Protein AF-0000000080568634 (afdb_homodimer)

Nearest PDB structures (foldseek):
  1njr-assembly1_A  TM=6.789E-01  e=3.329E-08  Saccharomyces cerevisiae
  3nbm-assembly1_A  TM=3.973E-01  e=2.365E-01  Streptococcus pneumoniae TIGR4
  5x4h-assembly1_A  TM=2.870E-01  e=1.025E+00  Pyrococcus furiosus DSM 3638
  1njr-assembly1_A  TM=6.789E-01  e=7.087E-08  Saccharomyces cerevisiae
  3nbm-assembly1_A  TM=3.973E-01  e=2.360E-01  Streptococcus pneumoniae TIGR4

Secondary structure (DSSP, 8-state):
--SHHHHHHHHHHHHHHHHHHHHHHT-S----EEEEEESSHHHHHHHHTTHHHHHHTT-EEEEEES-GGGGHHHHHT-SEEEEEEETT----SHHHHHHHHH-TTHHHHHHHHHHHHHTT---BTB-EEEEEEEEEEETTEEEEEEEEEEEEEEESSS-PPPTT--HHHHHHHHHHHHHHHHHHH-TT--EEEEE-TTSSTT---HHHHHHHHHHHHHHHHSPP-GGGHHHHHHHHHHHHHHHHHHHTT-/--SHHHHHHHHHHHHHHHHHHHHHHT-S----EEEEEESSHHHHHHHHTTHHHHHHTT-EEEEEES-GGGGHHHHHT-SEEEEEEETT----SHHHHHHHHH-TTHHHHHHHHHHHHHTT---BTB-EEEEEEEEEEETTEEEEEEEEEEEEEEESSS-PPPTT--HHHHHHHHHHHHHHHHHHH-TT--EEEEE-TTSSTT---HHHHHHHHHHHHHHHHSPP-GGGHHHHHHHHHHHHHHHHHHHTT-

Sequence (500 aa):
MNRHNSEEVRQLIADTAVQLDTLMESNHLNGIRFTFVAPSEETFNELSKIIHEVENLGHTMRVLRGSLHDFKEIMDAQDFIVTAGNSYGHMTGGLDGALADIYPDLIKRVPSTIALKCHGELNVGDGVLVHRHIQEPIYEKIVYKDQYLVYVPTMRTPRRLAKGSDVPYLATHKALSLIRQGLIQHPTFRNVFMTLMGTGTGNIPVKVAVEQFLLALRKATRIVNVKKLFDDGKDVDHELVNIWKRYGNEMNRHNSEEVRQLIADTAVQLDTLMESNHLNGIRFTFVAPSEETFNELSKIIHEVENLGHTMRVLRGSLHDFKEIMDAQDFIVTAGNSYGHMTGGLDGALADIYPDLIKRVPSTIALKCHGELNVGDGVLVHRHIQEPIYEKIVYKDQYLVYVPTMRTPRRLAKGSDVPYLATHKALSLIRQGLIQHPTFRNVFMTLMGTGTGNIPVKVAVEQFLLALRKATRIVNVKKLFDDGKDVDHELVNIWKRYGNE

Foldseek 3Di:
DPVVVVVVVVVVVVVVVVVVVVVLQVQFDAAFEEEEEDADPVLQVLLVVCQVVCVVLHYGYDYHYHAPVVCLVVVLVAQEEEDEDAFQQCQCDDNSNSVCVSVVVSSPQVNVCCCVPPVRTHDQLAWDWGWDWHWDDDPNDTDTDIHIYIYHYLYNDQAAADQLDLSLLSRLLNSLVVVSVVCVVVVVHRYYYYYQPCCPSNVFPSNLSSVSNSLSSNVRSDRDDPVCVVVVVVVSVVVSNVSCVVGVVD/DPVVVVVVVVVVVVVVVVVVVVVLQVQFDAAFEEEEEDADPVLQVLLVVCQVVCVVLHYGYDYHYHAPVVCLVVVLVAQEEEDEDAFQQCQCDDNSNSVCVSVVVSSPQVNVCCCVPPVRTHDQLAWDWGWDWHWDDDPNDTDIDIHIYIYHYLYNDQAAADQLDLSLLSRLLNSLVVVSVVCVVVVVHRYYYYYQPCCISNVFPSNLSSQSNSLSSNVRSDRDDPVCVVVVVVVSVVVSNVSCVVGVVD

Radius of gyration: 23.14 Å; Cα contacts (8 Å, |Δi|>4): 894; chains: 2; bounding box: 52×71×62 Å

Structure (mmCIF, N/CA/C/O backbone):
data_AF-0000000080568634-model_v1
#
loop_
_entity.id
_entity.type
_entity.pdbx_description
1 polymer 'Uncharacterized protein 271'
#
loop_
_atom_site.group_PDB
_atom_site.id
_atom_site.type_symbol
_atom_site.label_atom_id
_atom_site.label_alt_id
_atom_site.label_comp_id
_atom_site.label_asym_id
_atom_site.label_entity_id
_atom_site.label_seq_id
_atom_site.pdbx_PDB_ins_code
_atom_site.Cartn_x
_atom_site.Cartn_y
_atom_site.Cartn_z
_atom_site.occupancy
_atom_site.B_iso_or_equiv
_atom_site.auth_seq_id
_atom_site.auth_comp_id
_atom_site.auth_asym_id
_atom_site.auth_atom_id
_atom_site.pdbx_PDB_model_num
ATOM 1 N N . MET A 1 1 ? 3.314 -39.906 23.609 1 25.67 1 MET A N 1
ATOM 2 C CA . MET A 1 1 ? 3.77 -38.594 24.078 1 25.67 1 MET A CA 1
ATOM 3 C C . MET A 1 1 ? 3.398 -37.531 23.078 1 25.67 1 MET A C 1
ATOM 5 O O . MET A 1 1 ? 3.562 -36.344 23.359 1 25.67 1 MET A O 1
ATOM 9 N N . ASN A 1 2 ? 3.352 -37.844 21.719 1 28.31 2 ASN A N 1
ATOM 10 C CA . ASN A 1 2 ? 3.441 -37.094 20.484 1 28.31 2 ASN A CA 1
ATOM 11 C C . ASN A 1 2 ? 2.102 -36.469 20.109 1 28.31 2 ASN A C 1
ATOM 13 O O . ASN A 1 2 ? 1.979 -35.812 19.078 1 28.31 2 ASN A O 1
ATOM 17 N N . ARG A 1 3 ? 0.959 -36.906 20.531 1 42.22 3 ARG A N 1
ATOM 18 C CA . ARG A 1 3 ? -0.432 -36.5 20.375 1 42.22 3 ARG A CA 1
ATOM 19 C C . ARG A 1 3 ? -0.696 -35.188 21.078 1 42.22 3 ARG A C 1
ATOM 21 O O . ARG A 1 3 ? -1.629 -34.438 20.719 1 42.22 3 ARG A O 1
ATOM 28 N N . HIS A 1 4 ? -0.038 -34.938 22.188 1 40.56 4 HIS A N 1
ATOM 29 C CA . HIS A 1 4 ? -0.236 -33.781 23.047 1 40.56 4 HIS A CA 1
ATOM 30 C C . HIS A 1 4 ? 0.252 -32.5 22.375 1 40.56 4 HIS A C 1
ATOM 32 O O . HIS A 1 4 ? -0.323 -31.422 22.562 1 40.56 4 HIS A O 1
ATOM 38 N N . ASN A 1 5 ? 1.318 -32.688 21.5 1 38.94 5 ASN A N 1
ATOM 39 C CA . ASN A 1 5 ? 1.926 -31.516 20.922 1 38.94 5 ASN A CA 1
ATOM 40 C C . ASN A 1 5 ? 1.098 -30.984 19.75 1 38.94 5 ASN A C 1
ATOM 42 O O . ASN A 1 5 ? 1.115 -29.781 19.469 1 38.94 5 ASN A O 1
ATOM 46 N N . SER A 1 6 ? 0.293 -31.859 19.188 1 39.19 6 SER A N 1
ATOM 47 C CA . SER A 1 6 ? -0.558 -31.438 18.094 1 39.19 6 SER A CA 1
ATOM 48 C C . SER A 1 6 ? -1.729 -30.594 18.578 1 39.19 6 SER A C 1
ATOM 50 O O . SER A 1 6 ? -2.078 -29.578 17.969 1 39.19 6 SER A O 1
ATOM 52 N N . GLU A 1 7 ? -2.285 -30.953 19.672 1 39.59 7 GLU A N 1
ATOM 53 C CA . GLU A 1 7 ? -3.416 -30.234 20.25 1 39.59 7 GLU A CA 1
ATOM 54 C C . GLU A 1 7 ? -2.984 -28.875 20.797 1 39.59 7 GLU A C 1
ATOM 56 O O . GLU A 1 7 ? -3.715 -27.891 20.656 1 39.59 7 GLU A O 1
ATOM 61 N N . GLU A 1 8 ? -1.805 -28.844 21.312 1 38.81 8 GLU A N 1
ATOM 62 C CA . GLU A 1 8 ? -1.278 -27.578 21.797 1 38.81 8 GLU A CA 1
ATOM 63 C C . GLU A 1 8 ? -0.991 -26.609 20.656 1 38.81 8 GLU A C 1
ATOM 65 O O . GLU A 1 8 ? -1.288 -25.422 20.75 1 38.81 8 GLU A O 1
ATOM 70 N N . VAL A 1 9 ? -0.515 -27.172 19.625 1 35.97 9 VAL A N 1
ATOM 71 C CA . VAL A 1 9 ? -0.218 -26.328 18.484 1 35.97 9 VAL A CA 1
ATOM 72 C C . VAL A 1 9 ? -1.52 -25.875 17.812 1 35.97 9 VAL A C 1
ATOM 74 O O . VAL A 1 9 ? -1.669 -24.703 17.453 1 35.97 9 VAL A O 1
ATOM 77 N N . ARG A 1 10 ? -2.459 -26.781 17.719 1 38.66 10 ARG A N 1
ATOM 78 C CA . ARG A 1 10 ? -3.781 -26.359 17.25 1 38.66 10 ARG A CA 1
ATOM 79 C C . ARG A 1 10 ? -4.383 -25.312 18.188 1 38.66 10 ARG A C 1
ATOM 81 O O . ARG A 1 10 ? -4.996 -24.344 17.734 1 38.66 10 ARG A O 1
ATOM 88 N N . GLN A 1 11 ? -4.211 -25.547 19.391 1 40.44 11 GLN A N 1
ATOM 89 C CA . GLN A 1 11 ? -4.715 -24.594 20.375 1 40.44 11 GLN A CA 1
ATOM 90 C C . GLN A 1 11 ? -3.971 -23.266 20.297 1 40.44 11 GLN A C 1
ATOM 92 O O . GLN A 1 11 ? -4.57 -22.203 20.453 1 40.44 11 GLN A O 1
ATOM 97 N N . LEU A 1 12 ? -2.691 -23.281 19.969 1 38.19 12 LEU A N 1
ATOM 98 C CA . LEU A 1 12 ? -1.928 -22.047 19.828 1 38.19 12 LEU A CA 1
ATOM 99 C C . LEU A 1 12 ? -2.322 -21.312 18.547 1 38.19 12 LEU A C 1
ATOM 101 O O . LEU A 1 12 ? -2.455 -20.078 18.547 1 38.19 12 LEU A O 1
ATOM 105 N N . ILE A 1 13 ? -2.551 -22.031 17.562 1 40.12 13 ILE A N 1
ATOM 106 C CA . ILE A 1 13 ? -3.039 -21.438 16.328 1 40.12 13 ILE A CA 1
ATOM 107 C C . ILE A 1 13 ? -4.441 -20.875 16.531 1 40.12 13 ILE A C 1
ATOM 109 O O . ILE A 1 13 ? -4.742 -19.766 16.109 1 40.12 13 ILE A O 1
ATOM 113 N N . ALA A 1 14 ? -5.242 -21.688 17.125 1 41 14 ALA A N 1
ATOM 114 C CA . ALA A 1 14 ? -6.574 -21.234 17.5 1 41 14 ALA A CA 1
ATOM 115 C C . ALA A 1 14 ? -6.492 -20.062 18.484 1 41 14 ALA A C 1
ATOM 117 O O . ALA A 1 14 ? -7.238 -19.094 18.359 1 41 14 ALA A O 1
ATOM 118 N N . ASP A 1 15 ? -5.629 -20.078 19.328 1 41.62 15 ASP A N 1
ATOM 119 C CA . ASP A 1 15 ? -5.422 -19.016 20.297 1 41.62 15 ASP A CA 1
ATOM 120 C C . ASP A 1 15 ? -4.891 -17.75 19.625 1 41.62 15 ASP A C 1
ATOM 122 O O . ASP A 1 15 ? -5.27 -16.641 20 1 41.62 15 ASP A O 1
ATOM 126 N N . THR A 1 16 ? -4.023 -17.859 18.641 1 39.78 16 THR A N 1
ATOM 127 C CA . THR A 1 16 ? -3.527 -16.719 17.891 1 39.78 16 THR A CA 1
ATOM 128 C C . THR A 1 16 ? -4.625 -16.141 17 1 39.78 16 THR A C 1
ATOM 130 O O . THR A 1 16 ? -4.758 -14.914 16.891 1 39.78 16 THR A O 1
ATOM 133 N N . ALA A 1 17 ? -5.34 -17.031 16.422 1 42.06 17 ALA A N 1
ATOM 134 C CA . ALA A 1 17 ? -6.527 -16.562 15.719 1 42.06 17 ALA A CA 1
ATOM 135 C C . ALA A 1 17 ? -7.531 -15.938 16.672 1 42.06 17 ALA A C 1
ATOM 137 O O . ALA A 1 17 ? -8.102 -14.883 16.391 1 42.06 17 ALA A O 1
ATOM 138 N N . VAL A 1 18 ? -7.812 -16.594 17.75 1 40.72 18 VAL A N 1
ATOM 139 C CA . VAL A 1 18 ? -8.672 -16.062 18.797 1 40.72 18 VAL A CA 1
ATOM 140 C C . VAL A 1 18 ? -8.062 -14.781 19.375 1 40.72 18 VAL A C 1
ATOM 142 O O . VAL A 1 18 ? -8.766 -13.812 19.641 1 40.72 18 VAL A O 1
ATOM 145 N N . GLN A 1 19 ? -6.773 -14.758 19.688 1 42.78 19 GLN A N 1
ATOM 146 C CA . GLN A 1 19 ? -6.133 -13.516 20.109 1 42.78 19 GLN A CA 1
ATOM 147 C C . GLN A 1 19 ? -6.25 -12.445 19.031 1 42.78 19 GLN A C 1
ATOM 149 O O . GLN A 1 19 ? -6.453 -11.266 19.328 1 42.78 19 GLN A O 1
ATOM 154 N N . LEU A 1 20 ? -6.18 -12.828 17.859 1 42.34 20 LEU A N 1
ATOM 155 C CA . LEU A 1 20 ? -6.469 -11.906 16.766 1 42.34 20 LEU A CA 1
ATOM 156 C C . LEU A 1 20 ? -7.926 -11.453 16.812 1 42.34 20 LEU A C 1
ATOM 158 O O . LEU A 1 20 ? -8.219 -10.266 16.625 1 42.34 20 LEU A O 1
ATOM 162 N N . ASP A 1 21 ? -8.805 -12.414 17.047 1 43.19 21 ASP A N 1
ATOM 163 C CA . ASP A 1 21 ? -10.211 -12.055 17.203 1 43.19 21 ASP A CA 1
ATOM 164 C C . ASP A 1 21 ? -10.414 -11.078 18.344 1 43.19 21 ASP A C 1
ATOM 166 O O . ASP A 1 21 ? -11.164 -10.109 18.219 1 43.19 21 ASP A O 1
ATOM 170 N N . THR A 1 22 ? -9.906 -11.438 19.469 1 43.09 22 THR A N 1
ATOM 171 C CA . THR A 1 22 ? -10.023 -10.547 20.625 1 43.09 22 THR A CA 1
ATOM 172 C C . THR A 1 22 ? -9.312 -9.227 20.359 1 43.09 22 THR A C 1
ATOM 174 O O . THR A 1 22 ? -9.805 -8.164 20.75 1 43.09 22 THR A O 1
ATOM 177 N N . LEU A 1 23 ? -8.172 -9.281 19.812 1 45.34 23 LEU A N 1
ATOM 178 C CA . LEU A 1 23 ? -7.504 -8.039 19.453 1 45.34 23 LEU A CA 1
ATOM 179 C C . LEU A 1 23 ? -8.344 -7.234 18.469 1 45.34 23 LEU A C 1
ATOM 181 O O . LEU A 1 23 ? -8.234 -6.008 18.406 1 45.34 23 LEU A O 1
ATOM 185 N N . MET A 1 24 ? -9.195 -7.871 17.734 1 48.28 24 MET A N 1
ATOM 186 C CA . MET A 1 24 ? -10.117 -7.25 16.781 1 48.28 24 MET A CA 1
ATOM 187 C C . MET A 1 24 ? -11.109 -6.344 17.5 1 48.28 24 MET A C 1
ATOM 189 O O . MET A 1 24 ? -11.531 -5.324 16.938 1 48.28 24 MET A O 1
ATOM 193 N N . GLU A 1 25 ? -11.711 -6.879 18.594 1 48.12 25 GLU A N 1
ATOM 194 C CA . GLU A 1 25 ? -12.711 -6.043 19.25 1 48.12 25 GLU A CA 1
ATOM 195 C C . GLU A 1 25 ? -12.148 -4.656 19.562 1 48.12 25 GLU A C 1
ATOM 197 O O . GLU A 1 25 ? -12.891 -3.678 19.625 1 48.12 25 GLU A O 1
ATOM 202 N N . SER A 1 26 ? -10.812 -4.52 19.766 1 53.34 26 SER A N 1
ATOM 203 C CA . SER A 1 26 ? -10.195 -3.275 20.219 1 53.34 26 SER A CA 1
ATOM 204 C C . SER A 1 26 ? -9.414 -2.602 19.094 1 53.34 26 SER A C 1
ATOM 206 O O . SER A 1 26 ? -8.648 -1.672 19.328 1 53.34 26 SER A O 1
ATOM 208 N N . ASN A 1 27 ? -9.766 -2.838 17.828 1 60.41 27 ASN A N 1
ATOM 209 C CA . ASN A 1 27 ? -8.812 -2.455 16.781 1 60.41 27 ASN A CA 1
ATOM 210 C C . ASN A 1 27 ? -9.211 -1.149 16.109 1 60.41 27 ASN A C 1
ATOM 212 O O . ASN A 1 27 ? -8.711 -0.826 15.031 1 60.41 27 ASN A O 1
ATOM 216 N N . HIS A 1 28 ? -10.117 -0.47 16.781 1 79.88 28 HIS A N 1
ATOM 217 C CA . HIS A 1 28 ? -10.5 0.798 16.172 1 79.88 28 HIS A CA 1
ATOM 218 C C . HIS A 1 28 ? -9.648 1.945 16.703 1 79.88 28 HIS A C 1
ATOM 220 O O . HIS A 1 28 ? -9.172 1.901 17.844 1 79.88 28 HIS A O 1
ATOM 226 N N . LEU A 1 29 ? -9.398 2.82 15.781 1 90.94 29 LEU A N 1
ATOM 227 C CA . LEU A 1 29 ? -8.641 4.023 16.109 1 90.94 29 LEU A CA 1
ATOM 228 C C . LEU A 1 29 ? -9.445 4.945 17.016 1 90.94 29 LEU A C 1
ATOM 230 O O . LEU A 1 29 ? -10.617 5.227 16.734 1 90.94 29 LEU A O 1
ATOM 234 N N . ASN A 1 30 ? -8.891 5.27 18.125 1 91.75 30 ASN A N 1
ATOM 235 C CA . ASN A 1 30 ? -9.586 6.137 19.062 1 91.75 30 ASN A CA 1
ATOM 236 C C . ASN A 1 30 ? -8.625 7.105 19.75 1 91.75 30 ASN A C 1
ATOM 238 O O . ASN A 1 30 ? -7.449 6.789 19.953 1 91.75 30 ASN A O 1
ATOM 242 N N . GLY A 1 31 ? -9.172 8.289 20.031 1 96.5 31 GLY A N 1
ATOM 243 C CA . GLY A 1 31 ? -8.477 9.227 20.891 1 96.5 31 GLY A CA 1
ATOM 244 C C . GLY A 1 31 ? -7.332 9.945 20.188 1 96.5 31 GLY A C 1
ATOM 245 O O . GLY A 1 31 ? -6.391 10.398 20.844 1 96.5 31 GLY A O 1
ATOM 246 N N . ILE A 1 32 ? -7.379 10.008 18.906 1 98.25 32 ILE A N 1
ATOM 247 C CA . ILE A 1 32 ? -6.332 10.711 18.172 1 98.25 32 ILE A CA 1
ATOM 248 C C . ILE A 1 32 ? -6.578 12.219 18.234 1 98.25 32 ILE A C 1
ATOM 250 O O . ILE A 1 32 ? -7.723 12.672 18.156 1 98.25 32 ILE A O 1
ATOM 254 N N . ARG A 1 33 ? -5.496 12.984 18.438 1 98.81 33 ARG A N 1
ATOM 255 C CA . ARG A 1 33 ? -5.539 14.445 18.406 1 98.81 33 ARG A CA 1
ATOM 256 C C . ARG A 1 33 ? -4.934 14.992 17.125 1 98.81 33 ARG A C 1
ATOM 258 O O . ARG A 1 33 ? -3.713 14.977 16.953 1 98.81 33 ARG A O 1
ATOM 265 N N . PHE A 1 34 ? -5.809 15.484 16.266 1 98.81 34 PHE A N 1
ATOM 266 C CA . PHE A 1 34 ? -5.367 15.984 14.977 1 98.81 34 PHE A CA 1
ATOM 267 C C . PHE A 1 34 ? -5.082 17.484 15.039 1 98.81 34 PHE A C 1
ATOM 269 O O . PHE A 1 34 ? -5.875 18.25 15.586 1 98.81 34 PHE A O 1
ATOM 276 N N . THR A 1 35 ? -3.943 17.859 14.547 1 98.81 35 THR A N 1
ATOM 277 C CA . THR A 1 35 ? -3.637 19.25 14.242 1 98.81 35 THR A CA 1
ATOM 278 C C . THR A 1 35 ? -3.445 19.453 12.742 1 98.81 35 THR A C 1
ATOM 280 O O . THR A 1 35 ? -2.498 18.922 12.156 1 98.81 35 THR A O 1
ATOM 283 N N . PHE A 1 36 ? -4.367 20.219 12.133 1 98.38 36 PHE A N 1
ATOM 284 C CA . PHE A 1 36 ? -4.273 20.531 10.711 1 98.38 36 PHE A CA 1
ATOM 285 C C . PHE A 1 36 ? -3.697 21.922 10.492 1 98.38 36 PHE A C 1
ATOM 287 O O . PHE A 1 36 ? -4.023 22.859 11.234 1 98.38 36 PHE A O 1
ATOM 294 N N . VAL A 1 37 ? -2.885 22.016 9.469 1 96.56 37 VAL A N 1
ATOM 295 C CA . VAL A 1 37 ? -2.492 23.328 8.977 1 96.56 37 VAL A CA 1
ATOM 296 C C . VAL A 1 37 ? -3.225 23.641 7.672 1 96.56 37 VAL A C 1
ATOM 298 O O . VAL A 1 37 ? -3.24 22.812 6.754 1 96.56 37 VAL A O 1
ATOM 301 N N . ALA A 1 38 ? -3.816 24.828 7.605 1 96.38 38 ALA A N 1
ATOM 302 C CA . ALA A 1 38 ? -4.566 25.297 6.441 1 96.38 38 ALA A CA 1
ATOM 303 C C . ALA A 1 38 ? -3.93 26.547 5.848 1 96.38 38 ALA A C 1
ATOM 305 O O . ALA A 1 38 ? -4.051 27.641 6.414 1 96.38 38 ALA A O 1
ATOM 306 N N . PRO A 1 39 ? -3.33 26.359 4.664 1 92.5 39 PRO A N 1
ATOM 307 C CA . PRO A 1 39 ? -2.656 27.531 4.086 1 92.5 39 PRO A CA 1
ATOM 308 C C . PRO A 1 39 ? -3.633 28.531 3.482 1 92.5 39 PRO A C 1
ATOM 310 O O . PRO A 1 39 ? -3.271 29.688 3.262 1 92.5 39 PRO A O 1
ATOM 313 N N . SER A 1 40 ? -4.793 28.172 3.166 1 94.44 40 SER A N 1
ATOM 314 C CA . SER A 1 40 ? -5.789 29.062 2.578 1 94.44 40 SER A CA 1
ATOM 315 C C . SER A 1 40 ? -6.996 29.234 3.496 1 94.44 40 SER A C 1
ATOM 317 O O . SER A 1 40 ? -7.258 28.375 4.348 1 94.44 40 SER A O 1
ATOM 319 N N . GLU A 1 41 ? -7.695 30.328 3.264 1 97 41 GLU A N 1
ATOM 320 C CA . GLU A 1 41 ? -8.922 30.578 4.02 1 97 41 GLU A CA 1
ATOM 321 C C . GLU A 1 41 ? -9.969 29.5 3.734 1 97 41 GLU A C 1
ATOM 323 O O . GLU A 1 41 ? -10.688 29.078 4.641 1 97 41 GLU A O 1
ATOM 328 N N . GLU A 1 42 ? -10.047 29.109 2.578 1 97.12 42 GLU A N 1
ATOM 329 C CA . GLU A 1 42 ? -11.008 28.078 2.189 1 97.12 42 GLU A CA 1
ATOM 330 C C . GLU A 1 42 ? -10.742 26.781 2.93 1 97.12 42 GLU A C 1
ATOM 332 O O . GLU A 1 42 ? -11.664 26.188 3.5 1 97.12 42 GLU A O 1
ATOM 337 N N . THR A 1 43 ? -9.523 26.344 2.916 1 97.5 43 THR A N 1
ATOM 338 C CA . THR A 1 43 ? -9.156 25.109 3.604 1 97.5 43 THR A CA 1
ATOM 339 C C . THR A 1 43 ? -9.438 25.234 5.098 1 97.5 43 THR A C 1
ATOM 341 O O . THR A 1 43 ? -9.969 24.297 5.707 1 97.5 43 THR A O 1
ATOM 344 N N . PHE A 1 44 ? -9.102 26.359 5.641 1 98.25 44 PHE A N 1
ATOM 345 C CA . PHE A 1 44 ? -9.344 26.594 7.059 1 98.25 44 PHE A CA 1
ATOM 346 C C . PHE A 1 44 ? -10.828 26.469 7.383 1 98.25 44 PHE A C 1
ATOM 348 O O . PHE A 1 44 ? -11.203 25.766 8.328 1 98.25 44 PHE A O 1
ATOM 355 N N . ASN A 1 45 ? -11.609 27.125 6.598 1 98.38 45 ASN A N 1
ATOM 356 C CA . ASN A 1 45 ? -13.047 27.141 6.844 1 98.38 45 ASN A CA 1
ATOM 357 C C . ASN A 1 45 ? -13.664 25.75 6.715 1 98.38 45 ASN A C 1
ATOM 359 O O . ASN A 1 45 ? -14.43 25.328 7.578 1 98.38 45 ASN A O 1
ATOM 363 N N . GLU A 1 46 ? -13.336 25.062 5.684 1 98.44 46 GLU A N 1
ATOM 364 C CA . GLU A 1 46 ? -13.922 23.75 5.441 1 98.44 46 GLU A CA 1
ATOM 365 C C . GLU A 1 46 ? -13.492 22.75 6.508 1 98.44 46 GLU A C 1
ATOM 367 O O . GLU A 1 46 ? -14.297 21.922 6.961 1 98.44 46 GLU A O 1
ATOM 372 N N . LEU A 1 47 ? -12.281 22.766 6.906 1 98.69 47 LEU A N 1
ATOM 373 C CA . LEU A 1 47 ? -11.805 21.875 7.969 1 98.69 47 LEU A CA 1
ATOM 374 C C . LEU A 1 47 ? -12.477 22.219 9.297 1 98.69 47 LEU A C 1
ATOM 376 O O . LEU A 1 47 ? -12.812 21.328 10.07 1 98.69 47 LEU A O 1
ATOM 380 N N . SER A 1 48 ? -12.594 23.484 9.562 1 98.69 48 SER A N 1
ATOM 381 C CA . SER A 1 48 ? -13.188 23.906 10.82 1 98.69 48 SER A CA 1
ATOM 382 C C . SER A 1 48 ? -14.625 23.406 10.953 1 98.69 48 SER A C 1
ATOM 384 O O . SER A 1 48 ? -15.094 23.141 12.07 1 98.69 48 SER A O 1
ATOM 386 N N . LYS A 1 49 ? -15.305 23.203 9.906 1 98.56 49 LYS A N 1
ATOM 387 C CA . LYS A 1 49 ? -16.703 22.797 9.906 1 98.56 49 LYS A CA 1
ATOM 388 C C . LYS A 1 49 ? -16.859 21.359 10.383 1 98.56 49 LYS A C 1
ATOM 390 O O . LYS A 1 49 ? -17.938 20.938 10.781 1 98.56 49 LYS A O 1
ATOM 395 N N . ILE A 1 50 ? -15.758 20.609 10.32 1 98.62 50 ILE A N 1
ATOM 396 C CA . ILE A 1 50 ? -15.93 19.188 10.617 1 98.62 50 ILE A CA 1
ATOM 397 C C . ILE A 1 50 ? -15.359 18.875 11.992 1 98.62 50 ILE A C 1
ATOM 399 O O . ILE A 1 50 ? -15.312 17.719 12.406 1 98.62 50 ILE A O 1
ATOM 403 N N . ILE A 1 51 ? -14.969 19.828 12.781 1 98.69 51 ILE A N 1
ATOM 404 C CA . ILE A 1 51 ? -14.352 19.625 14.078 1 98.69 51 ILE A CA 1
ATOM 405 C C . ILE A 1 51 ? -15.305 18.859 14.992 1 98.69 51 ILE A C 1
ATOM 407 O O . ILE A 1 51 ? -14.898 17.891 15.648 1 98.69 51 ILE A O 1
ATOM 411 N N . HIS A 1 52 ? -16.547 19.219 15 1 98.5 52 HIS A N 1
ATOM 412 C CA . HIS A 1 52 ? -17.531 18.562 15.867 1 98.5 52 HIS A CA 1
ATOM 413 C C . HIS A 1 52 ? -17.75 17.109 15.453 1 98.5 52 HIS A C 1
ATOM 415 O O . HIS A 1 52 ? -17.891 16.234 16.297 1 98.5 52 HIS A O 1
ATOM 421 N N . GLU A 1 53 ? -17.812 16.859 14.18 1 98.38 53 GLU A N 1
ATOM 422 C CA . GLU A 1 53 ? -17.969 15.492 13.695 1 98.38 53 GLU A CA 1
ATOM 423 C C . GLU A 1 53 ? -16.781 14.625 14.109 1 98.38 53 GLU A C 1
ATOM 425 O O . GLU A 1 53 ? -16.953 13.461 14.484 1 98.38 53 GLU A O 1
ATOM 430 N N . VAL A 1 54 ? -15.57 15.164 14.039 1 98.69 54 VAL A N 1
ATOM 431 C CA . VAL A 1 54 ? -14.367 14.461 14.461 1 98.69 54 VAL A CA 1
ATOM 432 C C . VAL A 1 54 ? -14.453 14.141 15.953 1 98.69 54 VAL A C 1
ATOM 434 O O . VAL A 1 54 ? -14.102 13.039 16.375 1 98.69 54 VAL A O 1
ATOM 437 N N . GLU A 1 55 ? -14.969 15.07 16.719 1 98.31 55 GLU A N 1
ATOM 438 C CA . GLU A 1 55 ? -15.156 14.867 18.156 1 98.31 55 GLU A CA 1
ATOM 439 C C . GLU A 1 55 ? -16.172 13.766 18.422 1 98.31 55 GLU A C 1
ATOM 441 O O . GLU A 1 55 ? -15.984 12.93 19.312 1 98.31 55 GLU A O 1
ATOM 446 N N . ASN A 1 56 ? -17.234 13.75 17.656 1 98 56 ASN A N 1
ATOM 447 C CA . ASN A 1 56 ? -18.266 12.727 17.797 1 98 56 ASN A CA 1
ATOM 448 C C . ASN A 1 56 ? -17.719 11.336 17.484 1 98 56 ASN A C 1
ATOM 450 O O . ASN A 1 56 ? -18.281 10.336 17.953 1 98 56 ASN A O 1
ATOM 454 N N . LEU A 1 57 ? -16.656 11.297 16.766 1 97.5 57 LEU A N 1
ATOM 455 C CA . LEU A 1 57 ? -16.047 10.016 16.422 1 97.5 57 LEU A CA 1
ATOM 456 C C . LEU A 1 57 ? -15.039 9.594 17.5 1 97.5 57 LEU A C 1
ATOM 458 O O . LEU A 1 57 ? -14.398 8.547 17.375 1 97.5 57 LEU A O 1
ATOM 462 N N . GLY A 1 58 ? -14.844 10.367 18.484 1 97 58 GLY A N 1
ATOM 463 C CA . GLY A 1 58 ? -13.961 9.992 19.578 1 97 58 GLY A CA 1
ATOM 464 C C . GLY A 1 58 ? -12.555 10.539 19.422 1 97 58 GLY A C 1
ATOM 465 O O . GLY A 1 58 ? -11.625 10.062 20.062 1 97 58 GLY A O 1
ATOM 466 N N . HIS A 1 59 ? -12.406 11.516 18.5 1 98.31 59 HIS A N 1
ATOM 467 C CA . HIS A 1 59 ? -11.125 12.18 18.266 1 98.31 59 HIS A CA 1
ATOM 468 C C . HIS A 1 59 ? -11.227 13.672 18.531 1 98.31 59 HIS A C 1
ATOM 470 O O . HIS A 1 59 ? -12.289 14.18 18.875 1 98.31 59 HIS A O 1
ATOM 476 N N . THR A 1 60 ? -10.07 14.352 18.578 1 98.56 60 THR A N 1
ATOM 477 C CA . THR A 1 60 ? -10.062 15.812 18.656 1 98.56 60 THR A CA 1
ATOM 478 C C . THR A 1 60 ? -9.32 16.422 17.469 1 98.56 60 THR A C 1
ATOM 480 O O . THR A 1 60 ? -8.555 15.727 16.781 1 98.56 60 THR A O 1
ATOM 483 N N . MET A 1 61 ? -9.68 17.656 17.188 1 98.56 61 MET A N 1
ATOM 484 C CA . MET A 1 61 ? -9.094 18.312 16.016 1 98.56 61 MET A CA 1
ATOM 485 C C . MET A 1 61 ? -8.953 19.812 16.25 1 98.56 61 MET A C 1
ATOM 487 O O . MET A 1 61 ? -9.852 20.453 16.781 1 98.56 61 MET A O 1
ATOM 491 N N . ARG A 1 62 ? -7.84 20.312 15.938 1 98.38 62 ARG A N 1
ATOM 492 C CA . ARG A 1 62 ? -7.648 21.75 15.82 1 98.38 62 ARG A CA 1
ATOM 493 C C . ARG A 1 62 ? -7.09 22.125 14.453 1 98.38 62 ARG A C 1
ATOM 495 O O . ARG A 1 62 ? -6.402 21.328 13.82 1 98.38 62 ARG A O 1
ATOM 502 N N . VAL A 1 63 ? -7.422 23.297 13.961 1 98.62 63 VAL A N 1
ATOM 503 C CA . VAL A 1 63 ? -7.004 23.797 12.656 1 98.62 63 VAL A CA 1
ATOM 504 C C . VAL A 1 63 ? -6.223 25.094 12.82 1 98.62 63 VAL A C 1
ATOM 506 O O . VAL A 1 63 ? -6.691 26.031 13.477 1 98.62 63 VAL A O 1
ATOM 509 N N . LEU A 1 64 ? -5.043 25.078 12.297 1 98.12 64 LEU A N 1
ATOM 510 C CA . LEU A 1 64 ? -4.184 26.25 12.344 1 98.12 64 LEU A CA 1
ATOM 511 C C . LEU A 1 64 ? -4.121 26.938 10.984 1 98.12 64 LEU A C 1
ATOM 513 O O . LEU A 1 64 ? -3.906 26.281 9.969 1 98.12 64 LEU A O 1
ATOM 517 N N . ARG A 1 65 ? -4.301 28.234 10.961 1 97.44 65 ARG A N 1
ATOM 518 C CA . ARG A 1 65 ? -4.207 29.016 9.727 1 97.44 65 ARG A CA 1
ATOM 519 C C . ARG A 1 65 ? -2.789 29.516 9.508 1 97.44 65 ARG A C 1
ATOM 521 O O . ARG A 1 65 ? -2.256 30.266 10.336 1 97.44 65 ARG A O 1
ATOM 528 N N . GLY A 1 66 ? -2.182 29.078 8.391 1 95.38 66 GLY A N 1
ATOM 529 C CA . GLY A 1 66 ? -0.835 29.516 8.07 1 95.38 66 GLY A CA 1
ATOM 530 C C . GLY A 1 66 ? -0.055 28.5 7.25 1 95.38 66 GLY A C 1
ATOM 531 O O . GLY A 1 66 ? -0.638 27.594 6.66 1 95.38 66 GLY A O 1
ATOM 532 N N . SER A 1 67 ? 1.253 28.75 7.145 1 92.88 67 SER A N 1
ATOM 533 C CA . SER A 1 67 ? 2.15 27.828 6.449 1 92.88 67 SER A CA 1
ATOM 534 C C . SER A 1 67 ? 2.838 26.875 7.426 1 92.88 67 SER A C 1
ATOM 536 O O . SER A 1 67 ? 2.854 27.125 8.633 1 92.88 67 SER A O 1
ATOM 538 N N . LEU A 1 68 ? 3.326 25.812 6.902 1 94.19 68 LEU A N 1
ATOM 539 C CA . LEU A 1 68 ? 4.023 24.844 7.746 1 94.19 68 LEU A CA 1
ATOM 540 C C . LEU A 1 68 ? 5.164 25.5 8.508 1 94.19 68 LEU A C 1
ATOM 542 O O . LEU A 1 68 ? 5.41 25.188 9.672 1 94.19 68 LEU A O 1
ATOM 546 N N . HIS A 1 69 ? 5.801 26.484 7.871 1 93.31 69 HIS A N 1
ATOM 547 C CA . HIS A 1 69 ? 6.949 27.156 8.469 1 93.31 69 HIS A CA 1
ATOM 548 C C . HIS A 1 69 ? 6.555 27.891 9.742 1 93.31 69 HIS A C 1
ATOM 550 O O . HIS A 1 69 ? 7.375 28.062 10.648 1 93.31 69 HIS A O 1
ATOM 556 N N . ASP A 1 70 ? 5.332 28.234 9.852 1 94.44 70 ASP A N 1
ATOM 557 C CA . ASP A 1 70 ? 4.828 29 10.992 1 94.44 70 ASP A CA 1
ATOM 558 C C . ASP A 1 70 ? 4.688 28.109 12.227 1 94.44 70 ASP A C 1
ATOM 560 O O . ASP A 1 70 ? 4.551 28.609 13.344 1 94.44 70 ASP A O 1
ATOM 564 N N . PHE A 1 71 ? 4.824 26.797 12.031 1 95.94 71 PHE A N 1
ATOM 565 C CA . PHE A 1 71 ? 4.383 25.938 13.125 1 95.94 71 PHE A CA 1
ATOM 566 C C . PHE A 1 71 ? 5.414 24.859 13.414 1 95.94 71 PHE A C 1
ATOM 568 O O . PHE A 1 71 ? 5.059 23.734 13.812 1 95.94 71 PHE A O 1
ATOM 575 N N . LYS A 1 72 ? 6.645 25.109 13.188 1 93.62 72 LYS A N 1
ATOM 576 C CA . LYS A 1 72 ? 7.703 24.141 13.406 1 93.62 72 LYS A CA 1
ATOM 577 C C . LYS A 1 72 ? 7.695 23.625 14.844 1 93.62 72 LYS A C 1
ATOM 579 O O . LYS A 1 72 ? 7.855 22.438 15.086 1 93.62 72 LYS A O 1
ATOM 584 N N . GLU A 1 73 ? 7.551 24.562 15.844 1 92.19 73 GLU A N 1
ATOM 585 C CA . GLU A 1 73 ? 7.57 24.188 17.25 1 92.19 73 GLU A CA 1
ATOM 586 C C . GLU A 1 73 ? 6.426 23.219 17.578 1 92.19 73 GLU A C 1
ATOM 588 O O . GLU A 1 73 ? 6.613 22.266 18.328 1 92.19 73 GLU A O 1
ATOM 593 N N . ILE A 1 74 ? 5.297 23.516 17.062 1 95.12 74 ILE A N 1
ATOM 594 C CA . ILE A 1 74 ? 4.145 22.641 17.266 1 95.12 74 ILE A CA 1
ATOM 595 C C . ILE A 1 74 ? 4.406 21.281 16.625 1 95.12 74 ILE A C 1
ATOM 597 O O . ILE A 1 74 ? 4.156 20.234 17.234 1 95.12 74 ILE A O 1
ATOM 601 N N . MET A 1 75 ? 4.965 21.281 15.398 1 94.81 75 MET A N 1
ATOM 602 C CA . MET A 1 75 ? 5.281 20.047 14.688 1 94.81 75 MET A CA 1
ATOM 603 C C . MET A 1 75 ? 6.289 19.203 15.469 1 94.81 75 MET A C 1
ATOM 605 O O . MET A 1 75 ? 6.152 17.984 15.555 1 94.81 75 MET A O 1
ATOM 609 N N . ASP A 1 76 ? 7.223 19.812 16.062 1 93.12 76 ASP A N 1
ATOM 610 C CA . ASP A 1 76 ? 8.273 19.125 16.812 1 93.12 76 ASP A CA 1
ATOM 611 C C . ASP A 1 76 ? 7.688 18.375 18 1 93.12 76 ASP A C 1
ATOM 613 O O . ASP A 1 76 ? 8.25 17.359 18.438 1 93.12 76 ASP A O 1
ATOM 617 N N . ALA A 1 77 ? 6.602 18.844 18.5 1 92.88 77 ALA A N 1
ATOM 618 C CA . ALA A 1 77 ? 6.016 18.266 19.703 1 92.88 77 ALA A CA 1
ATOM 619 C C . ALA A 1 77 ? 5.059 17.125 19.344 1 92.88 77 ALA A C 1
ATOM 621 O O . ALA A 1 77 ? 4.539 16.438 20.234 1 92.88 77 ALA A O 1
ATOM 622 N N . GLN A 1 78 ? 4.82 16.844 18.078 1 96.62 78 GLN A N 1
ATOM 623 C CA . GLN A 1 78 ? 3.859 15.836 17.641 1 96.62 78 GLN A CA 1
ATOM 624 C C . GLN A 1 78 ? 4.484 14.438 17.625 1 96.62 78 GLN A C 1
ATOM 626 O O . GLN A 1 78 ? 5.711 14.305 17.625 1 96.62 78 GLN A O 1
ATOM 631 N N . ASP A 1 79 ? 3.639 13.477 17.734 1 97.25 79 ASP A N 1
ATOM 632 C CA . ASP A 1 79 ? 4.086 12.086 17.641 1 97.25 79 ASP A CA 1
ATOM 633 C C . ASP A 1 79 ? 4.227 11.648 16.188 1 97.25 79 ASP A C 1
ATOM 635 O O . ASP A 1 79 ? 5.156 10.922 15.844 1 97.25 79 ASP A O 1
ATOM 639 N N . PHE A 1 80 ? 3.258 12.102 15.367 1 97.81 80 PHE A N 1
ATOM 640 C CA . PHE A 1 80 ? 3.227 11.789 13.938 1 97.81 80 PHE A CA 1
ATOM 641 C C . PHE A 1 80 ? 3.096 13.062 13.109 1 97.81 80 PHE A C 1
ATOM 643 O O . PHE A 1 80 ? 2.354 13.977 13.477 1 97.81 80 PHE A O 1
ATOM 650 N N . ILE A 1 81 ? 3.834 13.117 12.039 1 97.69 81 ILE A N 1
ATOM 651 C CA . ILE A 1 81 ? 3.627 14.094 10.977 1 97.69 81 ILE A CA 1
ATOM 652 C C . ILE A 1 81 ? 3.227 13.383 9.688 1 97.69 81 ILE A C 1
ATOM 654 O O . ILE A 1 81 ? 3.928 12.477 9.227 1 97.69 81 ILE A O 1
ATOM 658 N N . VAL A 1 82 ? 2.066 13.766 9.117 1 98 82 VAL A N 1
ATOM 659 C CA . VAL A 1 82 ? 1.565 13.125 7.91 1 98 82 VAL A CA 1
ATOM 660 C C . VAL A 1 82 ? 1.801 14.031 6.703 1 98 82 VAL A C 1
ATOM 662 O O . VAL A 1 82 ? 1.483 15.219 6.742 1 98 82 VAL A O 1
ATOM 665 N N . THR A 1 83 ? 2.352 13.484 5.672 1 96.56 83 THR A N 1
ATOM 666 C CA . THR A 1 83 ? 2.512 14.281 4.461 1 96.56 83 THR A CA 1
ATOM 667 C C . THR A 1 83 ? 2.195 13.445 3.221 1 96.56 83 THR A C 1
ATOM 669 O O . THR A 1 83 ? 2.51 12.258 3.168 1 96.56 83 THR A O 1
ATOM 672 N N . ALA A 1 84 ? 1.499 14.133 2.299 1 96.31 84 ALA A N 1
ATOM 673 C CA . ALA A 1 84 ? 1.385 13.586 0.95 1 96.31 84 ALA A CA 1
ATOM 674 C C . ALA A 1 84 ? 2.709 13.695 0.198 1 96.31 84 ALA A C 1
ATOM 676 O O . ALA A 1 84 ? 3.518 14.586 0.481 1 96.31 84 ALA A O 1
ATOM 677 N N . GLY A 1 85 ? 2.986 12.789 -0.691 1 95.5 85 GLY A N 1
ATOM 678 C CA . GLY A 1 85 ? 4.148 12.836 -1.563 1 95.5 85 GLY A CA 1
ATOM 679 C C . GLY A 1 85 ? 3.955 12.07 -2.859 1 95.5 85 GLY A C 1
ATOM 680 O O . GLY A 1 85 ? 2.824 11.875 -3.307 1 95.5 85 GLY A O 1
ATOM 681 N N . ASN A 1 86 ? 5.07 11.844 -3.48 1 96 86 ASN A N 1
ATOM 682 C CA . ASN A 1 86 ? 5.09 11.016 -4.68 1 96 86 ASN A CA 1
ATOM 683 C C . ASN A 1 86 ? 5.727 9.648 -4.41 1 96 86 ASN A C 1
ATOM 685 O O . ASN A 1 86 ? 6.145 9.367 -3.287 1 96 86 ASN A O 1
ATOM 689 N N . SER A 1 87 ? 5.789 8.844 -5.387 1 97.69 87 SER A N 1
ATOM 690 C CA . SER A 1 87 ? 6.16 7.449 -5.191 1 97.69 87 SER A CA 1
ATOM 691 C C . SER A 1 87 ? 7.656 7.301 -4.949 1 97.69 87 SER A C 1
ATOM 693 O O . SER A 1 87 ? 8.125 6.227 -4.574 1 97.69 87 SER A O 1
ATOM 695 N N . TYR A 1 88 ? 8.406 8.383 -5.035 1 96.69 88 TYR A N 1
ATOM 696 C CA . TYR A 1 88 ? 9.852 8.211 -5.074 1 96.69 88 TYR A CA 1
ATOM 697 C C . TYR A 1 88 ? 10.523 9.023 -3.977 1 96.69 88 TYR A C 1
ATOM 699 O O . TYR A 1 88 ? 11.758 9.055 -3.881 1 96.69 88 TYR A O 1
ATOM 707 N N . GLY A 1 89 ? 9.703 9.711 -3.174 1 96.06 89 GLY A N 1
ATOM 708 C CA . GLY A 1 89 ? 10.234 10.492 -2.072 1 96.06 89 GLY A CA 1
ATOM 709 C C . GLY A 1 89 ? 10.883 11.789 -2.52 1 96.06 89 GLY A C 1
ATOM 710 O O . GLY A 1 89 ? 11.75 12.328 -1.829 1 96.06 89 GLY A O 1
ATOM 711 N N . HIS A 1 90 ? 10.547 12.18 -3.703 1 93.56 90 HIS A N 1
ATOM 712 C CA . HIS A 1 90 ? 11.062 13.438 -4.242 1 93.56 90 HIS A CA 1
ATOM 713 C C . HIS A 1 90 ? 10.336 14.633 -3.645 1 93.56 90 HIS A C 1
ATOM 715 O O . HIS A 1 90 ? 9.383 15.148 -4.238 1 93.56 90 HIS A O 1
ATOM 721 N N . MET A 1 91 ? 10.898 15.141 -2.516 1 92.12 91 MET A N 1
ATOM 722 C CA . MET A 1 91 ? 10.211 16.156 -1.722 1 92.12 91 MET A CA 1
ATOM 723 C C . MET A 1 91 ? 10.664 17.562 -2.123 1 92.12 91 MET A C 1
ATOM 725 O O . MET A 1 91 ? 11.227 18.297 -1.308 1 92.12 91 MET A O 1
ATOM 729 N N . THR A 1 92 ? 10.344 17.938 -3.34 1 86.38 92 THR A N 1
ATOM 730 C CA . THR A 1 92 ? 10.883 19.188 -3.857 1 86.38 92 THR A CA 1
ATOM 731 C C . THR A 1 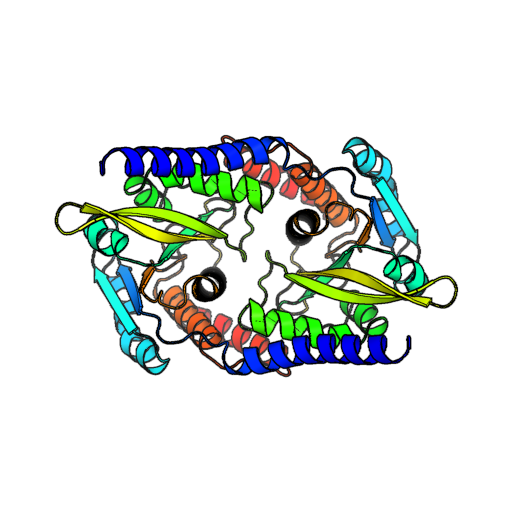92 ? 9.773 20.219 -4.055 1 86.38 92 THR A C 1
ATOM 733 O O . THR A 1 92 ? 10.047 21.375 -4.375 1 86.38 92 THR A O 1
ATOM 736 N N . GLY A 1 93 ? 8.562 19.859 -3.822 1 84.06 93 GLY A N 1
ATOM 737 C CA . GLY A 1 93 ? 7.469 20.781 -4.027 1 84.06 93 GLY A CA 1
ATOM 738 C C . GLY A 1 93 ? 6.285 20.531 -3.113 1 84.06 93 GLY A C 1
ATOM 739 O O . GLY A 1 93 ? 6.273 19.547 -2.365 1 84.06 93 GLY A O 1
ATOM 740 N N . GLY A 1 94 ? 5.398 21.578 -3.117 1 85.69 94 GLY A N 1
ATOM 741 C CA . GLY A 1 94 ? 4.176 21.391 -2.35 1 85.69 94 GLY A CA 1
ATOM 742 C C . GLY A 1 94 ? 4.422 21.281 -0.855 1 85.69 94 GLY A C 1
ATOM 743 O O . GLY A 1 94 ? 5.328 21.922 -0.322 1 85.69 94 GLY A O 1
ATOM 744 N N . LEU A 1 95 ? 3.592 20.547 -0.243 1 85.81 95 LEU A N 1
ATOM 745 C CA . LEU A 1 95 ? 3.646 20.391 1.206 1 85.81 95 LEU A CA 1
ATOM 746 C C . LEU A 1 95 ? 4.863 19.578 1.619 1 85.81 95 LEU A C 1
ATOM 748 O O . LEU A 1 95 ? 5.504 19.875 2.631 1 85.81 95 LEU A O 1
ATOM 752 N N . ASP A 1 96 ? 5.098 18.5 0.821 1 89.44 96 ASP A N 1
ATOM 753 C CA . ASP A 1 96 ? 6.266 17.703 1.181 1 89.44 96 ASP A CA 1
ATOM 754 C C . ASP A 1 96 ? 7.555 18.484 0.94 1 89.44 96 ASP A C 1
ATOM 756 O O . ASP A 1 96 ? 8.539 18.297 1.66 1 89.44 96 ASP A O 1
ATOM 760 N N . GLY A 1 97 ? 7.539 19.422 -0.026 1 92.12 97 GLY A N 1
ATOM 761 C CA . GLY A 1 97 ? 8.672 20.312 -0.182 1 92.12 97 GLY A CA 1
ATOM 762 C C . GLY A 1 97 ? 8.852 21.266 0.99 1 92.12 97 GLY A C 1
ATOM 763 O O . GLY A 1 97 ? 9.977 21.484 1.455 1 92.12 97 GLY A O 1
ATOM 764 N N . ALA A 1 98 ? 7.809 21.844 1.465 1 93.19 98 ALA A N 1
ATOM 765 C CA . ALA A 1 98 ? 7.848 22.734 2.625 1 93.19 98 ALA A CA 1
ATOM 766 C C . ALA A 1 98 ? 8.336 21.984 3.865 1 93.19 98 ALA A C 1
ATOM 768 O O . ALA A 1 98 ? 9.102 22.531 4.66 1 93.19 98 ALA A O 1
ATOM 769 N N . LEU A 1 99 ? 7.895 20.797 3.992 1 94.06 99 LEU A N 1
ATOM 770 C CA . LEU A 1 99 ? 8.328 19.969 5.117 1 94.06 99 LEU A CA 1
ATOM 771 C C . LEU A 1 99 ? 9.828 19.703 5.043 1 94.06 99 LEU A C 1
ATOM 773 O O . LEU A 1 99 ? 10.531 19.797 6.051 1 94.06 99 LEU A O 1
ATOM 777 N N . ALA A 1 100 ? 10.266 19.359 3.855 1 94.19 100 ALA A N 1
ATOM 778 C CA . ALA A 1 100 ? 11.688 19.078 3.652 1 94.19 100 ALA A CA 1
ATOM 779 C C . ALA A 1 100 ? 12.523 20.328 3.908 1 94.19 100 ALA A C 1
ATOM 781 O O . ALA A 1 100 ? 13.672 20.234 4.359 1 94.19 100 ALA A O 1
ATOM 782 N N . ASP A 1 101 ? 11.977 21.484 3.639 1 95.19 101 ASP A N 1
ATOM 783 C CA . ASP A 1 101 ? 12.656 22.75 3.939 1 95.19 101 ASP A CA 1
ATOM 784 C C . ASP A 1 101 ? 12.844 22.922 5.445 1 95.19 101 ASP A C 1
ATOM 786 O O . ASP A 1 101 ? 13.875 23.438 5.891 1 95.19 101 ASP A O 1
ATOM 790 N N . ILE A 1 102 ? 11.898 22.547 6.156 1 94.25 102 ILE A N 1
ATOM 791 C CA . ILE A 1 102 ? 11.922 22.672 7.609 1 94.25 102 ILE A CA 1
ATOM 792 C C . ILE A 1 102 ? 12.812 21.578 8.211 1 94.25 102 ILE A C 1
ATOM 794 O O . ILE A 1 102 ? 13.555 21.828 9.156 1 94.25 102 ILE A O 1
ATOM 798 N N . TYR A 1 103 ? 12.695 20.359 7.629 1 93.88 103 TYR A N 1
ATOM 799 C CA . TYR A 1 103 ? 13.461 19.203 8.078 1 93.88 103 TYR A CA 1
ATOM 800 C C . TYR A 1 103 ? 14.297 18.641 6.941 1 93.88 103 TYR A C 1
ATOM 802 O O . TYR A 1 103 ? 13.93 17.625 6.34 1 93.88 103 TYR A O 1
ATOM 810 N N . PRO A 1 104 ? 15.5 19.094 6.734 1 93.19 104 PRO A N 1
ATOM 811 C CA . PRO A 1 104 ? 16.297 18.719 5.559 1 93.19 104 PRO A CA 1
ATOM 812 C C . PRO A 1 104 ? 16.719 17.25 5.57 1 93.19 104 PRO A C 1
ATOM 814 O O . PRO A 1 104 ? 17.016 16.688 4.516 1 93.19 104 PRO A O 1
ATOM 817 N N . ASP A 1 105 ? 16.75 16.656 6.762 1 91.06 105 ASP A N 1
ATOM 818 C CA . ASP A 1 105 ? 17.141 15.258 6.836 1 91.06 105 ASP A CA 1
ATOM 819 C C . ASP A 1 105 ? 16.125 14.375 6.09 1 91.06 105 ASP A C 1
ATOM 821 O O . ASP A 1 105 ? 16.469 13.266 5.68 1 91.06 105 ASP A O 1
ATOM 825 N N . LEU A 1 106 ? 14.906 14.828 5.871 1 93.88 106 LEU A N 1
ATOM 826 C CA . LEU A 1 106 ? 13.859 14.055 5.211 1 93.88 106 LEU A CA 1
ATOM 827 C C . LEU A 1 106 ? 14.195 13.836 3.738 1 93.88 106 LEU A C 1
ATOM 829 O O . LEU A 1 106 ? 13.781 12.844 3.146 1 93.88 106 LEU A O 1
ATOM 833 N N . ILE A 1 107 ? 14.992 14.758 3.18 1 93.12 107 ILE A N 1
ATOM 834 C CA . ILE A 1 107 ? 15.367 14.695 1.771 1 93.12 107 ILE A CA 1
ATOM 835 C C . ILE A 1 107 ? 16.141 13.406 1.501 1 93.12 107 ILE A C 1
ATOM 837 O O . ILE A 1 107 ? 16.031 12.82 0.423 1 93.12 107 ILE A O 1
ATOM 841 N N . LYS A 1 108 ? 16.828 12.977 2.494 1 91.5 108 LYS A N 1
ATOM 842 C CA . LYS A 1 108 ? 17.594 11.742 2.357 1 91.5 108 LYS A CA 1
ATOM 843 C C . LYS A 1 108 ? 16.859 10.555 2.975 1 91.5 108 LYS A C 1
ATOM 845 O O . LYS A 1 108 ? 16.844 9.461 2.414 1 91.5 108 LYS A O 1
ATOM 850 N N . ARG A 1 109 ? 16.203 10.734 4.035 1 93.25 109 ARG A N 1
ATOM 851 C CA . ARG A 1 109 ? 15.633 9.648 4.816 1 93.25 109 ARG A CA 1
ATOM 852 C C . ARG A 1 109 ? 14.445 9.023 4.094 1 93.25 109 ARG A C 1
ATOM 854 O O . ARG A 1 109 ? 14.281 7.801 4.09 1 93.25 109 ARG A O 1
ATOM 861 N N . VAL A 1 110 ? 13.602 9.836 3.473 1 95.75 110 VAL A N 1
ATOM 862 C CA . VAL A 1 110 ? 12.383 9.32 2.855 1 95.75 110 VAL A CA 1
ATOM 863 C C . VAL A 1 110 ? 12.734 8.469 1.64 1 95.75 110 VAL A C 1
ATOM 865 O O . VAL A 1 110 ? 12.367 7.297 1.568 1 95.75 110 VAL A O 1
ATOM 868 N N . PRO A 1 111 ? 13.562 9.023 0.701 1 95.06 111 PRO A N 1
ATOM 869 C CA . PRO A 1 111 ? 13.922 8.164 -0.428 1 95.06 111 PRO A CA 1
ATOM 870 C C . PRO A 1 111 ? 14.711 6.926 0.001 1 95.06 111 PRO A C 1
ATOM 872 O O . PRO A 1 111 ? 14.562 5.855 -0.599 1 95.06 111 PRO A O 1
ATOM 875 N N . SER A 1 112 ? 15.516 7.039 0.989 1 92.62 112 SER A N 1
ATOM 876 C CA . SER A 1 112 ? 16.266 5.883 1.479 1 92.62 112 SER A CA 1
ATOM 877 C C . SER A 1 112 ? 15.32 4.816 2.033 1 92.62 112 SER A C 1
ATOM 879 O O . SER A 1 112 ? 15.523 3.623 1.803 1 92.62 112 SER A O 1
ATOM 881 N N . THR A 1 113 ? 14.328 5.25 2.758 1 93.75 113 THR A N 1
ATOM 882 C CA . THR A 1 113 ? 13.336 4.32 3.291 1 93.75 113 THR A CA 1
ATOM 883 C C . THR A 1 113 ? 12.578 3.633 2.16 1 93.75 113 THR A C 1
ATOM 885 O O . THR A 1 113 ? 12.359 2.42 2.199 1 93.75 113 THR A O 1
ATOM 888 N N . ILE A 1 114 ? 12.203 4.371 1.113 1 94.94 114 ILE A N 1
ATOM 889 C CA . ILE A 1 114 ? 11.484 3.836 -0.036 1 94.94 114 ILE A CA 1
ATOM 890 C C . ILE A 1 114 ? 12.367 2.84 -0.782 1 94.94 114 ILE A C 1
ATOM 892 O O . ILE A 1 114 ? 11.898 1.777 -1.199 1 94.94 114 ILE A O 1
ATOM 896 N N . ALA A 1 115 ? 13.617 3.186 -0.907 1 92.31 115 ALA A N 1
ATOM 897 C CA . ALA A 1 115 ? 14.57 2.289 -1.562 1 92.31 115 ALA A CA 1
ATOM 898 C C . ALA A 1 115 ? 14.703 0.976 -0.795 1 92.31 115 ALA A C 1
ATOM 900 O O . ALA A 1 115 ? 14.656 -0.104 -1.389 1 92.31 115 ALA A O 1
ATOM 901 N N . LEU A 1 116 ? 14.727 1.104 0.47 1 87.75 116 LEU A N 1
ATOM 902 C CA . LEU A 1 116 ? 15 -0.051 1.318 1 87.75 116 LEU A CA 1
ATOM 903 C C . LEU A 1 116 ? 13.758 -0.926 1.463 1 87.75 116 LEU A C 1
ATOM 905 O O . LEU A 1 116 ? 13.844 -2.154 1.397 1 87.75 116 LEU A O 1
ATOM 909 N N . LYS A 1 117 ? 12.664 -0.318 1.614 1 89.44 117 LYS A N 1
ATOM 910 C CA . LYS A 1 117 ? 11.484 -1.083 2.002 1 89.44 117 LYS A CA 1
ATOM 911 C C . LYS A 1 117 ? 10.633 -1.433 0.785 1 89.44 117 LYS A C 1
ATOM 913 O O . LYS A 1 117 ? 9.852 -2.387 0.819 1 89.44 117 LYS A O 1
ATOM 918 N N . CYS A 1 118 ? 10.805 -0.67 -0.305 1 92.31 118 CYS A N 1
ATOM 919 C CA . CYS A 1 118 ? 9.859 -0.789 -1.407 1 92.31 118 CYS A CA 1
ATOM 920 C C . CYS A 1 118 ? 10.578 -0.818 -2.748 1 92.31 118 CYS A C 1
ATOM 922 O O . CYS A 1 118 ? 10.062 -0.315 -3.748 1 92.31 118 CYS A O 1
ATOM 924 N N . HIS A 1 119 ? 11.789 -1.269 -2.768 1 92.12 119 HIS A N 1
ATOM 925 C CA . HIS A 1 119 ? 12.555 -1.402 -4 1 92.12 119 HIS A CA 1
ATOM 926 C C . HIS A 1 119 ? 12.562 -0.099 -4.789 1 92.12 119 HIS A C 1
ATOM 928 O O . HIS A 1 119 ? 12.461 -0.113 -6.02 1 92.12 119 HIS A O 1
ATOM 934 N N . GLY A 1 120 ? 12.484 0.96 -4.117 1 94 120 GLY A N 1
ATOM 935 C CA . GLY A 1 120 ? 12.703 2.254 -4.742 1 94 120 GLY A CA 1
ATOM 936 C C . GLY A 1 120 ? 11.422 2.891 -5.254 1 94 120 GLY A C 1
ATOM 937 O O . GLY A 1 120 ? 11.461 3.904 -5.957 1 94 120 GLY A O 1
ATOM 938 N N . GLU A 1 121 ? 10.328 2.32 -4.992 1 96.81 121 GLU A N 1
ATOM 939 C CA . GLU A 1 121 ? 9.047 2.877 -5.395 1 96.81 121 GLU A CA 1
ATOM 940 C C . GLU A 1 121 ? 7.961 2.561 -4.367 1 96.81 121 GLU A C 1
ATOM 942 O O . GLU A 1 121 ? 7.789 1.404 -3.973 1 96.81 121 GLU A O 1
ATOM 947 N N . LEU A 1 122 ? 7.324 3.584 -3.904 1 97.75 122 LEU A N 1
ATOM 948 C CA . LEU A 1 122 ? 6.188 3.459 -2.998 1 97.75 122 LEU A CA 1
ATOM 949 C C . LEU A 1 122 ? 4.879 3.738 -3.729 1 97.75 122 LEU A C 1
ATOM 951 O O . LEU A 1 122 ? 4.605 4.879 -4.105 1 97.75 122 LEU A O 1
ATOM 955 N N . ASN A 1 123 ? 4.094 2.689 -3.848 1 98.25 123 ASN A N 1
ATOM 956 C CA . ASN A 1 123 ? 2.895 2.789 -4.672 1 98.25 123 ASN A CA 1
ATOM 957 C C . ASN A 1 123 ? 1.863 3.73 -4.055 1 98.25 123 ASN A C 1
ATOM 959 O O . ASN A 1 123 ? 1.718 3.781 -2.834 1 98.25 123 ASN A O 1
ATOM 963 N N . VAL A 1 124 ? 1.113 4.426 -4.953 1 97.62 124 VAL A N 1
ATOM 964 C CA . VAL A 1 124 ? -0.107 5.074 -4.484 1 97.62 124 VAL A CA 1
ATOM 965 C C . VAL A 1 124 ? -1.05 4.035 -3.887 1 97.62 124 VAL A C 1
ATOM 967 O O . VAL A 1 124 ? -1.257 2.967 -4.473 1 97.62 124 VAL A O 1
ATOM 970 N N . GLY A 1 125 ? -1.612 4.297 -2.738 1 97.81 125 GLY A N 1
ATOM 971 C CA . GLY A 1 125 ? -2.391 3.332 -1.977 1 97.81 125 GLY A CA 1
ATOM 972 C C . GLY A 1 125 ? -1.622 2.729 -0.817 1 97.81 125 GLY A C 1
ATOM 973 O O . GLY A 1 125 ? -2.213 2.111 0.072 1 97.81 125 GLY A O 1
ATOM 974 N N . ASP A 1 126 ? -0.354 2.85 -0.881 1 98.31 126 ASP A N 1
ATOM 975 C CA . ASP A 1 126 ? 0.545 2.406 0.18 1 98.31 126 ASP A CA 1
ATOM 976 C C . ASP A 1 126 ? 1.145 3.596 0.926 1 98.31 126 ASP A C 1
ATOM 978 O O . ASP A 1 126 ? 0.722 4.738 0.727 1 98.31 126 ASP A O 1
ATOM 982 N N . GLY A 1 127 ? 2.008 3.348 1.866 1 98.19 127 GLY A N 1
ATOM 983 C CA . GLY A 1 127 ? 2.713 4.34 2.664 1 98.19 127 GLY A CA 1
ATOM 984 C C . GLY A 1 127 ? 3.793 3.74 3.545 1 98.19 127 GLY A C 1
ATOM 985 O O . GLY A 1 127 ? 3.941 2.518 3.607 1 98.19 127 GLY A O 1
ATOM 986 N N . VAL A 1 128 ? 4.547 4.633 4.156 1 96.56 128 VAL A N 1
ATOM 987 C CA . VAL A 1 128 ? 5.617 4.141 5.02 1 96.56 128 VAL A CA 1
ATOM 988 C C . VAL A 1 128 ? 5.75 5.047 6.242 1 96.56 128 VAL A C 1
ATOM 990 O O . VAL A 1 128 ? 5.434 6.238 6.18 1 96.56 128 VAL A O 1
ATOM 993 N N . LEU A 1 129 ? 6.129 4.461 7.363 1 95.25 129 LEU A N 1
ATOM 994 C CA . LEU A 1 129 ? 6.578 5.188 8.547 1 95.25 129 LEU A CA 1
ATOM 995 C C . LEU A 1 129 ? 8.078 5.438 8.492 1 95.25 129 LEU A C 1
ATOM 997 O O . LEU A 1 129 ? 8.867 4.504 8.312 1 95.25 129 LEU A O 1
ATOM 1001 N N . VAL A 1 130 ? 8.383 6.656 8.539 1 94.94 130 VAL A N 1
ATOM 1002 C CA . VAL A 1 130 ? 9.789 7.031 8.625 1 94.94 130 VAL A CA 1
ATOM 1003 C C . VAL A 1 130 ? 10.102 7.531 10.031 1 94.94 130 VAL A C 1
ATOM 1005 O O . VAL A 1 130 ? 9.578 8.562 10.469 1 94.94 130 VAL A O 1
ATOM 1008 N N . HIS A 1 131 ? 10.938 6.836 10.719 1 90.94 131 HIS A N 1
ATOM 1009 C CA . HIS A 1 131 ? 11.289 7.172 12.094 1 90.94 131 HIS A CA 1
ATOM 1010 C C . HIS A 1 131 ? 12.227 8.375 12.141 1 90.94 131 HIS A C 1
ATOM 1012 O O . HIS A 1 131 ? 13.156 8.477 11.344 1 90.94 131 HIS A O 1
ATOM 1018 N N . ARG A 1 132 ? 11.883 9.227 13.023 1 87.81 132 ARG A N 1
ATOM 1019 C CA . ARG A 1 132 ? 12.711 10.398 13.281 1 87.81 132 ARG A CA 1
ATOM 1020 C C . ARG A 1 132 ? 13 10.547 14.773 1 87.81 132 ARG A C 1
ATOM 1022 O O . ARG A 1 132 ? 12.188 10.156 15.609 1 87.81 132 ARG A O 1
ATOM 1029 N N . HIS A 1 133 ? 14.211 11.023 15.016 1 82.88 133 HIS A N 1
ATOM 1030 C CA . HIS A 1 133 ? 14.578 11.438 16.375 1 82.88 133 HIS A CA 1
ATOM 1031 C C . HIS A 1 133 ? 14.68 12.953 16.469 1 82.88 133 HIS A C 1
ATOM 1033 O O . HIS A 1 133 ? 15.469 13.57 15.758 1 82.88 133 HIS A O 1
ATOM 1039 N N . ILE A 1 134 ? 13.859 13.391 17.344 1 76.81 134 ILE A N 1
ATOM 1040 C CA . ILE A 1 134 ? 13.844 14.836 17.516 1 76.81 134 ILE A CA 1
ATOM 1041 C C . ILE A 1 134 ? 14.477 15.203 18.859 1 76.81 134 ILE A C 1
ATOM 1043 O O . ILE A 1 134 ? 14.234 14.539 19.859 1 76.81 134 ILE A O 1
ATOM 1047 N N . GLN A 1 135 ? 15.414 16.125 18.766 1 72.12 135 GLN A N 1
ATOM 1048 C CA . GLN A 1 135 ? 16.031 16.641 19.984 1 72.12 135 GLN A CA 1
ATOM 1049 C C . GLN A 1 135 ? 15.211 17.781 20.578 1 72.12 135 GLN A C 1
ATOM 1051 O O . GLN A 1 135 ? 14.742 18.656 19.844 1 72.12 135 GLN A O 1
ATOM 1056 N N . GLU A 1 136 ? 14.891 17.547 21.828 1 67.75 136 GLU A N 1
ATOM 1057 C CA . GLU A 1 136 ? 14.164 18.609 22.531 1 67.75 136 GLU A CA 1
ATOM 1058 C C . GLU A 1 136 ? 14.906 19.047 23.781 1 67.75 136 GLU A C 1
ATOM 1060 O O . GLU A 1 136 ? 15.344 18.219 24.578 1 67.75 136 GLU A O 1
ATOM 1065 N N . PRO A 1 137 ? 15.195 20.328 23.812 1 66.94 137 PRO A N 1
ATOM 1066 C CA . PRO A 1 137 ? 15.797 20.828 25.047 1 66.94 137 PRO A CA 1
ATOM 1067 C C . PRO A 1 137 ? 14.805 20.891 26.203 1 66.94 137 PRO A C 1
ATOM 1069 O O . PRO A 1 137 ? 13.75 21.516 26.078 1 66.94 137 PRO A O 1
ATOM 1072 N N . ILE A 1 138 ? 15.023 20.016 27.156 1 66.94 138 ILE A N 1
ATOM 1073 C CA . ILE A 1 138 ? 14.234 20.109 28.391 1 66.94 138 ILE A CA 1
ATOM 1074 C C . ILE A 1 138 ? 15.141 20.453 29.562 1 66.94 138 ILE A C 1
ATOM 1076 O O . ILE A 1 138 ? 16.031 19.688 29.922 1 66.94 138 ILE A O 1
ATOM 1080 N N . TYR A 1 139 ? 14.664 21.422 30.312 1 66.19 139 TYR A N 1
ATOM 1081 C CA . TYR A 1 139 ? 15.344 21.812 31.547 1 66.19 139 TYR A CA 1
ATOM 1082 C C . TYR A 1 139 ? 16.844 21.625 31.422 1 66.19 139 TYR A C 1
ATOM 1084 O O . TYR A 1 139 ? 17.484 21.031 32.281 1 66.19 139 TYR A O 1
ATOM 1092 N N . GLU A 1 140 ? 17.453 22.031 30.359 1 68.75 140 GLU A N 1
ATOM 1093 C CA . GLU A 1 140 ? 18.891 22.094 30.125 1 68.75 140 GLU A CA 1
ATOM 1094 C C . GLU A 1 140 ? 19.422 20.766 29.609 1 68.75 140 GLU A C 1
ATOM 1096 O O . GLU A 1 140 ? 20.641 20.531 29.625 1 68.75 140 GLU A O 1
ATOM 1101 N N . LYS A 1 141 ? 18.594 19.906 29.562 1 75.12 141 LYS A N 1
ATOM 1102 C CA . LYS A 1 141 ? 19.031 18.641 28.984 1 75.12 141 LYS A CA 1
ATOM 1103 C C . LYS A 1 141 ? 18.406 18.406 27.609 1 75.12 141 LYS A C 1
ATOM 1105 O O . LYS A 1 141 ? 17.312 18.891 27.328 1 75.12 141 LYS A O 1
ATOM 1110 N N . ILE A 1 142 ? 19.156 17.828 26.812 1 73 142 ILE A N 1
ATOM 1111 C CA . ILE A 1 142 ? 18.641 17.438 25.516 1 73 142 ILE A CA 1
ATOM 1112 C C . ILE A 1 142 ? 17.969 16.062 25.625 1 73 142 ILE A C 1
ATOM 1114 O O . ILE A 1 142 ? 18.594 15.102 26.094 1 73 142 ILE A O 1
ATOM 1118 N N . VAL A 1 143 ? 16.672 16.141 25.469 1 72.94 143 VAL A N 1
ATOM 1119 C CA . VAL A 1 143 ? 15.945 14.875 25.453 1 72.94 143 VAL A CA 1
ATOM 1120 C C . VAL A 1 143 ? 15.602 14.492 24.016 1 72.94 143 VAL A C 1
ATOM 1122 O O . VAL A 1 143 ? 15.391 15.367 23.172 1 72.94 143 VAL A O 1
ATOM 1125 N N . TYR A 1 144 ? 15.711 13.18 23.812 1 77.94 144 TYR A N 1
ATOM 1126 C CA . TYR A 1 144 ? 15.367 12.656 22.484 1 77.94 144 TYR A CA 1
ATOM 1127 C C . TYR A 1 144 ? 13.969 12.039 22.5 1 77.94 144 TYR A C 1
ATOM 1129 O O . TYR A 1 144 ? 13.594 11.336 23.438 1 77.94 144 TYR A O 1
ATOM 1137 N N . LYS A 1 145 ? 13.281 12.578 21.578 1 84.75 145 LYS A N 1
ATOM 1138 C CA . LYS A 1 145 ? 11.93 12.062 21.422 1 84.75 145 LYS A CA 1
ATOM 1139 C C . LYS A 1 145 ? 11.742 11.367 20.078 1 84.75 145 LYS A C 1
ATOM 1141 O O . LYS A 1 145 ? 12.289 11.805 19.062 1 84.75 145 LYS A O 1
ATOM 1146 N N . ASP A 1 146 ? 10.945 10.266 20.125 1 89.69 146 ASP A N 1
ATOM 1147 C CA . ASP A 1 146 ? 10.578 9.57 18.891 1 89.69 146 ASP A CA 1
ATOM 1148 C C . ASP A 1 146 ? 9.453 10.297 18.172 1 89.69 146 ASP A C 1
ATOM 1150 O O . ASP A 1 146 ? 8.516 10.797 18.797 1 89.69 146 ASP A O 1
ATOM 1154 N N . GLN A 1 147 ? 9.664 10.469 16.984 1 94.62 147 GLN A N 1
ATOM 1155 C CA . GLN A 1 147 ? 8.641 10.969 16.062 1 94.62 147 GLN A CA 1
ATOM 1156 C C . GLN A 1 147 ? 8.633 10.18 14.766 1 94.62 147 GLN A C 1
ATOM 1158 O O . GLN A 1 147 ? 9.656 9.625 14.359 1 94.62 147 GLN A O 1
ATOM 1163 N N . TYR A 1 148 ? 7.457 10.086 14.148 1 96.31 148 TYR A N 1
ATOM 1164 C CA . TYR A 1 148 ? 7.355 9.367 12.883 1 96.31 148 TYR A CA 1
ATOM 1165 C C . TYR A 1 148 ? 6.762 10.258 11.797 1 96.31 148 TYR A C 1
ATOM 1167 O O . TYR A 1 148 ? 5.77 10.953 12.031 1 96.31 148 TYR A O 1
ATOM 1175 N N . LEU A 1 149 ? 7.418 10.258 10.727 1 97 149 LEU A N 1
ATOM 1176 C CA . LEU A 1 149 ? 6.781 10.766 9.516 1 97 149 LEU A CA 1
ATOM 1177 C C . LEU A 1 149 ? 5.938 9.688 8.852 1 97 149 LEU A C 1
ATOM 1179 O O . LEU A 1 149 ? 6.426 8.578 8.594 1 97 149 LEU A O 1
ATOM 1183 N N . VAL A 1 150 ? 4.668 9.977 8.68 1 97.94 150 VAL A N 1
ATOM 1184 C CA . VAL A 1 150 ? 3.783 9.148 7.871 1 97.94 150 VAL A CA 1
ATOM 1185 C C . VAL A 1 150 ? 3.773 9.664 6.43 1 97.94 150 VAL A C 1
ATOM 1187 O O . VAL A 1 150 ? 3.162 10.695 6.137 1 97.94 150 VAL A O 1
ATOM 1190 N N . TYR A 1 151 ? 4.492 8.961 5.578 1 97.81 151 TYR A N 1
ATOM 1191 C CA . TYR A 1 151 ? 4.637 9.375 4.188 1 97.81 151 TYR A CA 1
ATOM 1192 C C . TYR A 1 151 ? 3.74 8.539 3.275 1 97.81 151 TYR A C 1
ATOM 1194 O O . TYR A 1 151 ? 3.893 7.32 3.191 1 97.81 151 TYR A O 1
ATOM 1202 N N . VAL A 1 152 ? 2.795 9.211 2.588 1 98 152 VAL A N 1
ATOM 1203 C CA . VAL A 1 152 ? 1.825 8.523 1.743 1 98 152 VAL A CA 1
ATOM 1204 C C . VAL A 1 152 ? 1.8 9.164 0.358 1 98 152 VAL A C 1
ATOM 1206 O O . VAL A 1 152 ? 1.43 10.336 0.215 1 98 152 VAL A O 1
ATOM 1209 N N . PRO A 1 153 ? 2.121 8.414 -0.685 1 97.69 153 PRO A N 1
ATOM 1210 C CA . PRO A 1 153 ? 2.041 8.969 -2.035 1 97.69 153 PRO A CA 1
ATOM 1211 C C . PRO A 1 153 ? 0.605 9.234 -2.482 1 97.69 153 PRO A C 1
ATOM 1213 O O . PRO A 1 153 ? -0.271 8.391 -2.281 1 97.69 153 PRO A O 1
ATOM 1216 N N . THR A 1 154 ? 0.397 10.414 -3.021 1 97 154 THR A N 1
ATOM 1217 C CA . THR A 1 154 ? -0.89 10.711 -3.641 1 97 154 THR A CA 1
ATOM 1218 C C . THR A 1 154 ? -0.783 10.664 -5.16 1 97 154 THR A C 1
ATOM 1220 O O . THR A 1 154 ? -1.797 10.711 -5.863 1 97 154 THR A O 1
ATOM 1223 N N . MET A 1 155 ? 0.401 10.578 -5.625 1 94.88 155 MET A N 1
ATOM 1224 C CA . MET A 1 155 ? 0.697 10.469 -7.051 1 94.88 155 MET A CA 1
ATOM 1225 C C . MET A 1 155 ? 2.025 9.758 -7.277 1 94.88 155 MET A C 1
ATOM 1227 O O . MET A 1 155 ? 2.895 9.766 -6.406 1 94.88 155 MET A O 1
ATOM 1231 N N . ARG A 1 156 ? 2.145 9.094 -8.414 1 94.12 156 ARG A N 1
ATOM 1232 C CA . ARG A 1 156 ? 3.424 8.477 -8.742 1 94.12 156 ARG A CA 1
ATOM 1233 C C . ARG A 1 156 ? 4.477 9.531 -9.055 1 94.12 156 ARG A C 1
ATOM 1235 O O . ARG A 1 156 ? 5.555 9.539 -8.461 1 94.12 156 ARG A O 1
ATOM 1242 N N . THR A 1 157 ? 4.145 10.352 -10.031 1 90.94 157 THR A N 1
ATOM 1243 C CA . THR A 1 157 ? 4.867 11.578 -10.352 1 90.94 157 THR A CA 1
ATOM 1244 C C . THR A 1 157 ? 3.939 12.789 -10.281 1 90.94 157 THR A C 1
ATOM 1246 O O . THR A 1 157 ? 2.727 12.656 -10.453 1 90.94 157 THR A O 1
ATOM 1249 N N . PRO A 1 158 ? 4.523 13.914 -9.977 1 88.69 158 PRO A N 1
ATOM 1250 C CA . PRO A 1 158 ? 3.67 15.086 -9.773 1 88.69 158 PRO A CA 1
ATOM 1251 C C . PRO A 1 158 ? 2.748 15.359 -10.961 1 88.69 158 PRO A C 1
ATOM 1253 O O . PRO A 1 158 ? 3.211 15.438 -12.102 1 88.69 158 PRO A O 1
ATOM 1256 N N . ARG A 1 159 ? 1.479 15.43 -10.633 1 89.75 159 ARG A N 1
ATOM 1257 C CA . ARG A 1 159 ? 0.457 15.734 -11.633 1 89.75 159 ARG A CA 1
ATOM 1258 C C . ARG A 1 159 ? -0.87 16.078 -10.969 1 89.75 159 ARG A C 1
ATOM 1260 O O . ARG A 1 159 ? -1.079 15.773 -9.789 1 89.75 159 ARG A O 1
ATOM 1267 N N . ARG A 1 160 ? -1.662 16.688 -11.773 1 92.62 160 ARG A N 1
ATOM 1268 C CA . ARG A 1 160 ? -3.029 16.906 -11.312 1 92.62 160 ARG A CA 1
ATOM 1269 C C . ARG A 1 160 ? -3.781 15.578 -11.219 1 92.62 160 ARG A C 1
ATOM 1271 O O . ARG A 1 160 ? -3.65 14.719 -12.094 1 92.62 160 ARG A O 1
ATOM 1278 N N . LEU A 1 161 ? -4.57 15.43 -10.164 1 95.75 161 LEU A N 1
ATOM 1279 C CA . LEU A 1 161 ? -5.398 14.242 -10.023 1 95.75 161 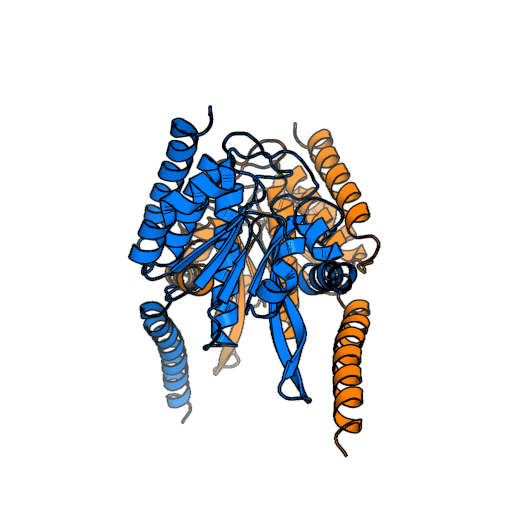LEU A CA 1
ATOM 1280 C C . LEU A 1 161 ? -6.672 14.359 -10.859 1 95.75 161 LEU A C 1
ATOM 1282 O O . LEU A 1 161 ? -7.176 15.469 -11.07 1 95.75 161 LEU A O 1
ATOM 1286 N N . ALA A 1 162 ? -7.164 13.266 -11.297 1 93.62 162 ALA A N 1
ATOM 1287 C CA . ALA A 1 162 ? -8.344 13.25 -12.156 1 93.62 162 ALA A CA 1
ATOM 1288 C C . ALA A 1 162 ? -9.602 13.633 -11.367 1 93.62 162 ALA A C 1
ATOM 1290 O O . ALA A 1 162 ? -9.695 13.359 -10.172 1 93.62 162 ALA A O 1
ATOM 1291 N N . LYS A 1 163 ? -10.523 14.258 -12.094 1 94.19 163 LYS A N 1
ATOM 1292 C CA . LYS A 1 163 ? -11.852 14.422 -11.508 1 94.19 163 LYS A CA 1
ATOM 1293 C C . LYS A 1 163 ? -12.445 13.07 -11.109 1 94.19 163 LYS A C 1
ATOM 1295 O O . LYS A 1 163 ? -12.336 12.094 -11.852 1 94.19 163 LYS A O 1
ATOM 1300 N N . GLY A 1 164 ? -13.062 13.016 -9.945 1 96.12 164 GLY A N 1
ATOM 1301 C CA . GLY A 1 164 ? -13.617 11.758 -9.461 1 96.12 164 GLY A CA 1
ATOM 1302 C C . GLY A 1 164 ? -12.625 10.945 -8.648 1 96.12 164 GLY A C 1
ATOM 1303 O O . GLY A 1 164 ? -12.977 9.891 -8.117 1 96.12 164 GLY A O 1
ATOM 1304 N N . SER A 1 165 ? -11.477 11.484 -8.484 1 96.81 165 SER A N 1
ATOM 1305 C CA . SER A 1 165 ? -10.422 10.758 -7.789 1 96.81 165 SER A CA 1
ATOM 1306 C C . SER A 1 165 ? -10.773 10.531 -6.324 1 96.81 165 SER A C 1
ATOM 1308 O O . SER A 1 165 ? -11.32 11.414 -5.668 1 96.81 165 SER A O 1
ATOM 1310 N N . ASP A 1 166 ? -10.422 9.312 -5.844 1 97.69 166 ASP A N 1
ATOM 1311 C CA . ASP A 1 166 ? -10.602 9.023 -4.422 1 97.69 166 ASP A CA 1
ATOM 1312 C C . ASP A 1 166 ? -9.258 8.992 -3.699 1 97.69 166 ASP A C 1
ATOM 1314 O O . ASP A 1 166 ? -9.133 8.383 -2.633 1 97.69 166 ASP A O 1
ATOM 1318 N N . VAL A 1 167 ? -8.258 9.633 -4.23 1 97.75 167 VAL A N 1
ATOM 1319 C CA . VAL A 1 167 ? -6.891 9.562 -3.732 1 97.75 167 VAL A CA 1
ATOM 1320 C C . VAL A 1 167 ? -6.816 10.172 -2.336 1 97.75 167 VAL A C 1
ATOM 1322 O O . VAL A 1 167 ? -6.16 9.633 -1.446 1 97.75 167 VAL A O 1
ATOM 1325 N N . PRO A 1 168 ? -7.504 11.312 -2.008 1 98.38 168 PRO A N 1
ATOM 1326 C CA . PRO A 1 168 ? -7.453 11.812 -0.633 1 98.38 168 PRO A CA 1
ATOM 1327 C C . PRO A 1 168 ? -7.977 10.805 0.385 1 98.38 168 PRO A C 1
ATOM 1329 O O . PRO A 1 168 ? -7.422 10.688 1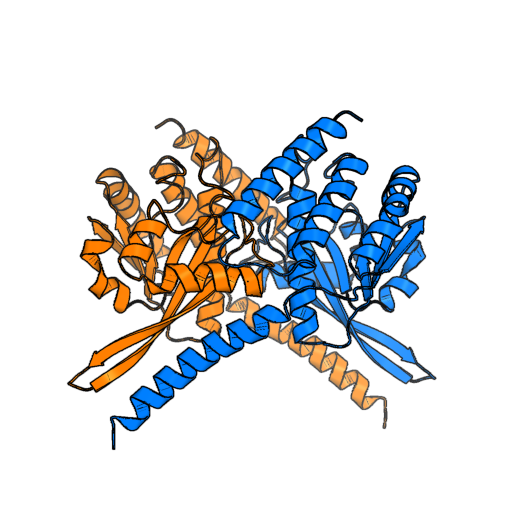.481 1 98.38 168 PRO A O 1
ATOM 1332 N N . TYR A 1 169 ? -9 10.039 -0.005 1 98.69 169 TYR A N 1
ATOM 1333 C CA . TYR A 1 169 ? -9.539 8.984 0.849 1 98.69 169 TYR A CA 1
ATOM 1334 C C . TYR A 1 169 ? -8.508 7.879 1.062 1 98.69 169 TYR A C 1
ATOM 1336 O O . TYR A 1 169 ? -8.227 7.492 2.199 1 98.69 169 TYR A O 1
ATOM 1344 N N . LEU A 1 170 ? -7.941 7.438 -0.024 1 98.44 170 LEU A N 1
ATOM 1345 C CA . LEU A 1 170 ? -6.984 6.336 0.038 1 98.44 170 LEU A CA 1
ATOM 1346 C C . LEU A 1 170 ? -5.758 6.727 0.856 1 98.44 170 LEU A C 1
ATOM 1348 O O . LEU A 1 170 ? -5.27 5.938 1.668 1 98.44 170 LEU A O 1
ATOM 1352 N N . ALA A 1 171 ? -5.297 7.914 0.601 1 98.38 171 ALA A N 1
ATOM 1353 C CA . ALA A 1 171 ? -4.121 8.406 1.313 1 98.38 171 ALA A CA 1
ATOM 1354 C C . ALA A 1 171 ? -4.402 8.547 2.807 1 98.38 171 ALA A C 1
ATOM 1356 O O . ALA A 1 171 ? -3.58 8.148 3.639 1 98.38 171 ALA A O 1
ATOM 1357 N N . THR A 1 172 ? -5.531 9.094 3.141 1 98.69 172 THR A N 1
ATOM 1358 C CA . THR A 1 172 ? -5.91 9.234 4.543 1 98.69 172 THR A CA 1
ATOM 1359 C C . THR A 1 172 ? -6.074 7.867 5.195 1 98.69 172 THR A C 1
ATOM 1361 O O . THR A 1 172 ? -5.578 7.637 6.301 1 98.69 172 THR A O 1
ATOM 1364 N N . HIS A 1 173 ? -6.75 6.988 4.496 1 98.12 173 HIS A N 1
ATOM 1365 C CA . HIS A 1 173 ? -6.965 5.641 5.004 1 98.12 173 HIS A CA 1
ATOM 1366 C C . HIS A 1 173 ? -5.645 4.953 5.332 1 98.12 173 HIS A C 1
ATOM 1368 O O . HIS A 1 173 ? -5.484 4.387 6.414 1 98.12 173 HIS A O 1
ATOM 1374 N N . LYS A 1 174 ? -4.73 5.004 4.422 1 98.44 174 LYS A N 1
ATOM 1375 C CA . LYS A 1 174 ? -3.422 4.395 4.648 1 98.44 174 LYS A CA 1
ATOM 1376 C C . LYS A 1 174 ? -2.682 5.082 5.789 1 98.44 174 LYS A C 1
ATOM 1378 O O . LYS A 1 174 ? -2.062 4.422 6.625 1 98.44 174 LYS A O 1
ATOM 1383 N N . ALA A 1 175 ? -2.73 6.434 5.82 1 98.5 175 ALA A N 1
ATOM 1384 C CA . ALA A 1 175 ? -2.082 7.168 6.902 1 98.5 175 ALA A CA 1
ATOM 1385 C C . ALA A 1 175 ? -2.605 6.719 8.266 1 98.5 175 ALA A C 1
ATOM 1387 O O . ALA A 1 175 ? -1.825 6.473 9.188 1 98.5 175 ALA A O 1
ATOM 1388 N N . LEU A 1 176 ? -3.904 6.59 8.367 1 97.81 176 LEU A N 1
ATOM 1389 C CA . LEU A 1 176 ? -4.512 6.184 9.625 1 97.81 176 LEU A CA 1
ATOM 1390 C C . LEU A 1 176 ? -4.109 4.758 9.992 1 97.81 176 LEU A C 1
ATOM 1392 O O . LEU A 1 176 ? -3.92 4.441 11.164 1 97.81 176 LEU A O 1
ATOM 1396 N N . SER A 1 177 ? -3.996 3.916 9.008 1 95.62 177 SER A N 1
ATOM 1397 C CA . SER A 1 177 ? -3.533 2.555 9.25 1 95.62 177 SER A CA 1
ATOM 1398 C C . SER A 1 177 ? -2.102 2.543 9.773 1 95.62 177 SER A C 1
ATOM 1400 O O . SER A 1 177 ? -1.771 1.77 10.68 1 95.62 177 SER A O 1
ATOM 1402 N N . LEU A 1 178 ? -1.247 3.377 9.203 1 96.44 178 LEU A N 1
ATOM 1403 C CA . LEU A 1 178 ? 0.141 3.469 9.648 1 96.44 178 LEU A CA 1
ATOM 1404 C C . LEU A 1 178 ? 0.23 4.055 11.047 1 96.44 178 LEU A C 1
ATOM 1406 O O . LEU A 1 178 ? 1.068 3.635 11.852 1 96.44 178 LEU A O 1
ATOM 1410 N N . ILE A 1 179 ? -0.601 5.047 11.328 1 96.69 179 ILE A N 1
ATOM 1411 C CA . ILE A 1 179 ? -0.653 5.613 12.664 1 96.69 179 ILE A CA 1
ATOM 1412 C C . ILE A 1 179 ? -1.034 4.531 13.672 1 96.69 179 ILE A C 1
ATOM 1414 O O . ILE A 1 179 ? -0.398 4.398 14.719 1 96.69 179 ILE A O 1
ATOM 1418 N N . ARG A 1 180 ? -1.991 3.77 13.312 1 93.94 180 ARG A N 1
ATOM 1419 C CA . ARG A 1 180 ? -2.383 2.67 14.195 1 93.94 180 ARG A CA 1
ATOM 1420 C C . ARG A 1 180 ? -1.217 1.712 14.422 1 93.94 180 ARG A C 1
ATOM 1422 O O . ARG A 1 180 ? -0.999 1.25 15.547 1 93.94 180 ARG A O 1
ATOM 1429 N N . GLN A 1 181 ? -0.546 1.416 13.391 1 90.88 181 GLN A N 1
ATOM 1430 C CA . GLN A 1 181 ? 0.637 0.572 13.523 1 90.88 181 GLN A CA 1
ATOM 1431 C C . GLN A 1 181 ? 1.647 1.19 14.484 1 90.88 181 GLN A C 1
ATOM 1433 O O . GLN A 1 181 ? 2.232 0.491 15.312 1 90.88 181 GLN A O 1
ATOM 1438 N N . GLY A 1 182 ? 1.834 2.473 14.352 1 90.69 182 GLY A N 1
ATOM 1439 C CA . GLY A 1 182 ? 2.721 3.182 15.258 1 90.69 182 GLY A CA 1
ATOM 1440 C C . GLY A 1 182 ? 2.268 3.121 16.703 1 90.69 182 GLY A C 1
ATOM 1441 O O . GLY A 1 182 ? 3.092 3.041 17.625 1 90.69 182 GLY A O 1
ATOM 1442 N N . LEU A 1 183 ? 1.017 3.086 16.891 1 91.88 183 LEU A N 1
ATOM 1443 C CA . LEU A 1 183 ? 0.458 3.055 18.234 1 91.88 183 LEU A CA 1
ATOM 1444 C C . LEU A 1 183 ? 0.733 1.715 18.906 1 91.88 183 LEU A C 1
ATOM 1446 O O . LEU A 1 183 ? 0.808 1.636 20.141 1 91.88 183 LEU A O 1
ATOM 1450 N N . ILE A 1 184 ? 0.857 0.713 18.109 1 86 184 ILE A N 1
ATOM 1451 C CA . ILE A 1 184 ? 1.19 -0.595 18.656 1 86 184 ILE A CA 1
ATOM 1452 C C . ILE A 1 184 ? 2.58 -0.549 19.297 1 86 184 ILE A C 1
ATOM 1454 O O . ILE A 1 184 ? 2.793 -1.09 20.375 1 86 184 ILE A O 1
ATOM 1458 N N . GLN A 1 185 ? 3.459 0.145 18.672 1 85.25 185 GLN A N 1
ATOM 1459 C CA . GLN A 1 185 ? 4.828 0.271 19.156 1 85.25 185 GLN A CA 1
ATOM 1460 C C . GLN A 1 185 ? 4.934 1.361 20.219 1 85.25 185 GLN A C 1
ATOM 1462 O O . GLN A 1 185 ? 5.758 1.27 21.125 1 85.25 185 GLN A O 1
ATOM 1467 N N . HIS A 1 186 ? 4.121 2.389 20.078 1 91.56 186 HIS A N 1
ATOM 1468 C CA . HIS A 1 186 ? 4.082 3.529 21 1 91.56 186 HIS A CA 1
ATOM 1469 C C . HIS A 1 186 ? 2.658 3.811 21.469 1 91.56 186 HIS A C 1
ATOM 1471 O O . HIS A 1 186 ? 2.023 4.758 21 1 91.56 186 HIS A O 1
ATOM 1477 N N . PRO A 1 187 ? 2.225 3.117 22.469 1 91 187 PRO A N 1
ATOM 1478 C CA . PRO A 1 187 ? 0.811 3.146 22.859 1 91 187 PRO A CA 1
ATOM 1479 C C . PRO A 1 187 ? 0.38 4.5 23.422 1 91 187 PRO A C 1
ATOM 1481 O O . PRO A 1 187 ? -0.818 4.77 23.531 1 91 187 PRO A O 1
ATOM 1484 N N . THR A 1 188 ? 1.299 5.344 23.812 1 93.81 188 THR A N 1
ATOM 1485 C CA . THR A 1 188 ? 0.937 6.625 24.406 1 93.81 188 THR A CA 1
ATOM 1486 C C . THR A 1 188 ? 0.837 7.711 23.328 1 93.81 188 THR A C 1
ATOM 1488 O O . THR A 1 188 ? 0.355 8.812 23.609 1 93.81 188 THR A O 1
ATOM 1491 N N . PHE A 1 189 ? 1.324 7.434 22.125 1 96.12 189 PHE A N 1
ATOM 1492 C CA . PHE A 1 189 ? 1.269 8.406 21.047 1 96.12 189 PHE A CA 1
ATOM 1493 C C . PHE A 1 189 ? -0.175 8.742 20.688 1 96.12 189 PHE A C 1
ATOM 1495 O O . PHE A 1 189 ? -1.027 7.848 20.641 1 96.12 189 PHE A O 1
ATOM 1502 N N . ARG A 1 190 ? -0.439 10.086 20.469 1 97.12 190 ARG A N 1
ATOM 1503 C CA . ARG A 1 190 ? -1.8 10.469 20.094 1 97.12 190 ARG A CA 1
ATOM 1504 C C . ARG A 1 190 ? -1.798 11.68 19.188 1 97.12 190 ARG A C 1
ATOM 1506 O O . ARG A 1 190 ? -2.789 11.953 18.5 1 97.12 190 ARG A O 1
ATOM 1513 N N . ASN A 1 191 ? -0.753 12.43 19.203 1 98.38 191 ASN A N 1
ATOM 1514 C CA . ASN A 1 191 ? -0.722 13.719 18.5 1 98.38 191 ASN A CA 1
ATOM 1515 C C . ASN A 1 191 ? -0.307 13.562 17.047 1 98.38 191 ASN A C 1
ATOM 1517 O O . ASN A 1 191 ? 0.79 13.078 16.75 1 98.38 191 ASN A O 1
ATOM 1521 N N . VAL A 1 192 ? -1.168 13.977 16.141 1 98.62 192 VAL A N 1
ATOM 1522 C CA . VAL A 1 192 ? -0.938 13.844 14.711 1 98.62 192 VAL A CA 1
ATOM 1523 C C . VAL A 1 192 ? -1.031 15.211 14.039 1 98.62 192 VAL A C 1
ATOM 1525 O O . VAL A 1 192 ? -2.064 15.883 14.125 1 98.62 192 VAL A O 1
ATOM 1528 N N . PHE A 1 193 ? 0.056 15.625 13.453 1 98.12 193 PHE A N 1
ATOM 1529 C CA . PHE A 1 193 ? 0.09 16.828 12.633 1 98.12 193 PHE A CA 1
ATOM 1530 C C . PHE A 1 193 ? -0.099 16.469 11.156 1 98.12 193 PHE A C 1
ATOM 1532 O O . PHE A 1 193 ? 0.604 15.617 10.625 1 98.12 193 PHE A O 1
ATOM 1539 N N . MET A 1 194 ? -1.074 17.156 10.5 1 95.94 194 MET A N 1
ATOM 1540 C CA . MET A 1 194 ? -1.262 16.766 9.109 1 95.94 194 MET A CA 1
ATOM 1541 C C . MET A 1 194 ? -1.823 17.922 8.297 1 95.94 194 MET A C 1
ATOM 1543 O O . MET A 1 194 ? -2.18 18.969 8.852 1 95.94 194 MET A O 1
ATOM 1547 N N . THR A 1 195 ? -1.771 17.797 7.004 1 93.62 195 THR A N 1
ATOM 1548 C CA . THR A 1 195 ? -2.41 18.688 6.043 1 93.62 195 THR A CA 1
ATOM 1549 C C . THR A 1 195 ? -3.49 17.953 5.258 1 93.62 195 THR A C 1
ATOM 1551 O O . THR A 1 195 ? -3.564 16.719 5.301 1 93.62 195 THR A O 1
ATOM 1554 N N . LEU A 1 196 ? -4.34 18.75 4.68 1 97 196 LEU A N 1
ATOM 1555 C CA . LEU A 1 196 ? -5.332 18.156 3.799 1 97 196 LEU A CA 1
ATOM 1556 C C . LEU A 1 196 ? -4.688 17.641 2.516 1 97 196 LEU A C 1
ATOM 1558 O O . LEU A 1 196 ? -4.105 18.422 1.757 1 97 196 LEU A O 1
ATOM 1562 N N . MET A 1 197 ? -4.836 16.391 2.225 1 96.12 197 MET A N 1
ATOM 1563 C CA . MET A 1 197 ? -4.074 15.781 1.137 1 96.12 197 MET A CA 1
ATOM 1564 C C . MET A 1 197 ? -4.855 15.836 -0.172 1 96.12 197 MET A C 1
ATOM 1566 O O . MET A 1 197 ? -6.078 15.688 -0.178 1 96.12 197 MET A O 1
ATOM 1570 N N . GLY A 1 198 ? -4.117 16 -1.24 1 95.88 198 GLY A N 1
ATOM 1571 C CA . GLY A 1 198 ? -4.68 15.984 -2.58 1 95.88 198 GLY A CA 1
ATOM 1572 C C . GLY A 1 198 ? -5.055 17.359 -3.086 1 95.88 198 GLY A C 1
ATOM 1573 O O . GLY A 1 198 ? -5.34 17.531 -4.273 1 95.88 198 GLY A O 1
ATOM 1574 N N . THR A 1 199 ? -4.934 18.422 -2.252 1 95.19 199 THR A N 1
ATOM 1575 C CA . THR A 1 199 ? -5.5 19.703 -2.617 1 95.19 199 THR A CA 1
ATOM 1576 C C . THR A 1 199 ? -4.418 20.641 -3.156 1 95.19 199 THR A C 1
ATOM 1578 O O . THR A 1 199 ? -4.727 21.688 -3.746 1 95.19 199 THR A O 1
ATOM 1581 N N . GLY A 1 200 ? -3.172 20.359 -2.982 1 91.88 200 GLY A N 1
ATOM 1582 C CA . GLY A 1 200 ? -2.098 21.141 -3.559 1 91.88 200 GLY A CA 1
ATOM 1583 C C . GLY A 1 200 ? -1.871 20.859 -5.031 1 91.88 200 GLY A C 1
ATOM 1584 O O . GLY A 1 200 ? -2.678 21.266 -5.875 1 91.88 200 GLY A O 1
ATOM 1585 N N . THR A 1 201 ? -0.846 20.109 -5.289 1 90.69 201 THR A N 1
ATOM 1586 C CA . THR A 1 201 ? -0.536 19.719 -6.656 1 90.69 201 THR A CA 1
ATOM 1587 C C . THR A 1 201 ? -1.686 18.922 -7.262 1 90.69 201 THR A C 1
ATOM 1589 O O . THR A 1 201 ? -1.955 19.016 -8.461 1 90.69 201 THR A O 1
ATOM 1592 N N . GLY A 1 202 ? -2.355 18.172 -6.457 1 94 202 GLY A N 1
ATOM 1593 C CA . GLY A 1 202 ? -3.43 17.312 -6.926 1 94 202 GLY A CA 1
ATOM 1594 C C . GLY A 1 202 ? -4.656 18.078 -7.379 1 94 202 GLY A C 1
ATOM 1595 O O . GLY A 1 202 ? -5.449 17.578 -8.18 1 94 202 GLY A O 1
ATOM 1596 N N . ASN A 1 203 ? -4.871 19.234 -6.785 1 94.88 203 ASN A N 1
ATOM 1597 C CA . ASN A 1 203 ? -5.922 20.156 -7.191 1 94.88 203 ASN A CA 1
ATOM 1598 C C . ASN A 1 203 ? -7.309 19.578 -6.945 1 94.88 203 ASN A C 1
ATOM 1600 O O . ASN A 1 203 ? -8.242 19.828 -7.715 1 94.88 203 ASN A O 1
ATOM 1604 N N . ILE A 1 204 ? -7.477 18.703 -6.055 1 97.75 204 ILE A N 1
ATOM 1605 C CA . ILE A 1 204 ? -8.789 18.25 -5.617 1 97.75 204 ILE A CA 1
ATOM 1606 C C . ILE A 1 204 ? -9.523 19.375 -4.891 1 97.75 204 ILE A C 1
ATOM 1608 O O . ILE A 1 204 ? -8.93 20.078 -4.062 1 97.75 204 ILE A O 1
ATOM 1612 N N . PRO A 1 205 ? -10.797 19.625 -5.242 1 97.75 205 PRO A N 1
ATOM 1613 C CA . PRO A 1 205 ? -11.531 20.641 -4.488 1 97.75 205 PRO A CA 1
ATOM 1614 C C . PRO A 1 205 ? -11.492 20.391 -2.98 1 97.75 205 PRO A C 1
ATOM 1616 O O . PRO A 1 205 ? -11.633 19.25 -2.529 1 97.75 205 PRO A O 1
ATOM 1619 N N . VAL A 1 206 ? -11.336 21.438 -2.205 1 97.94 206 VAL A N 1
ATOM 1620 C CA . VAL A 1 206 ? -11.102 21.375 -0.768 1 97.94 206 VAL A CA 1
ATOM 1621 C C . VAL A 1 206 ? -12.242 20.609 -0.093 1 97.94 206 VAL A C 1
ATOM 1623 O O . VAL A 1 206 ? -12 19.703 0.717 1 97.94 206 VAL A O 1
ATOM 1626 N N . LYS A 1 207 ? -13.438 20.906 -0.434 1 98.44 207 LYS A N 1
ATOM 1627 C CA . LYS A 1 207 ? -14.586 20.266 0.204 1 98.44 207 LYS A CA 1
ATOM 1628 C C . LYS A 1 207 ? -14.609 18.766 -0.084 1 98.44 207 LYS A C 1
ATOM 1630 O O . LYS A 1 207 ? -14.938 17.969 0.792 1 98.44 207 LYS A O 1
ATOM 1635 N N . VAL A 1 208 ? -14.289 18.391 -1.326 1 98.62 208 VAL A N 1
ATOM 1636 C CA . VAL A 1 208 ? -14.203 16.984 -1.684 1 98.62 208 VAL A CA 1
ATOM 1637 C C . VAL A 1 208 ? -13.156 16.297 -0.81 1 98.62 208 VAL A C 1
ATOM 1639 O O . VAL A 1 208 ? -13.422 15.227 -0.248 1 98.62 208 VAL A O 1
ATOM 1642 N N . ALA A 1 209 ? -12.039 16.891 -0.656 1 98.62 209 ALA A N 1
ATOM 1643 C CA . ALA A 1 209 ? -10.953 16.297 0.121 1 98.62 209 ALA A CA 1
ATOM 1644 C C . ALA A 1 209 ? -11.328 16.188 1.595 1 98.62 209 ALA A C 1
ATOM 1646 O O . ALA A 1 209 ? -11.016 15.18 2.242 1 98.62 209 ALA A O 1
ATOM 1647 N N . VAL A 1 210 ? -11.977 17.156 2.141 1 98.81 210 VAL A N 1
ATOM 1648 C CA . VAL A 1 210 ? -12.406 17.141 3.537 1 98.81 210 VAL A CA 1
ATOM 1649 C C . VAL A 1 210 ? -13.398 16.016 3.766 1 98.81 210 VAL A C 1
ATOM 1651 O O . VAL A 1 210 ? -13.289 15.266 4.746 1 98.81 210 VAL A O 1
ATOM 1654 N N . GLU A 1 211 ? -14.328 15.883 2.852 1 98.75 211 GLU A N 1
ATOM 1655 C CA . GLU A 1 211 ? -15.32 14.812 2.98 1 98.75 211 GLU A CA 1
ATOM 1656 C C . GLU A 1 211 ? -14.672 13.445 2.848 1 98.75 211 GLU A C 1
ATOM 1658 O O . GLU A 1 211 ? -15.078 12.484 3.51 1 98.75 211 GLU A O 1
ATOM 1663 N N . GLN A 1 212 ? -13.727 13.312 2.021 1 98.81 212 GLN A N 1
ATOM 1664 C CA . GLN A 1 212 ? -13.008 12.055 1.881 1 98.81 212 GLN A CA 1
ATOM 1665 C C . GLN A 1 212 ? -12.172 11.75 3.119 1 98.81 212 GLN A C 1
ATOM 1667 O O . GLN A 1 212 ? -12.047 10.594 3.529 1 98.81 212 GLN A O 1
ATOM 1672 N N . PHE A 1 213 ? -11.625 12.844 3.729 1 98.81 213 PHE A N 1
ATOM 1673 C CA . PHE A 1 213 ? -10.953 12.664 5.012 1 98.81 213 PHE A CA 1
ATOM 1674 C C . PHE A 1 213 ? -11.906 12.102 6.051 1 98.81 213 PHE A C 1
ATOM 1676 O O . PHE A 1 213 ? -11.594 11.117 6.727 1 98.81 213 PHE A O 1
ATOM 1683 N N . LEU A 1 214 ? -13.008 12.688 6.152 1 98.62 214 LEU A N 1
ATOM 1684 C CA . LEU A 1 214 ? -14 12.273 7.133 1 98.62 214 LEU A CA 1
ATOM 1685 C C . LEU A 1 214 ? -14.438 10.828 6.887 1 98.62 214 LEU A C 1
ATOM 1687 O O . LEU A 1 214 ? -14.609 10.062 7.832 1 98.62 214 LEU A O 1
ATOM 1691 N N . LEU A 1 215 ? -14.648 10.531 5.645 1 98.38 215 LEU A N 1
ATOM 1692 C CA . LEU A 1 215 ? -15.055 9.18 5.293 1 98.38 215 LEU A CA 1
ATOM 1693 C C . LEU A 1 215 ? -14.016 8.164 5.742 1 98.38 215 LEU A C 1
ATOM 1695 O O . LEU A 1 215 ? -14.359 7.129 6.324 1 98.38 215 LEU A O 1
ATOM 1699 N N . ALA A 1 216 ? -12.766 8.422 5.5 1 98.19 216 ALA A N 1
ATOM 1700 C CA . ALA A 1 216 ? -11.688 7.535 5.922 1 98.19 216 ALA A CA 1
ATOM 1701 C C . ALA A 1 216 ? -11.625 7.434 7.441 1 98.19 216 ALA A C 1
ATOM 1703 O O . ALA A 1 216 ? -11.43 6.344 7.992 1 98.19 216 ALA A O 1
ATOM 1704 N N . LEU A 1 217 ? -11.75 8.578 8.125 1 98.31 217 LEU A N 1
ATOM 1705 C CA . LEU A 1 217 ? -11.695 8.586 9.578 1 98.31 217 LEU A CA 1
ATOM 1706 C C . LEU A 1 217 ? -12.844 7.77 10.172 1 98.31 217 LEU A C 1
ATOM 1708 O O . LEU A 1 217 ? -12.641 7.02 11.133 1 98.31 217 LEU A O 1
ATOM 1712 N N . ARG A 1 218 ? -14.055 7.891 9.602 1 96.88 218 ARG A N 1
ATOM 1713 C CA . ARG A 1 218 ? -15.195 7.098 10.055 1 96.88 218 ARG A CA 1
ATOM 1714 C C . ARG A 1 218 ? -14.898 5.605 9.945 1 96.88 218 ARG A C 1
ATOM 1716 O O . ARG A 1 218 ? -15.18 4.844 10.867 1 96.88 218 ARG A O 1
ATOM 1723 N N . LYS A 1 219 ? -14.375 5.273 8.859 1 95.06 219 LYS A N 1
ATOM 1724 C CA . LYS A 1 219 ? -14.055 3.869 8.641 1 95.06 219 LYS A CA 1
ATOM 1725 C C . LYS A 1 219 ? -13.031 3.375 9.664 1 95.06 219 LYS A C 1
ATOM 1727 O O . LYS A 1 219 ? -13.172 2.277 10.203 1 95.06 219 LYS A O 1
ATOM 1732 N N . ALA A 1 220 ? -12.023 4.164 9.914 1 95.44 220 ALA A N 1
ATOM 1733 C CA . ALA A 1 220 ? -10.93 3.768 10.797 1 95.44 220 ALA A CA 1
ATOM 1734 C C . ALA A 1 220 ? -11.391 3.738 12.258 1 95.44 220 ALA A C 1
ATOM 1736 O O . ALA A 1 220 ? -10.75 3.107 13.102 1 95.44 220 ALA A O 1
ATOM 1737 N N . THR A 1 221 ? -12.414 4.469 12.562 1 94.81 221 THR A N 1
ATOM 1738 C CA . THR A 1 221 ? -12.875 4.609 13.938 1 94.81 221 THR A CA 1
ATOM 1739 C C . THR A 1 221 ? -13.953 3.58 14.258 1 94.81 221 THR A C 1
ATOM 1741 O O . THR A 1 221 ? -14.234 3.305 15.43 1 94.81 221 THR A O 1
ATOM 1744 N N . ARG A 1 222 ? -14.555 2.99 13.273 1 88.25 222 ARG A N 1
ATOM 1745 C CA . ARG A 1 222 ? -15.648 2.043 13.477 1 88.25 222 ARG A CA 1
ATOM 1746 C C . ARG A 1 222 ? -15.109 0.644 13.766 1 88.25 222 ARG A C 1
ATOM 1748 O O . ARG A 1 222 ? -14.016 0.29 13.32 1 88.25 222 ARG A O 1
ATOM 1755 N N . ILE A 1 223 ? -15.906 -0.042 14.453 1 83.94 223 ILE A N 1
ATOM 1756 C CA . ILE A 1 223 ? -15.609 -1.457 14.648 1 83.94 223 ILE A CA 1
ATOM 1757 C C . ILE A 1 223 ? -15.828 -2.215 13.336 1 83.94 223 ILE A C 1
ATOM 1759 O O . ILE A 1 223 ? -16.906 -2.131 12.742 1 83.94 223 ILE A O 1
ATOM 1763 N N . VAL A 1 224 ? -14.867 -2.867 12.961 1 83.38 224 VAL A N 1
ATOM 1764 C CA . VAL A 1 224 ? -14.906 -3.555 11.672 1 83.38 224 VAL A CA 1
ATOM 1765 C C . VAL A 1 224 ? -15.625 -4.895 11.828 1 83.38 224 VAL A C 1
ATOM 1767 O O . VAL A 1 224 ? -15.32 -5.664 12.742 1 83.38 224 VAL A O 1
ATOM 1770 N N . ASN A 1 225 ? -16.594 -5.102 11.062 1 87.38 225 ASN A N 1
ATOM 1771 C CA . ASN A 1 225 ? -17.219 -6.41 10.938 1 87.38 225 ASN A CA 1
ATOM 1772 C C . ASN A 1 225 ? -16.656 -7.191 9.758 1 87.38 225 ASN A C 1
ATOM 1774 O O . ASN A 1 225 ? -16.984 -6.898 8.602 1 87.38 225 ASN A O 1
ATOM 1778 N N . VAL A 1 226 ? -15.938 -8.219 10.062 1 89.69 226 VAL A N 1
ATOM 1779 C CA . VAL A 1 226 ? -15.18 -8.961 9.055 1 89.69 226 VAL A CA 1
ATOM 1780 C C . VAL A 1 226 ? -16.125 -9.555 8.023 1 89.69 226 VAL A C 1
ATOM 1782 O O . VAL A 1 226 ? -15.82 -9.594 6.832 1 89.69 226 VAL A O 1
ATOM 1785 N N . LYS A 1 227 ? -17.297 -9.977 8.438 1 89.88 227 LYS A N 1
ATOM 1786 C CA . LYS A 1 227 ? -18.25 -10.633 7.559 1 89.88 227 LYS A CA 1
ATOM 1787 C C . LYS A 1 227 ? -18.906 -9.641 6.598 1 89.88 227 LYS A C 1
ATOM 1789 O O . LYS A 1 227 ? -19.547 -10.039 5.621 1 89.88 227 LYS A O 1
ATOM 1794 N N . LYS A 1 228 ? -18.672 -8.352 6.859 1 92.06 228 LYS A N 1
ATOM 1795 C CA . LYS A 1 228 ? -19.375 -7.344 6.078 1 92.06 228 LYS A CA 1
ATOM 1796 C C . LYS A 1 228 ? -18.406 -6.43 5.348 1 92.06 228 LYS A C 1
ATOM 1798 O O . LYS A 1 228 ? -18.781 -5.344 4.902 1 92.06 228 LYS A O 1
ATOM 1803 N N . LEU A 1 229 ? -17.234 -6.828 5.191 1 93.12 229 LEU A N 1
ATOM 1804 C CA . LEU A 1 229 ? -16.219 -5.953 4.613 1 93.12 229 LEU A CA 1
ATOM 1805 C C . LEU A 1 229 ? -16.594 -5.555 3.189 1 93.12 229 LEU A C 1
ATOM 1807 O O . LEU A 1 229 ? -16.5 -4.383 2.822 1 93.12 229 LEU A O 1
ATOM 1811 N N . PHE A 1 230 ? -17.031 -6.512 2.477 1 92.5 230 PHE A N 1
ATOM 1812 C CA . PHE A 1 230 ? -17.359 -6.258 1.078 1 92.5 230 PHE A CA 1
ATOM 1813 C C . PHE A 1 230 ? -18.562 -5.324 0.959 1 92.5 230 PHE A C 1
ATOM 1815 O O . PHE A 1 230 ? -18.547 -4.379 0.168 1 92.5 230 PHE A O 1
ATOM 1822 N N . ASP A 1 231 ? -19.562 -5.547 1.701 1 92.94 231 ASP A N 1
ATOM 1823 C CA . ASP A 1 231 ? -20.734 -4.695 1.689 1 92.94 231 ASP A CA 1
ATOM 1824 C C . ASP A 1 231 ? -20.406 -3.281 2.162 1 92.94 231 ASP A C 1
ATOM 1826 O O . ASP A 1 231 ? -20.844 -2.299 1.562 1 92.94 231 ASP A O 1
ATOM 1830 N N . ASP A 1 232 ? -19.656 -3.207 3.236 1 91.44 232 ASP A N 1
ATOM 1831 C CA . ASP A 1 232 ? -19.203 -1.911 3.725 1 91.44 232 ASP A CA 1
ATOM 1832 C C . ASP A 1 232 ? -18.406 -1.174 2.652 1 91.44 232 ASP A C 1
ATOM 1834 O O . ASP A 1 232 ? -18.484 0.05 2.537 1 91.44 232 ASP A O 1
ATOM 1838 N N . GLY A 1 233 ? -17.641 -1.958 1.903 1 93 233 GLY A N 1
ATOM 1839 C CA . GLY A 1 233 ? -16.875 -1.386 0.808 1 93 233 GLY A CA 1
ATOM 1840 C C . GLY A 1 233 ? -17.75 -0.787 -0.281 1 93 233 GLY A C 1
ATOM 1841 O O . GLY A 1 233 ? -17.438 0.278 -0.817 1 93 233 GLY A O 1
ATOM 1842 N N . LYS A 1 234 ? -18.766 -1.461 -0.609 1 92.25 234 LYS A N 1
ATOM 1843 C CA . LYS A 1 234 ? -19.703 -0.931 -1.598 1 92.25 234 LYS A CA 1
ATOM 1844 C C . LYS A 1 234 ? -20.297 0.392 -1.133 1 92.25 234 LYS A C 1
ATOM 1846 O O . LYS A 1 234 ? -20.484 1.31 -1.934 1 92.25 234 LYS A O 1
ATOM 1851 N N . ASP A 1 235 ? -20.625 0.419 0.12 1 94.38 235 ASP A N 1
ATOM 1852 C CA . ASP A 1 235 ? -21.156 1.658 0.685 1 94.38 235 ASP A CA 1
ATOM 1853 C C . ASP A 1 235 ? -20.141 2.797 0.544 1 94.38 235 ASP A C 1
ATOM 1855 O O . ASP A 1 235 ? -20.516 3.924 0.212 1 94.38 235 ASP A O 1
ATOM 1859 N N . VAL A 1 236 ? -18.906 2.482 0.806 1 95.06 236 VAL A N 1
ATOM 1860 C CA . VAL A 1 236 ? -17.844 3.477 0.683 1 95.06 236 VAL A CA 1
ATOM 1861 C C . VAL A 1 236 ? -17.75 3.961 -0.763 1 95.06 236 VAL A C 1
ATOM 1863 O O . VAL A 1 236 ? -17.641 5.164 -1.018 1 95.06 236 VAL A O 1
ATOM 1866 N N . ASP A 1 237 ? -17.797 3.051 -1.671 1 95 237 ASP A N 1
ATOM 1867 C CA . ASP A 1 237 ? -17.766 3.41 -3.086 1 95 237 ASP A CA 1
ATOM 1868 C C . ASP A 1 237 ? -18.906 4.371 -3.432 1 95 237 ASP A C 1
ATOM 1870 O O . ASP A 1 237 ? -18.688 5.367 -4.125 1 95 237 ASP A O 1
ATOM 1874 N N . HIS A 1 238 ? -20.078 4.066 -2.98 1 96.56 238 HIS A N 1
ATOM 1875 C CA . HIS A 1 238 ? -21.234 4.91 -3.236 1 96.56 238 HIS A CA 1
ATOM 1876 C C . HIS A 1 238 ? -21.047 6.305 -2.646 1 96.56 238 HIS A C 1
ATOM 1878 O O . HIS A 1 238 ? -21.359 7.305 -3.293 1 96.56 238 HIS A O 1
ATOM 1884 N N . GLU A 1 239 ? -20.578 6.34 -1.437 1 97.62 239 GLU A N 1
ATOM 1885 C CA . GLU A 1 239 ? -20.375 7.625 -0.772 1 97.62 239 GLU A CA 1
ATOM 1886 C C . GLU A 1 239 ? -19.328 8.461 -1.505 1 97.62 239 GLU A C 1
ATOM 1888 O O . GLU A 1 239 ? -19.469 9.68 -1.613 1 97.62 239 GLU A O 1
ATOM 1893 N N . LEU A 1 240 ? -18.281 7.812 -2.016 1 97.81 240 LEU A N 1
ATOM 1894 C CA . LEU A 1 240 ? -17.234 8.523 -2.744 1 97.81 240 LEU A CA 1
ATOM 1895 C C . LEU A 1 240 ? -17.797 9.148 -4.02 1 97.81 240 LEU A C 1
ATOM 1897 O O . LEU A 1 240 ? -17.453 10.289 -4.352 1 97.81 240 LEU A O 1
ATOM 1901 N N . VAL A 1 241 ? -18.609 8.43 -4.695 1 96.88 241 VAL A N 1
ATOM 1902 C CA . VAL A 1 241 ? -19.25 8.953 -5.891 1 96.88 241 VAL A CA 1
ATOM 1903 C C . VAL A 1 241 ? -20.156 10.133 -5.516 1 96.88 241 VAL A C 1
ATOM 1905 O O . VAL A 1 241 ? -20.125 11.172 -6.18 1 96.88 241 VAL A O 1
ATOM 1908 N N . ASN A 1 242 ? -20.891 10 -4.438 1 98 242 ASN A N 1
ATOM 1909 C CA . ASN A 1 242 ? -21.812 11.047 -3.996 1 98 242 ASN A CA 1
ATOM 1910 C C . ASN A 1 242 ? -21.062 12.312 -3.582 1 98 242 ASN A C 1
ATOM 1912 O O . ASN A 1 242 ? -21.547 13.422 -3.809 1 98 242 ASN A O 1
ATOM 1916 N N . ILE A 1 243 ? -19.938 12.164 -2.938 1 98.31 243 ILE A N 1
ATOM 1917 C CA . ILE A 1 243 ? -19.125 13.297 -2.535 1 98.31 243 ILE A CA 1
ATOM 1918 C C . ILE A 1 243 ? -18.766 14.133 -3.764 1 98.31 243 ILE A C 1
ATOM 1920 O O . ILE A 1 243 ? -18.891 15.359 -3.746 1 98.31 243 ILE A O 1
ATOM 1924 N N . TRP A 1 244 ? -18.344 13.492 -4.805 1 97.81 244 TRP A N 1
ATOM 1925 C CA . TRP A 1 244 ? -17.969 14.211 -6.016 1 97.81 244 TRP A CA 1
ATOM 1926 C C . TRP A 1 244 ? -19.203 14.836 -6.676 1 97.81 244 TRP A C 1
ATOM 1928 O O . TRP A 1 244 ? -19.125 15.945 -7.219 1 97.81 244 TRP A O 1
ATOM 1938 N N . LYS A 1 245 ? -20.266 14.109 -6.688 1 97.44 245 LYS A N 1
ATOM 1939 C CA . LYS A 1 245 ? -21.5 14.648 -7.262 1 97.44 245 LYS A CA 1
ATOM 1940 C C . LYS A 1 245 ? -21.938 15.93 -6.543 1 97.44 245 LYS A C 1
ATOM 1942 O O . LYS A 1 245 ? -22.375 16.891 -7.18 1 97.44 245 LYS A O 1
ATOM 1947 N N . ARG A 1 246 ? -21.781 15.984 -5.305 1 97.31 246 ARG A N 1
ATOM 1948 C CA . ARG A 1 246 ? -22.266 17.078 -4.484 1 97.31 246 ARG A CA 1
ATOM 1949 C C . ARG A 1 246 ? -21.281 18.25 -4.5 1 97.31 246 ARG A C 1
ATOM 1951 O O . ARG A 1 246 ? -21.703 19.422 -4.535 1 97.31 246 ARG A O 1
ATOM 1958 N N . TYR A 1 247 ? -19.969 17.953 -4.496 1 96.5 247 TYR A N 1
ATOM 1959 C CA . TYR A 1 247 ? -19.016 19 -4.172 1 96.5 247 TYR A CA 1
ATOM 1960 C C . TYR A 1 247 ? -17.953 19.141 -5.258 1 96.5 247 TYR A C 1
ATOM 1962 O O . TYR A 1 247 ? -17.062 19.984 -5.16 1 96.5 247 TYR A O 1
ATOM 1970 N N . GLY A 1 248 ? -17.984 18.281 -6.312 1 93.38 248 GLY A N 1
ATOM 1971 C CA . GLY A 1 248 ? -16.922 18.219 -7.305 1 93.38 248 GLY A CA 1
ATOM 1972 C C . GLY A 1 248 ? -16.938 19.375 -8.273 1 93.38 248 GLY A C 1
ATOM 1973 O O . GLY A 1 248 ? -15.953 19.625 -8.969 1 93.38 248 GLY A O 1
ATOM 1974 N N . ASN A 1 249 ? -18.062 20.094 -8.383 1 86.56 249 ASN A N 1
ATOM 1975 C CA . ASN A 1 249 ? -18.188 21.188 -9.344 1 86.56 249 ASN A CA 1
ATOM 1976 C C . ASN A 1 249 ? -18.016 22.547 -8.672 1 86.56 249 ASN A C 1
ATOM 1978 O O . ASN A 1 249 ? -18.266 23.594 -9.289 1 86.56 249 ASN A O 1
ATOM 1982 N N . GLU A 1 250 ? -17.672 22.594 -7.426 1 68.44 250 GLU A N 1
ATOM 1983 C CA . GLU A 1 250 ? -17.484 23.875 -6.746 1 68.44 250 GLU A CA 1
ATOM 1984 C C . GLU A 1 250 ? -16.125 24.484 -7.094 1 68.44 250 GLU A C 1
ATOM 1986 O O . GLU A 1 250 ? -15.18 23.766 -7.402 1 68.44 250 GLU A O 1
ATOM 1991 N N . MET B 1 1 ? 30.141 14.047 32.531 1 25.33 1 MET B N 1
ATOM 1992 C CA . MET B 1 1 ? 29.828 12.656 32.25 1 25.33 1 MET B CA 1
ATOM 1993 C C . MET B 1 1 ? 28.875 12.539 31.047 1 25.33 1 MET B C 1
ATOM 1995 O O . MET B 1 1 ? 28.594 11.438 30.594 1 25.33 1 MET B O 1
ATOM 1999 N N . ASN B 1 2 ? 27.938 13.57 30.844 1 28.52 2 ASN B N 1
ATOM 2000 C CA . ASN B 1 2 ? 26.688 13.68 30.109 1 28.52 2 ASN B CA 1
ATOM 2001 C C . ASN B 1 2 ? 26.922 13.906 28.625 1 28.52 2 ASN B C 1
ATOM 2003 O O . ASN B 1 2 ? 25.969 14.062 27.859 1 28.52 2 ASN B O 1
ATOM 2007 N N . ARG B 1 3 ? 28.031 14.367 28.141 1 42.78 3 ARG B N 1
ATOM 2008 C CA . ARG B 1 3 ? 28.531 14.641 26.797 1 42.78 3 ARG B CA 1
ATOM 2009 C C . ARG B 1 3 ? 28.75 13.352 26.016 1 42.78 3 ARG B C 1
ATOM 2011 O O . ARG B 1 3 ? 28.75 13.359 24.781 1 42.78 3 ARG B O 1
ATOM 2018 N N . HIS B 1 4 ? 29.125 12.289 26.672 1 41.28 4 HIS B N 1
ATOM 2019 C CA . HIS B 1 4 ? 29.5 11 26.078 1 41.28 4 HIS B CA 1
ATOM 2020 C C . HIS B 1 4 ? 28.281 10.289 25.5 1 41.28 4 HIS B C 1
ATOM 2022 O O . HIS B 1 4 ? 28.375 9.625 24.469 1 41.28 4 HIS B O 1
ATOM 2028 N N . ASN B 1 5 ? 27.125 10.547 26.141 1 39.44 5 ASN B N 1
ATOM 2029 C CA . ASN B 1 5 ? 25.922 9.82 25.719 1 39.44 5 ASN B CA 1
ATOM 2030 C C . ASN B 1 5 ? 25.328 10.406 24.453 1 39.44 5 ASN B C 1
ATOM 2032 O O . ASN B 1 5 ? 24.688 9.695 23.672 1 39.44 5 ASN B O 1
ATOM 2036 N N . SER B 1 6 ? 25.656 11.672 24.188 1 39.53 6 SER B N 1
ATOM 2037 C CA . SER B 1 6 ? 25.141 12.312 22.984 1 39.53 6 SER B CA 1
ATOM 2038 C C . SER B 1 6 ? 25.891 11.812 21.75 1 39.53 6 SER B C 1
ATOM 2040 O O . SER B 1 6 ? 25.266 11.555 20.703 1 39.53 6 SER B O 1
ATOM 2042 N N . GLU B 1 7 ? 27.125 11.594 21.875 1 40.16 7 GLU B N 1
ATOM 2043 C CA . GLU B 1 7 ? 27.938 11.125 20.75 1 40.16 7 GLU B CA 1
ATOM 2044 C C . GLU B 1 7 ? 27.641 9.672 20.422 1 40.16 7 GLU B C 1
ATOM 2046 O O . GLU B 1 7 ? 27.609 9.289 19.234 1 40.16 7 GLU B O 1
ATOM 2051 N N . GLU B 1 8 ? 27.359 8.922 21.422 1 39.44 8 GLU B N 1
ATOM 2052 C CA . GLU B 1 8 ? 27 7.523 21.188 1 39.44 8 GLU B CA 1
ATOM 2053 C C . GLU B 1 8 ? 25.641 7.41 20.5 1 39.44 8 GLU B C 1
ATOM 2055 O O . GLU B 1 8 ? 25.469 6.598 19.594 1 39.44 8 GLU B O 1
ATOM 2060 N N . VAL B 1 9 ? 24.766 8.242 20.922 1 36.09 9 VAL B N 1
ATOM 2061 C CA . VAL B 1 9 ? 23.438 8.203 20.297 1 36.09 9 VAL B CA 1
ATOM 2062 C C . VAL B 1 9 ? 23.516 8.734 18.875 1 36.09 9 VAL B C 1
ATOM 2064 O O . VAL B 1 9 ? 22.922 8.164 17.953 1 36.09 9 VAL B O 1
ATOM 2067 N N . ARG B 1 10 ? 24.25 9.797 18.656 1 39.84 10 ARG B N 1
ATOM 2068 C CA . ARG B 1 10 ? 24.5 10.234 17.281 1 39.84 10 ARG B CA 1
ATOM 2069 C C . ARG B 1 10 ? 25.188 9.133 16.469 1 39.84 10 ARG B C 1
ATOM 2071 O O . ARG B 1 10 ? 24.844 8.906 15.305 1 39.84 10 ARG B O 1
ATOM 2078 N N . GLN B 1 11 ? 26.094 8.523 17.078 1 39.69 11 GLN B N 1
ATOM 2079 C CA . GLN B 1 11 ? 26.781 7.418 16.438 1 39.69 11 GLN B CA 1
ATOM 2080 C C . GLN B 1 11 ? 25.844 6.246 16.172 1 39.69 11 GLN B C 1
ATOM 2082 O O . GLN B 1 11 ? 25.922 5.586 15.141 1 39.69 11 GLN B O 1
ATOM 2087 N N . LEU B 1 12 ? 24.906 5.996 17.047 1 38.91 12 LEU B N 1
ATOM 2088 C CA . LEU B 1 12 ? 23.922 4.93 16.844 1 38.91 12 LEU B CA 1
ATOM 2089 C C . LEU B 1 12 ? 22.938 5.293 15.75 1 38.91 12 LEU B C 1
ATOM 2091 O O . LEU B 1 12 ? 22.578 4.453 14.93 1 38.91 12 LEU B O 1
ATOM 2095 N N . ILE B 1 13 ? 22.578 6.477 15.766 1 40.06 13 ILE B N 1
ATOM 2096 C CA . ILE B 1 13 ? 21.719 6.969 14.695 1 40.06 13 ILE B CA 1
ATOM 2097 C C . ILE B 1 13 ? 22.469 6.941 13.367 1 40.06 13 ILE B C 1
ATOM 2099 O O . ILE B 1 13 ? 21.938 6.492 12.352 1 40.06 13 ILE B O 1
ATOM 2103 N N . ALA B 1 14 ? 23.609 7.441 13.43 1 41.38 14 ALA B N 1
ATOM 2104 C CA . ALA B 1 14 ? 24.484 7.363 12.266 1 41.38 14 ALA B CA 1
ATOM 2105 C C . ALA B 1 14 ? 24.797 5.91 11.906 1 41.38 14 ALA B C 1
ATOM 2107 O O . ALA B 1 14 ? 24.797 5.543 10.727 1 41.38 14 ALA B O 1
ATOM 2108 N N . ASP B 1 15 ? 24.969 5.125 12.805 1 41.97 15 ASP B N 1
ATOM 2109 C CA . ASP B 1 15 ? 25.203 3.703 12.586 1 41.97 15 ASP B CA 1
ATOM 2110 C C . ASP B 1 15 ? 23.969 3.01 12.047 1 41.97 15 ASP B C 1
ATOM 2112 O O . ASP B 1 15 ? 24.062 2.113 11.203 1 41.97 15 ASP B O 1
ATOM 2116 N N . THR B 1 16 ? 22.766 3.352 12.477 1 39.88 16 THR B N 1
ATOM 2117 C CA . THR B 1 16 ? 21.531 2.797 11.945 1 39.88 16 THR B CA 1
ATOM 2118 C C . THR B 1 16 ? 21.266 3.309 10.531 1 39.88 16 THR B C 1
ATOM 2120 O O . THR B 1 16 ? 20.844 2.549 9.656 1 39.88 16 THR B O 1
ATOM 2123 N N . ALA B 1 17 ? 21.547 4.547 10.375 1 42.31 17 ALA B N 1
ATOM 2124 C CA . ALA B 1 17 ? 21.531 5.051 9.008 1 42.31 17 ALA B CA 1
ATOM 2125 C C . ALA B 1 17 ? 22.609 4.375 8.156 1 42.31 17 ALA B C 1
ATOM 2127 O O . ALA B 1 17 ? 22.359 3.986 7.016 1 42.31 17 ALA B O 1
ATOM 2128 N N . VAL B 1 18 ? 23.812 4.289 8.656 1 40.94 18 VAL B N 1
ATOM 2129 C CA . VAL B 1 18 ? 24.906 3.578 8 1 40.94 18 VAL B CA 1
ATOM 2130 C C . VAL B 1 18 ? 24.547 2.1 7.863 1 40.94 18 VAL B C 1
ATOM 2132 O O . VAL B 1 18 ? 24.812 1.486 6.828 1 40.94 18 VAL B O 1
ATOM 2135 N N . GLN B 1 19 ? 24.031 1.454 8.875 1 42.72 19 GLN B N 1
ATOM 2136 C CA . GLN B 1 19 ? 23.547 0.083 8.742 1 42.72 19 GLN B CA 1
ATOM 2137 C C . GLN B 1 19 ? 22.422 -0.009 7.707 1 42.72 19 GLN B C 1
ATOM 2139 O O . GLN B 1 19 ? 22.359 -0.974 6.945 1 42.72 19 GLN B O 1
ATOM 2144 N N . LEU B 1 20 ? 21.641 0.942 7.641 1 42.25 20 LEU B N 1
ATOM 2145 C CA . LEU B 1 20 ? 20.672 1.027 6.555 1 42.25 20 LEU B CA 1
ATOM 2146 C C . LEU B 1 20 ? 21.375 1.175 5.207 1 42.25 20 LEU B C 1
ATOM 2148 O O . LEU B 1 20 ? 20.984 0.535 4.23 1 42.25 20 LEU B O 1
ATOM 2152 N N . ASP B 1 21 ? 22.375 2.014 5.199 1 43.06 21 ASP B N 1
ATOM 2153 C CA . ASP B 1 21 ? 23.156 2.15 3.977 1 43.06 21 ASP B CA 1
ATOM 2154 C C . ASP B 1 21 ? 23.781 0.818 3.574 1 43.06 21 ASP B C 1
ATOM 2156 O O . ASP B 1 21 ? 23.781 0.451 2.398 1 43.06 21 ASP B O 1
ATOM 2160 N N . THR B 1 22 ? 24.453 0.242 4.488 1 43.56 22 THR B N 1
ATOM 2161 C CA . THR B 1 22 ? 25.062 -1.052 4.211 1 43.56 22 THR B CA 1
ATOM 2162 C C . THR B 1 22 ? 24 -2.098 3.889 1 43.56 22 THR B C 1
ATOM 2164 O O . THR B 1 22 ? 24.203 -2.949 3.02 1 43.56 22 THR B O 1
ATOM 2167 N N . LEU B 1 23 ? 22.969 -2.125 4.602 1 45.47 23 LEU B N 1
ATOM 2168 C CA . LEU B 1 23 ? 21.875 -3.033 4.27 1 45.47 23 LEU B CA 1
ATOM 2169 C C . LEU B 1 23 ? 21.328 -2.73 2.881 1 45.47 23 LEU B C 1
ATOM 2171 O O . LEU B 1 23 ? 20.828 -3.629 2.199 1 45.47 23 LEU B O 1
ATOM 2175 N N . MET B 1 24 ? 21.484 -1.546 2.42 1 47.94 24 MET B N 1
ATOM 2176 C CA . MET B 1 24 ? 21.062 -1.101 1.093 1 47.94 24 MET B CA 1
ATOM 2177 C C . MET B 1 24 ? 21.844 -1.838 0.003 1 47.94 24 MET B C 1
ATOM 2179 O O . MET B 1 24 ? 21.297 -2.094 -1.077 1 47.94 24 MET B O 1
ATOM 2183 N N . GLU B 1 25 ? 23.188 -1.903 0.185 1 48.47 25 GLU B N 1
ATOM 2184 C CA . GLU B 1 25 ? 23.938 -2.555 -0.878 1 48.47 25 GLU B CA 1
ATOM 2185 C C . GLU B 1 25 ? 23.375 -3.934 -1.199 1 48.47 25 GLU B C 1
ATOM 2187 O O . GLU B 1 25 ? 23.484 -4.41 -2.33 1 48.47 25 GLU B O 1
ATOM 2192 N N . SER B 1 26 ? 22.734 -4.625 -0.236 1 53.22 26 SER B N 1
ATOM 2193 C CA . SER B 1 26 ? 22.297 -6.008 -0.4 1 53.22 26 SER B CA 1
ATOM 2194 C C . SER B 1 26 ? 20.781 -6.109 -0.519 1 53.22 26 SER B C 1
ATOM 2196 O O . SER B 1 26 ? 20.219 -7.195 -0.397 1 53.22 26 SER B O 1
ATOM 2198 N N . ASN B 1 27 ? 20.094 -5.059 -0.981 1 60.31 27 ASN B N 1
ATOM 2199 C CA . ASN B 1 27 ? 18.641 -5.074 -0.785 1 60.31 27 ASN B CA 1
ATOM 2200 C C . ASN B 1 27 ? 17.906 -5.5 -2.053 1 60.31 27 ASN B C 1
ATOM 2202 O O . ASN B 1 27 ? 16.703 -5.289 -2.176 1 60.31 27 ASN B O 1
ATOM 2206 N N . HIS B 1 28 ? 18.688 -6.086 -2.926 1 79.88 28 HIS B N 1
ATOM 2207 C CA . HIS B 1 28 ? 18.016 -6.531 -4.145 1 79.88 28 HIS B CA 1
ATOM 2208 C C . HIS B 1 28 ? 17.547 -7.977 -4.016 1 79.88 28 HIS B C 1
ATOM 2210 O O . HIS B 1 28 ? 18.156 -8.773 -3.305 1 79.88 28 HIS B O 1
ATOM 2216 N N . LEU B 1 29 ? 16.422 -8.164 -4.605 1 90.88 29 LEU B N 1
ATOM 2217 C CA . LEU B 1 29 ? 15.828 -9.5 -4.645 1 90.88 29 LEU B CA 1
ATOM 2218 C C . LEU B 1 29 ? 16.641 -10.422 -5.547 1 90.88 29 LEU B C 1
ATOM 2220 O O . LEU B 1 29 ? 16.969 -10.055 -6.68 1 90.88 29 LEU B O 1
ATOM 2224 N N . ASN B 1 30 ? 17.062 -11.516 -4.996 1 91.56 30 ASN B N 1
ATOM 2225 C CA . ASN B 1 30 ? 17.859 -12.461 -5.777 1 91.56 30 ASN B CA 1
ATOM 2226 C C . ASN B 1 30 ? 17.516 -13.906 -5.426 1 91.56 30 ASN B C 1
ATOM 2228 O O . ASN B 1 30 ? 17.141 -14.195 -4.293 1 91.56 30 ASN B O 1
ATOM 2232 N N . GLY B 1 31 ? 17.594 -14.734 -6.465 1 96.56 31 GLY B N 1
ATOM 2233 C CA . GLY B 1 31 ? 17.547 -16.172 -6.246 1 96.56 31 GLY B CA 1
ATOM 2234 C C . GLY B 1 31 ? 16.141 -16.688 -6 1 96.56 31 GLY B C 1
ATOM 2235 O O . GLY B 1 31 ? 15.953 -17.734 -5.379 1 96.56 31 GLY B O 1
ATOM 2236 N N . ILE B 1 32 ? 15.164 -15.953 -6.434 1 98.19 32 ILE B N 1
ATOM 2237 C CA . ILE B 1 32 ? 13.781 -16.406 -6.258 1 98.19 32 ILE B CA 1
ATOM 2238 C C . ILE B 1 32 ? 13.453 -17.453 -7.309 1 98.19 32 ILE B C 1
ATOM 2240 O O . ILE B 1 32 ? 13.859 -17.344 -8.469 1 98.19 32 ILE B O 1
ATOM 2244 N N . ARG B 1 33 ? 12.734 -18.516 -6.887 1 98.81 33 ARG B N 1
ATOM 2245 C CA . ARG B 1 33 ? 12.227 -19.547 -7.785 1 98.81 33 ARG B CA 1
ATOM 2246 C C . ARG B 1 33 ? 10.727 -19.391 -8.008 1 98.81 33 ARG B C 1
ATOM 2248 O O . ARG B 1 33 ? 9.93 -19.703 -7.125 1 98.81 33 ARG B O 1
ATOM 2255 N N . PHE B 1 34 ? 10.391 -18.953 -9.203 1 98.81 34 PHE B N 1
ATOM 2256 C CA . PHE B 1 34 ? 8.984 -18.703 -9.523 1 98.81 34 PHE B CA 1
ATOM 2257 C C . PHE B 1 34 ? 8.352 -19.922 -10.164 1 98.81 34 PHE B C 1
ATOM 2259 O O . PHE B 1 34 ? 8.938 -20.531 -11.07 1 98.81 34 PHE B O 1
ATOM 2266 N N . THR B 1 35 ? 7.23 -20.312 -9.664 1 98.81 35 THR B N 1
ATOM 2267 C CA . THR B 1 35 ? 6.344 -21.25 -10.336 1 98.81 35 THR B CA 1
ATOM 2268 C C . THR B 1 35 ? 5.031 -20.578 -10.727 1 98.81 35 THR B C 1
ATOM 2270 O O . THR B 1 35 ? 4.25 -20.172 -9.859 1 98.81 35 THR B O 1
ATOM 2273 N N . PHE B 1 36 ? 4.809 -20.469 -12.047 1 98.38 36 PHE B N 1
ATOM 2274 C CA . PHE B 1 36 ? 3.57 -19.875 -12.555 1 98.38 36 PHE B CA 1
ATOM 2275 C C . PHE B 1 36 ? 2.602 -20.969 -13 1 98.38 36 PHE B C 1
ATOM 2277 O O . PHE B 1 36 ? 3.014 -21.969 -13.594 1 98.38 36 PHE B O 1
ATOM 2284 N N . VAL B 1 37 ? 1.347 -20.703 -12.727 1 96.62 37 VAL B N 1
ATOM 2285 C CA . VAL B 1 37 ? 0.299 -21.516 -13.344 1 96.62 37 VAL B CA 1
ATOM 2286 C C . VAL B 1 37 ? -0.396 -20.719 -14.438 1 96.62 37 VAL B C 1
ATOM 2288 O O . VAL B 1 37 ? -0.796 -19.562 -14.219 1 96.62 37 VAL B O 1
ATOM 2291 N N . ALA B 1 38 ? -0.54 -21.344 -15.609 1 96.38 38 ALA B N 1
ATOM 2292 C CA . ALA B 1 38 ? -1.176 -20.734 -16.781 1 96.38 38 ALA B CA 1
ATOM 2293 C C . ALA B 1 38 ? -2.412 -21.531 -17.188 1 96.38 38 ALA B C 1
ATOM 2295 O O . ALA B 1 38 ? -2.299 -22.609 -17.766 1 96.38 38 ALA B O 1
ATOM 2296 N N . PRO B 1 39 ? -3.578 -20.891 -16.969 1 92.5 39 PRO B N 1
ATOM 2297 C CA . PRO B 1 39 ? -4.793 -21.641 -17.297 1 92.5 39 PRO B CA 1
ATOM 2298 C C . PRO B 1 39 ? -5.062 -21.672 -18.812 1 92.5 39 PRO B C 1
ATOM 2300 O O . PRO B 1 39 ? -5.836 -22.516 -19.281 1 92.5 39 PRO B O 1
ATOM 2303 N N . SER B 1 40 ? -4.543 -20.828 -19.562 1 94.5 40 SER B N 1
ATOM 2304 C CA . SER B 1 40 ? -4.754 -20.781 -21.016 1 94.5 40 SER B CA 1
ATOM 2305 C C . SER B 1 40 ? -3.449 -21.016 -21.766 1 94.5 40 SER B C 1
ATOM 2307 O O . SER B 1 40 ? -2.363 -20.812 -21.219 1 94.5 40 SER B O 1
ATOM 2309 N N . GLU B 1 41 ? -3.623 -21.438 -23.016 1 97.06 41 GLU B N 1
ATOM 2310 C CA . GLU B 1 41 ? -2.463 -21.625 -23.875 1 97.06 41 GLU B CA 1
ATOM 2311 C C . GLU B 1 41 ? -1.729 -20.312 -24.125 1 97.06 41 GLU B C 1
ATOM 2313 O O . GLU B 1 41 ? -0.497 -20.281 -24.156 1 97.06 41 GLU B O 1
ATOM 2318 N N . GLU B 1 42 ? -2.436 -19.328 -24.266 1 97.19 42 GLU B N 1
ATOM 2319 C CA . GLU B 1 42 ? -1.843 -18.016 -24.5 1 97.19 42 GLU B CA 1
ATOM 2320 C C . GLU B 1 42 ? -0.967 -17.594 -23.312 1 97.19 42 GLU B C 1
ATOM 2322 O O . GLU B 1 42 ? 0.177 -17.172 -23.516 1 97.19 42 GLU B O 1
ATOM 2327 N N . THR B 1 43 ? -1.489 -17.703 -22.141 1 97.56 43 THR B N 1
ATOM 2328 C CA . THR B 1 43 ? -0.738 -17.344 -20.953 1 97.56 43 THR B CA 1
ATOM 2329 C C . THR B 1 43 ? 0.511 -18.203 -20.812 1 97.56 43 THR B C 1
ATOM 2331 O O . THR B 1 43 ? 1.591 -17.703 -20.5 1 97.56 43 THR B O 1
ATOM 2334 N N . PHE B 1 44 ? 0.343 -19.453 -21.078 1 98.31 44 PHE B N 1
ATOM 2335 C CA . PHE B 1 44 ? 1.468 -20.375 -21 1 98.31 44 PHE B CA 1
ATOM 2336 C C . PHE B 1 44 ? 2.576 -19.953 -21.953 1 98.31 44 PHE B C 1
ATOM 2338 O O . PHE B 1 44 ? 3.742 -19.875 -21.562 1 98.31 44 PHE B O 1
ATOM 2345 N N . ASN B 1 45 ? 2.186 -19.703 -23.156 1 98.44 45 ASN B N 1
ATOM 2346 C CA . ASN B 1 45 ? 3.154 -19.359 -24.188 1 98.44 45 ASN B CA 1
ATOM 2347 C C . ASN B 1 45 ? 3.879 -18.047 -23.859 1 98.44 45 ASN B C 1
ATOM 2349 O O . ASN B 1 45 ? 5.105 -17.984 -23.953 1 98.44 45 ASN B O 1
ATOM 2353 N N . GLU B 1 46 ? 3.156 -17.062 -23.5 1 98.44 46 GLU B N 1
ATOM 2354 C CA . GLU B 1 46 ? 3.756 -15.75 -23.234 1 98.44 46 GLU B CA 1
ATOM 2355 C C . GLU B 1 46 ? 4.676 -15.797 -22.016 1 98.44 46 GLU B C 1
ATOM 2357 O O . GLU B 1 46 ? 5.742 -15.18 -22.016 1 98.44 46 GLU B O 1
ATOM 2362 N N . LEU B 1 47 ? 4.297 -16.484 -21 1 98.69 47 LEU B N 1
ATOM 2363 C CA . LEU B 1 47 ? 5.148 -16.625 -19.828 1 98.69 47 LEU B CA 1
ATOM 2364 C C . LEU B 1 47 ? 6.402 -17.422 -20.156 1 98.69 47 LEU B C 1
ATOM 2366 O O . LEU B 1 47 ? 7.492 -17.109 -19.672 1 98.69 47 LEU B O 1
ATOM 2370 N N . SER B 1 48 ? 6.238 -18.438 -20.922 1 98.69 48 SER B N 1
ATOM 2371 C CA . SER B 1 48 ? 7.371 -19.281 -21.281 1 98.69 48 SER B CA 1
ATOM 2372 C C . SER B 1 48 ? 8.438 -18.5 -22.031 1 98.69 48 SER B C 1
ATOM 2374 O O . SER B 1 48 ? 9.625 -18.797 -21.922 1 98.69 48 SER B O 1
ATOM 2376 N N . LYS B 1 49 ? 8.078 -17.5 -22.719 1 98.56 49 LYS B N 1
ATOM 2377 C CA . LYS B 1 49 ? 8.992 -16.719 -23.547 1 98.56 49 LYS B CA 1
ATOM 2378 C C . LYS B 1 49 ? 9.945 -15.898 -22.672 1 98.56 49 LYS B C 1
ATOM 2380 O O . LYS B 1 49 ? 10.992 -15.445 -23.141 1 98.56 49 LYS B O 1
ATOM 2385 N N . ILE B 1 50 ? 9.547 -15.695 -21.422 1 98.62 50 ILE B N 1
ATOM 2386 C CA . ILE B 1 50 ? 10.359 -14.773 -20.625 1 98.62 50 ILE B CA 1
ATOM 2387 C C . ILE B 1 50 ? 11.203 -15.555 -19.625 1 98.62 50 ILE B C 1
ATOM 2389 O O . ILE B 1 50 ? 11.898 -14.969 -18.797 1 98.62 50 ILE B O 1
ATOM 2393 N N . ILE B 1 51 ? 11.25 -16.859 -19.688 1 98.69 51 ILE B N 1
ATOM 2394 C CA . ILE B 1 51 ? 11.977 -17.688 -18.734 1 98.69 51 ILE B CA 1
ATOM 2395 C C . ILE B 1 51 ? 13.461 -17.328 -18.75 1 98.69 51 ILE B C 1
ATOM 2397 O O . ILE B 1 51 ? 14.07 -17.156 -17.703 1 98.69 51 ILE B O 1
ATOM 2401 N N . HIS B 1 52 ? 14.031 -17.156 -19.906 1 98.5 52 HIS B N 1
ATOM 2402 C CA . HIS B 1 52 ? 15.453 -16.844 -20.016 1 98.5 52 HIS B CA 1
ATOM 2403 C C . HIS B 1 52 ? 15.766 -15.461 -19.438 1 98.5 52 HIS B C 1
ATOM 2405 O O . HIS B 1 52 ? 16.797 -15.266 -18.797 1 98.5 52 HIS B O 1
ATOM 2411 N N . GLU B 1 53 ? 14.914 -14.508 -19.703 1 98.38 53 GLU B N 1
ATOM 2412 C CA . GLU B 1 53 ? 15.109 -13.172 -19.141 1 98.38 53 GLU B CA 1
ATOM 2413 C C . GLU B 1 53 ? 15.078 -13.203 -17.609 1 98.38 53 GLU B C 1
ATOM 2415 O O . GLU B 1 53 ? 15.867 -12.516 -16.969 1 98.38 53 GLU B O 1
ATOM 2420 N N . VAL B 1 54 ? 14.172 -13.984 -17.047 1 98.69 54 VAL B N 1
ATOM 2421 C CA . VAL B 1 54 ? 14.078 -14.141 -15.594 1 98.69 54 VAL B CA 1
ATOM 2422 C C . VAL B 1 54 ? 15.367 -14.758 -15.062 1 98.69 54 VAL B C 1
ATOM 2424 O O . VAL B 1 54 ? 15.883 -14.328 -14.031 1 98.69 54 VAL B O 1
ATOM 2427 N N . GLU B 1 55 ? 15.922 -15.703 -15.781 1 98.31 55 GLU B N 1
ATOM 2428 C CA . GLU B 1 55 ? 17.188 -16.328 -15.398 1 98.31 55 GLU B CA 1
ATOM 2429 C C . GLU B 1 55 ? 18.328 -15.328 -15.453 1 98.31 55 GLU B C 1
ATOM 2431 O O . GLU B 1 55 ? 19.188 -15.32 -14.57 1 98.31 55 GLU B O 1
ATOM 2436 N N . ASN B 1 56 ? 18.328 -14.508 -16.453 1 98 56 ASN B N 1
ATOM 2437 C CA . ASN B 1 56 ? 19.359 -13.492 -16.594 1 98 56 ASN B CA 1
ATOM 2438 C C . ASN B 1 56 ? 19.328 -12.484 -15.453 1 98 56 ASN B C 1
ATOM 2440 O O . ASN B 1 56 ? 20.328 -11.836 -15.148 1 98 56 ASN B O 1
ATOM 2444 N N . LEU B 1 57 ? 18.188 -12.398 -14.82 1 97.44 57 LEU B N 1
ATOM 2445 C CA . LEU B 1 57 ? 18.047 -11.477 -13.695 1 97.44 57 LEU B CA 1
ATOM 2446 C C . LEU B 1 57 ? 18.438 -12.156 -12.391 1 97.44 57 LEU B C 1
ATOM 2448 O O . LEU B 1 57 ? 18.359 -11.539 -11.32 1 97.44 57 LEU B O 1
ATOM 2452 N N . GLY B 1 58 ? 18.828 -13.352 -12.422 1 97 58 GLY B N 1
ATOM 2453 C CA . GLY B 1 58 ? 19.297 -14.039 -11.234 1 97 58 GLY B CA 1
ATOM 2454 C C . GLY B 1 58 ? 18.219 -14.836 -10.531 1 97 58 GLY B C 1
ATOM 2455 O O . GLY B 1 58 ? 18.359 -15.195 -9.359 1 97 58 GLY B O 1
ATOM 2456 N N . HIS B 1 59 ? 17.094 -15.055 -11.25 1 98.31 59 HIS B N 1
ATOM 2457 C CA . HIS B 1 59 ? 15.977 -15.844 -10.734 1 98.31 59 HIS B CA 1
ATOM 2458 C C . HIS B 1 59 ? 15.711 -17.062 -11.609 1 98.31 59 HIS B C 1
ATOM 2460 O O . HIS B 1 59 ? 16.391 -17.266 -12.625 1 98.31 59 HIS B O 1
ATOM 2466 N N . THR B 1 60 ? 14.875 -17.984 -11.125 1 98.56 60 THR B N 1
ATOM 2467 C CA . THR B 1 60 ? 14.43 -19.094 -11.953 1 98.56 60 THR B CA 1
ATOM 2468 C C . THR B 1 60 ? 12.906 -19.094 -12.078 1 98.56 60 THR B C 1
ATOM 2470 O O . THR B 1 60 ? 12.211 -18.469 -11.281 1 98.56 60 THR B O 1
ATOM 2473 N N . MET B 1 61 ? 12.453 -19.719 -13.156 1 98.56 61 MET B N 1
ATOM 2474 C CA . MET B 1 61 ? 11.016 -19.703 -13.414 1 98.56 61 MET B CA 1
ATOM 2475 C C . MET B 1 61 ? 10.586 -20.984 -14.133 1 98.56 61 MET B C 1
ATOM 2477 O O . MET B 1 61 ? 11.273 -21.453 -15.039 1 98.56 61 MET B O 1
ATOM 2481 N N . ARG B 1 62 ? 9.57 -21.562 -13.68 1 98.38 62 ARG B N 1
ATOM 2482 C CA . ARG B 1 62 ? 8.875 -22.609 -14.414 1 98.38 62 ARG B CA 1
ATOM 2483 C C . ARG B 1 62 ? 7.398 -22.266 -14.594 1 98.38 62 ARG B C 1
ATOM 2485 O O . ARG B 1 62 ? 6.82 -21.547 -13.773 1 98.38 62 ARG B O 1
ATOM 2492 N N . VAL B 1 63 ? 6.797 -22.719 -15.68 1 98.69 63 VAL B N 1
ATOM 2493 C CA . VAL B 1 63 ? 5.402 -22.453 -16.016 1 98.69 63 VAL B CA 1
ATOM 2494 C C . VAL B 1 63 ? 4.645 -23.766 -16.141 1 98.69 63 VAL B C 1
ATOM 2496 O O . VAL B 1 63 ? 5.074 -24.672 -16.859 1 98.69 63 VAL B O 1
ATOM 2499 N N . LEU B 1 64 ? 3.611 -23.859 -15.391 1 98.12 64 LEU B N 1
ATOM 2500 C CA . LEU B 1 64 ? 2.762 -25.031 -15.422 1 98.12 64 LEU B CA 1
ATOM 2501 C C . LEU B 1 64 ? 1.454 -24.75 -16.156 1 98.12 64 LEU B C 1
ATOM 2503 O O . LEU B 1 64 ? 0.792 -23.75 -15.875 1 98.12 64 LEU B O 1
ATOM 2507 N N . ARG B 1 65 ? 1.067 -25.625 -17.062 1 97.5 65 ARG B N 1
ATOM 2508 C CA . ARG B 1 65 ? -0.191 -25.5 -17.781 1 97.5 65 ARG B CA 1
ATOM 2509 C C . ARG B 1 65 ? -1.314 -26.234 -17.078 1 97.5 65 ARG B C 1
ATOM 2511 O O . ARG B 1 65 ? -1.234 -27.453 -16.875 1 97.5 65 ARG B O 1
ATOM 2518 N N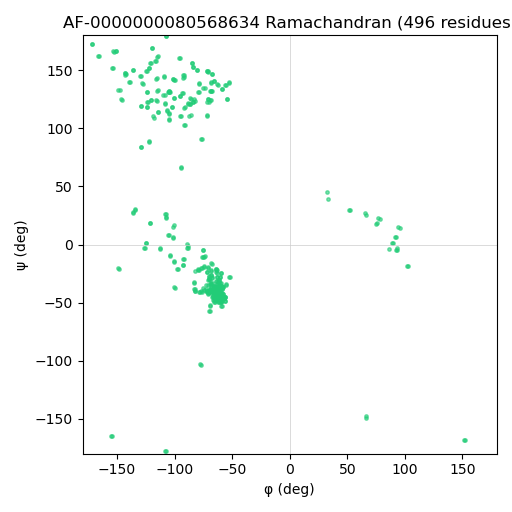 . GLY B 1 66 ? -2.332 -25.469 -16.656 1 95.5 66 GLY B N 1
ATOM 2519 C CA . GLY B 1 66 ? -3.471 -26.078 -15.984 1 95.5 66 GLY B CA 1
ATOM 2520 C C . GLY B 1 66 ? -4.164 -25.125 -15.016 1 95.5 66 GLY B C 1
ATOM 2521 O O . GLY B 1 66 ? -3.973 -23.906 -15.086 1 95.5 66 GLY B O 1
ATOM 2522 N N . SER B 1 67 ? -5.055 -25.703 -14.203 1 93 67 SER B N 1
ATOM 2523 C CA . SER B 1 67 ? -5.758 -24.938 -13.172 1 93 67 SER B CA 1
ATOM 2524 C C . SER B 1 67 ? -5.059 -25.062 -11.82 1 93 67 SER B C 1
ATOM 2526 O O . SER B 1 67 ? -4.238 -25.953 -11.617 1 93 67 SER B O 1
ATOM 2528 N N . LEU B 1 68 ? -5.352 -24.141 -10.961 1 94.25 68 LEU B N 1
ATOM 2529 C CA . LEU B 1 68 ? -4.758 -24.172 -9.625 1 94.25 68 LEU B CA 1
ATOM 2530 C C . LEU B 1 68 ? -5.039 -25.516 -8.945 1 94.25 68 LEU B C 1
ATOM 2532 O O . LEU B 1 68 ? -4.176 -26.047 -8.242 1 94.25 68 LEU B O 1
ATOM 2536 N N . HIS B 1 69 ? -6.207 -26.078 -9.211 1 93.38 69 HIS B N 1
ATOM 2537 C CA . HIS B 1 69 ? -6.621 -27.312 -8.57 1 93.38 69 HIS B CA 1
ATOM 2538 C C . HIS B 1 69 ? -5.695 -28.469 -8.953 1 93.38 69 HIS B C 1
ATOM 2540 O O . HIS B 1 69 ? -5.52 -29.406 -8.18 1 93.38 69 HIS B O 1
ATOM 2546 N N . ASP B 1 70 ? -5.062 -28.344 -10.055 1 94.44 70 ASP B N 1
ATOM 2547 C CA . ASP B 1 70 ? -4.191 -29.391 -10.57 1 94.44 70 ASP B CA 1
ATOM 2548 C C . ASP B 1 70 ? -2.867 -29.438 -9.812 1 94.44 70 ASP B C 1
ATOM 2550 O O . ASP B 1 70 ? -2.117 -30.406 -9.898 1 94.44 70 ASP B O 1
ATOM 2554 N N . PHE B 1 71 ? -2.629 -28.406 -8.984 1 95.94 71 PHE B N 1
ATOM 2555 C CA . PHE B 1 71 ? -1.257 -28.266 -8.508 1 95.94 71 PHE B CA 1
ATOM 2556 C C . PHE B 1 71 ? -1.227 -28 -7.008 1 95.94 71 PHE B C 1
ATOM 2558 O O . PHE B 1 71 ? -0.341 -27.312 -6.512 1 95.94 71 PHE B O 1
ATOM 2565 N N . LYS B 1 72 ? -2.168 -28.5 -6.301 1 93.56 72 LYS B N 1
ATOM 2566 C CA . LYS B 1 72 ? -2.244 -28.297 -4.859 1 93.56 72 LYS B CA 1
ATOM 2567 C C . LYS B 1 72 ? -0.972 -28.766 -4.164 1 93.56 72 LYS B C 1
ATOM 2569 O O . LYS B 1 72 ? -0.458 -28.094 -3.268 1 93.56 72 LYS B O 1
ATOM 2574 N N . GLU B 1 73 ? -0.454 -29.984 -4.547 1 92.12 73 GLU B N 1
ATOM 2575 C CA . GLU B 1 73 ? 0.738 -30.547 -3.914 1 92.12 73 GLU B CA 1
ATOM 2576 C C . GLU B 1 73 ? 1.949 -29.641 -4.125 1 92.12 73 GLU B C 1
ATOM 2578 O O . GLU B 1 73 ? 2.752 -29.438 -3.209 1 92.12 73 GLU B O 1
ATOM 2583 N N . ILE B 1 74 ? 2.074 -29.156 -5.289 1 95.12 74 ILE B N 1
ATOM 2584 C CA . ILE B 1 74 ? 3.166 -28.234 -5.594 1 95.12 74 ILE B CA 1
ATOM 2585 C C . ILE B 1 74 ? 3.006 -26.953 -4.773 1 95.12 74 ILE B C 1
ATOM 2587 O O . ILE B 1 74 ? 3.969 -26.469 -4.176 1 95.12 74 ILE B O 1
ATOM 2591 N N . MET B 1 75 ? 1.77 -26.422 -4.684 1 94.75 75 MET B N 1
ATOM 2592 C CA . MET B 1 75 ? 1.49 -25.219 -3.918 1 94.75 75 MET B CA 1
ATOM 2593 C C . MET B 1 75 ? 1.818 -25.422 -2.441 1 94.75 75 MET B C 1
ATOM 2595 O O . MET B 1 75 ? 2.391 -24.531 -1.802 1 94.75 75 MET B O 1
ATOM 2599 N N . ASP B 1 76 ? 1.551 -26.547 -1.935 1 93.06 76 ASP B N 1
ATOM 2600 C CA . ASP B 1 76 ? 1.784 -26.859 -0.526 1 93.06 76 ASP B CA 1
ATOM 2601 C C . ASP B 1 76 ? 3.273 -26.797 -0.191 1 93.06 76 ASP B C 1
ATOM 2603 O O . ASP B 1 76 ? 3.648 -26.516 0.949 1 93.06 76 ASP B O 1
ATOM 2607 N N . ALA B 1 77 ? 4.074 -27.047 -1.153 1 92.94 77 ALA B N 1
ATOM 2608 C CA . ALA B 1 77 ? 5.516 -27.125 -0.918 1 92.94 77 ALA B CA 1
ATOM 2609 C C . ALA B 1 77 ? 6.164 -25.75 -1.071 1 92.94 77 ALA B C 1
ATOM 2611 O O . ALA B 1 77 ? 7.359 -25.594 -0.817 1 92.94 77 ALA B O 1
ATOM 2612 N N . GLN B 1 78 ? 5.438 -24.719 -1.435 1 96.56 78 GLN B N 1
ATOM 2613 C CA . GLN B 1 78 ? 5.984 -23.391 -1.695 1 96.56 78 GLN B CA 1
ATOM 2614 C C . GLN B 1 78 ? 6.117 -22.594 -0.405 1 96.56 78 GLN B C 1
ATOM 2616 O O . GLN B 1 78 ? 5.492 -22.922 0.605 1 96.56 78 GLN B O 1
ATOM 2621 N N . ASP B 1 79 ? 7.004 -21.641 -0.445 1 97.25 79 ASP B N 1
ATOM 2622 C CA . ASP B 1 79 ? 7.18 -20.734 0.686 1 97.25 79 ASP B CA 1
ATOM 2623 C C . ASP B 1 79 ? 6.152 -19.609 0.647 1 97.25 79 ASP B C 1
ATOM 2625 O O . ASP B 1 79 ? 5.633 -19.203 1.688 1 97.25 79 ASP B O 1
ATOM 2629 N N . PHE B 1 80 ? 5.902 -19.125 -0.582 1 97.81 80 PHE B N 1
ATOM 2630 C CA . PHE B 1 80 ? 4.945 -18.047 -0.818 1 97.81 80 PHE B CA 1
ATOM 2631 C C . PHE B 1 80 ? 3.941 -18.438 -1.896 1 97.81 80 PHE B C 1
ATOM 2633 O O . PHE B 1 80 ? 4.309 -19.062 -2.895 1 97.81 80 PHE B O 1
ATOM 2640 N N . ILE B 1 81 ? 2.703 -18.094 -1.663 1 97.69 81 ILE B N 1
ATOM 2641 C CA . ILE B 1 81 ? 1.669 -18.109 -2.691 1 97.69 81 ILE B CA 1
ATOM 2642 C C . ILE B 1 81 ? 1.161 -16.688 -2.932 1 97.69 81 ILE B C 1
ATOM 2644 O O . ILE B 1 81 ? 0.746 -16 -1.994 1 97.69 81 ILE B O 1
ATOM 2648 N N . VAL B 1 82 ? 1.225 -16.234 -4.203 1 98 82 VAL B N 1
ATOM 2649 C CA . VAL B 1 82 ? 0.81 -14.875 -4.535 1 98 82 VAL B CA 1
ATOM 2650 C C . VAL B 1 82 ? -0.551 -14.906 -5.227 1 98 82 VAL B C 1
ATOM 2652 O O . VAL B 1 82 ? -0.763 -15.688 -6.16 1 98 82 VAL B O 1
ATOM 2655 N N . THR B 1 83 ? -1.446 -14.094 -4.773 1 96.56 83 THR B N 1
ATOM 2656 C CA . THR B 1 83 ? -2.732 -14.016 -5.461 1 96.56 83 THR B CA 1
ATOM 2657 C C . THR B 1 83 ? -3.205 -12.57 -5.559 1 96.56 83 THR B C 1
ATOM 2659 O O . THR B 1 83 ? -3.008 -11.781 -4.629 1 96.56 83 THR B O 1
ATOM 2662 N N . ALA B 1 84 ? -3.76 -12.289 -6.75 1 96.38 84 ALA B N 1
ATOM 2663 C CA . ALA B 1 84 ? -4.531 -11.055 -6.887 1 96.38 84 ALA B CA 1
ATOM 2664 C C . ALA B 1 84 ? -5.863 -11.156 -6.152 1 96.38 84 ALA B C 1
ATOM 2666 O O . ALA B 1 84 ? -6.395 -12.258 -5.969 1 96.38 84 ALA B O 1
ATOM 2667 N N . GLY B 1 85 ? -6.379 -10.07 -5.66 1 95.5 85 GLY B N 1
ATOM 2668 C CA . GLY B 1 85 ? -7.695 -10 -5.047 1 95.5 85 GLY B CA 1
ATOM 2669 C C . GLY B 1 85 ? -8.305 -8.609 -5.105 1 95.5 85 GLY B C 1
ATOM 2670 O O . GLY B 1 85 ? -7.945 -7.805 -5.965 1 95.5 85 GLY B O 1
ATOM 2671 N N . ASN B 1 86 ? -9.312 -8.469 -4.305 1 96.06 86 ASN B N 1
ATOM 2672 C CA . ASN B 1 86 ? -9.938 -7.16 -4.141 1 96.06 86 ASN B CA 1
ATOM 2673 C C . ASN B 1 86 ? -9.617 -6.551 -2.781 1 96.06 86 ASN B C 1
ATOM 2675 O O . ASN B 1 86 ? -8.906 -7.156 -1.978 1 96.06 86 ASN B O 1
ATOM 2679 N N . SER B 1 87 ? -10.102 -5.414 -2.537 1 97.75 87 SER B N 1
ATOM 2680 C CA . SER B 1 87 ? -9.672 -4.637 -1.378 1 97.75 87 SER B CA 1
ATOM 2681 C C . SER B 1 87 ? -10.266 -5.195 -0.089 1 97.75 87 SER B C 1
ATOM 2683 O O . SER B 1 87 ? -9.867 -4.801 1.008 1 97.75 87 SER B O 1
ATOM 2685 N N . TYR B 1 88 ? -11.117 -6.191 -0.182 1 96.75 88 TYR B N 1
ATOM 2686 C CA . TYR B 1 88 ? -11.891 -6.551 1.002 1 96.75 88 TYR B CA 1
ATOM 2687 C C . TYR B 1 88 ? -11.711 -8.023 1.344 1 96.75 88 TYR B C 1
ATOM 2689 O O . TYR B 1 88 ? -12.32 -8.531 2.289 1 96.75 88 TYR B O 1
ATOM 2697 N N . GLY B 1 89 ? -10.883 -8.703 0.542 1 96.12 89 GLY B N 1
ATOM 2698 C CA . GLY B 1 89 ? -10.617 -10.109 0.793 1 96.12 89 GLY B CA 1
ATOM 2699 C C . GLY B 1 89 ? -11.766 -11.023 0.398 1 96.12 89 GLY B C 1
ATOM 2700 O O . GLY B 1 89 ? -11.906 -12.125 0.932 1 96.12 89 GLY B O 1
ATOM 2701 N N . HIS B 1 90 ? -12.625 -10.492 -0.412 1 93.69 90 HIS B N 1
ATOM 2702 C CA . HIS B 1 90 ? -13.758 -11.266 -0.911 1 93.69 90 HIS B CA 1
ATOM 2703 C C . HIS B 1 90 ? -13.32 -12.234 -2.002 1 93.69 90 HIS B C 1
ATOM 2705 O O . HIS B 1 90 ? -13.414 -11.922 -3.191 1 93.69 90 HIS B O 1
ATOM 2711 N N . MET B 1 91 ? -12.953 -13.469 -1.555 1 92.31 91 MET B N 1
ATOM 2712 C CA . MET B 1 91 ? -12.32 -14.43 -2.451 1 92.31 91 MET B CA 1
ATOM 2713 C C . MET B 1 91 ? -13.359 -15.375 -3.053 1 92.31 91 MET B C 1
ATOM 2715 O O . MET B 1 91 ? -13.312 -16.578 -2.826 1 92.31 91 MET B O 1
ATOM 2719 N N . THR B 1 92 ? -14.234 -14.82 -3.871 1 86.44 92 THR B N 1
ATOM 2720 C CA . THR B 1 92 ? -15.359 -15.609 -4.348 1 86.44 92 THR B CA 1
ATOM 2721 C C . THR B 1 92 ? -15.25 -15.859 -5.848 1 86.44 92 THR B C 1
ATOM 2723 O O . THR B 1 92 ? -16.047 -16.609 -6.418 1 86.44 92 THR B O 1
ATOM 2726 N N . GLY B 1 93 ? -14.281 -15.305 -6.492 1 84.06 93 GLY B N 1
ATOM 2727 C CA . GLY B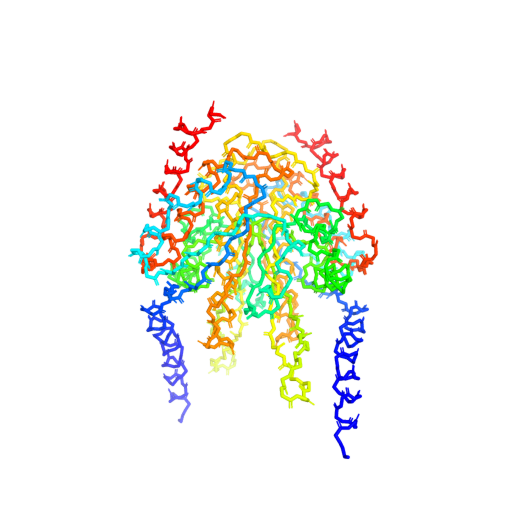 1 93 ? -14.156 -15.484 -7.93 1 84.06 93 GLY B CA 1
ATOM 2728 C C . GLY B 1 93 ? -12.719 -15.414 -8.414 1 84.06 93 GLY B C 1
ATOM 2729 O O . GLY B 1 93 ? -11.805 -15.141 -7.637 1 84.06 93 GLY B O 1
ATOM 2730 N N . GLY B 1 94 ? -12.609 -15.875 -9.695 1 85.75 94 GLY B N 1
ATOM 2731 C CA . GLY B 1 94 ? -11.297 -15.766 -10.305 1 85.75 94 GLY B CA 1
ATOM 2732 C C . GLY B 1 94 ? -10.258 -16.656 -9.641 1 85.75 94 GLY B C 1
ATOM 2733 O O . GLY B 1 94 ? -10.57 -17.75 -9.18 1 85.75 94 GLY B O 1
ATOM 2734 N N . LEU B 1 95 ? -9.078 -16.188 -9.648 1 85.81 95 LEU B N 1
ATOM 2735 C CA . LEU B 1 95 ? -7.953 -16.938 -9.109 1 85.81 95 LEU B CA 1
ATOM 2736 C C . LEU B 1 95 ? -8.031 -17.016 -7.586 1 85.81 95 LEU B C 1
ATOM 2738 O O . LEU B 1 95 ? -7.723 -18.047 -6.996 1 85.81 95 LEU B O 1
ATOM 2742 N N . ASP B 1 96 ? -8.383 -15.852 -7 1 89.44 96 ASP B N 1
ATOM 2743 C CA . ASP B 1 96 ? -8.484 -15.891 -5.543 1 89.44 96 ASP B CA 1
ATOM 2744 C C . ASP B 1 96 ? -9.648 -16.766 -5.098 1 89.44 96 ASP B C 1
ATOM 2746 O O . ASP B 1 96 ? -9.578 -17.406 -4.043 1 89.44 96 ASP B O 1
ATOM 2750 N N . GLY B 1 97 ? -10.703 -16.875 -5.934 1 92.25 97 GLY B N 1
ATOM 2751 C CA . GLY B 1 97 ? -11.758 -17.828 -5.648 1 92.25 97 GLY B CA 1
ATOM 2752 C C . GLY B 1 97 ? -11.297 -19.281 -5.746 1 92.25 97 GLY B C 1
ATOM 2753 O O . GLY B 1 97 ? -11.633 -20.109 -4.891 1 92.25 97 GLY B O 1
ATOM 2754 N N . ALA B 1 98 ? -10.562 -19.609 -6.75 1 93.25 98 ALA B N 1
ATOM 2755 C CA . ALA B 1 98 ? -10.008 -20.953 -6.922 1 93.25 98 ALA B CA 1
ATOM 2756 C C . ALA B 1 98 ? -9.078 -21.312 -5.766 1 93.25 98 ALA B C 1
ATOM 2758 O O . ALA B 1 98 ? -9.094 -22.453 -5.285 1 93.25 98 ALA B O 1
ATOM 2759 N N . LEU B 1 99 ? -8.32 -20.375 -5.355 1 94.12 99 LEU B N 1
ATOM 2760 C CA . LEU B 1 99 ? -7.414 -20.594 -4.227 1 94.12 99 LEU B CA 1
ATOM 2761 C C . LEU B 1 99 ? -8.203 -20.875 -2.949 1 94.12 99 LEU B C 1
ATOM 2763 O O . LEU B 1 99 ? -7.855 -21.781 -2.191 1 94.12 99 LEU B O 1
ATOM 2767 N N . ALA B 1 100 ? -9.227 -20.078 -2.744 1 94.25 100 ALA B N 1
ATOM 2768 C CA . ALA B 1 100 ? -10.062 -20.25 -1.564 1 94.25 100 ALA B CA 1
ATOM 2769 C C . ALA B 1 100 ? -10.766 -21.609 -1.593 1 94.25 100 ALA B C 1
ATOM 2771 O O . ALA B 1 100 ? -11.016 -22.203 -0.544 1 94.25 100 ALA B O 1
ATOM 2772 N N . ASP B 1 101 ? -11.078 -22.094 -2.768 1 95.25 101 ASP B N 1
ATOM 2773 C CA . ASP B 1 101 ? -11.664 -23.422 -2.906 1 95.25 101 ASP B CA 1
ATOM 2774 C C . ASP B 1 101 ? -10.688 -24.5 -2.447 1 95.25 101 ASP B C 1
ATOM 2776 O O . ASP B 1 101 ? -11.094 -25.5 -1.841 1 95.25 101 ASP B O 1
ATOM 2780 N N . ILE B 1 102 ? -9.5 -24.328 -2.746 1 94.12 102 ILE B N 1
ATOM 2781 C CA . ILE B 1 102 ? -8.453 -25.281 -2.396 1 94.12 102 ILE B CA 1
ATOM 2782 C C . ILE B 1 102 ? -8.109 -25.156 -0.914 1 94.12 102 ILE B C 1
ATOM 2784 O O . ILE B 1 102 ? -7.883 -26.156 -0.231 1 94.12 102 ILE B O 1
ATOM 2788 N N . TYR B 1 103 ? -8.062 -23.875 -0.44 1 93.81 103 TYR B N 1
ATOM 2789 C CA . TYR B 1 103 ? -7.738 -23.562 0.948 1 93.81 103 TYR B CA 1
ATOM 2790 C C . TYR B 1 103 ? -8.859 -22.766 1.603 1 93.81 103 TYR B C 1
ATOM 2792 O O . TYR B 1 103 ? -8.75 -21.547 1.757 1 93.81 103 TYR B O 1
ATOM 2800 N N . PRO B 1 104 ? -9.836 -23.406 2.182 1 93.12 104 PRO B N 1
ATOM 2801 C CA . PRO B 1 104 ? -11.031 -22.719 2.674 1 93.12 104 PRO B CA 1
ATOM 2802 C C . PRO B 1 104 ? -10.742 -21.812 3.865 1 93.12 104 PRO B C 1
ATOM 2804 O O . PRO B 1 104 ? -11.508 -20.875 4.133 1 93.12 104 PRO B O 1
ATOM 2807 N N . ASP B 1 105 ? -9.648 -22.078 4.574 1 90.94 105 ASP B N 1
ATOM 2808 C CA . ASP B 1 105 ? -9.312 -21.234 5.711 1 90.94 105 ASP B CA 1
ATOM 2809 C C . ASP B 1 105 ? -9.016 -19.812 5.266 1 90.94 105 ASP B C 1
ATOM 2811 O O . ASP B 1 105 ? -9.125 -18.859 6.059 1 90.94 105 ASP B O 1
ATOM 2815 N N . LEU B 1 106 ? -8.664 -19.578 4.008 1 93.88 106 LEU B N 1
ATOM 2816 C CA . LEU B 1 106 ? -8.32 -18.266 3.484 1 93.88 106 LEU B CA 1
ATOM 2817 C C . LEU B 1 106 ? -9.547 -17.359 3.453 1 93.88 106 LEU B C 1
ATOM 2819 O O . LEU B 1 106 ? -9.414 -16.141 3.564 1 93.88 106 LEU B O 1
ATOM 2823 N N . ILE B 1 107 ? -10.727 -17.969 3.361 1 93.19 107 ILE B N 1
ATOM 2824 C CA . ILE B 1 107 ? -11.984 -17.234 3.285 1 93.19 107 ILE B CA 1
ATOM 2825 C C . ILE B 1 107 ? -12.172 -16.406 4.559 1 93.19 107 ILE B C 1
ATOM 2827 O O . ILE B 1 107 ? -12.719 -15.305 4.512 1 93.19 107 ILE B O 1
ATOM 2831 N N . LYS B 1 108 ? -11.633 -16.922 5.605 1 91.62 108 LYS B N 1
ATOM 2832 C CA . LYS B 1 108 ? -11.734 -16.203 6.875 1 91.62 108 LYS B CA 1
ATOM 2833 C C . LYS B 1 108 ? -10.445 -15.445 7.188 1 91.62 108 LYS B C 1
ATOM 2835 O O . LYS B 1 108 ? -10.484 -14.312 7.672 1 91.62 108 LYS B O 1
ATOM 2840 N N . ARG B 1 109 ? -9.344 -15.969 6.879 1 93.19 109 ARG B N 1
ATOM 2841 C CA . ARG B 1 109 ? -8.062 -15.438 7.309 1 93.19 109 ARG B CA 1
ATOM 2842 C C . ARG B 1 109 ? -7.73 -14.141 6.57 1 93.19 109 ARG B C 1
ATOM 2844 O O . ARG B 1 109 ? -7.219 -13.195 7.168 1 93.19 109 ARG B O 1
ATOM 2851 N N . VAL B 1 110 ? -8.023 -14.07 5.289 1 95.69 110 VAL B N 1
ATOM 2852 C CA . VAL B 1 110 ? -7.641 -12.906 4.496 1 95.69 110 VAL B CA 1
ATOM 2853 C C . VAL B 1 110 ? -8.461 -11.688 4.93 1 95.69 110 VAL B C 1
ATOM 2855 O O . VAL B 1 110 ? -7.898 -10.664 5.32 1 95.69 110 VAL B O 1
ATOM 2858 N N . PRO B 1 111 ? -9.82 -11.82 4.961 1 95.12 111 PRO B N 1
ATOM 2859 C CA . PRO B 1 111 ? -10.578 -10.656 5.43 1 95.12 111 PRO B CA 1
ATOM 2860 C C . PRO B 1 111 ? -10.258 -10.289 6.875 1 95.12 111 PRO B C 1
ATOM 2862 O O . PRO B 1 111 ? -10.266 -9.102 7.23 1 95.12 111 PRO B O 1
ATOM 2865 N N . SER B 1 112 ? -9.984 -11.234 7.695 1 92.75 112 SER B N 1
ATOM 2866 C CA . SER B 1 112 ? -9.617 -10.945 9.078 1 92.75 112 SER B CA 1
ATOM 2867 C C . SER B 1 112 ? -8.312 -10.164 9.156 1 92.75 112 SER B C 1
ATOM 2869 O O . SER B 1 112 ? -8.188 -9.227 9.945 1 92.75 112 SER B O 1
ATOM 2871 N N . THR B 1 113 ? -7.367 -10.562 8.344 1 93.81 113 THR B N 1
ATOM 2872 C CA . THR B 1 113 ? -6.094 -9.852 8.289 1 93.81 113 THR B CA 1
ATOM 2873 C C . THR B 1 113 ? -6.293 -8.414 7.809 1 93.81 113 THR B C 1
ATOM 2875 O O . THR B 1 113 ? -5.723 -7.48 8.367 1 93.81 113 THR B O 1
ATOM 2878 N N . ILE B 1 114 ? -7.141 -8.203 6.793 1 95 114 ILE B N 1
ATOM 2879 C CA . ILE B 1 114 ? -7.43 -6.887 6.242 1 95 114 ILE B CA 1
ATOM 2880 C C . ILE B 1 114 ? -8.133 -6.031 7.293 1 95 114 ILE B C 1
ATOM 2882 O O . ILE B 1 114 ? -7.824 -4.848 7.449 1 95 114 ILE B O 1
ATOM 2886 N N . ALA B 1 115 ? -9.031 -6.641 8 1 92.38 115 ALA B N 1
ATOM 2887 C CA . ALA B 1 115 ? -9.742 -5.938 9.07 1 92.38 115 ALA B CA 1
ATOM 2888 C C . ALA B 1 115 ? -8.773 -5.48 10.156 1 92.38 115 ALA B C 1
ATOM 2890 O O . ALA B 1 115 ? -8.828 -4.332 10.609 1 92.38 115 ALA B O 1
ATOM 2891 N N . LEU B 1 116 ? -7.879 -6.324 10.461 1 87.94 116 LEU B N 1
ATOM 2892 C CA . LEU B 1 116 ? -6.98 -6.082 11.586 1 87.94 116 LEU B CA 1
ATOM 2893 C C . LEU B 1 116 ? -5.887 -5.09 11.203 1 87.94 116 LEU B C 1
ATOM 2895 O O . LEU B 1 116 ? -5.555 -4.191 11.984 1 87.94 116 LEU B O 1
ATOM 2899 N N . LYS B 1 117 ? -5.391 -5.234 10.055 1 89.75 117 LYS B N 1
ATOM 2900 C CA . LYS B 1 117 ? -4.18 -4.488 9.719 1 89.75 117 LYS B CA 1
ATOM 2901 C C . LYS B 1 117 ? -4.516 -3.221 8.938 1 89.75 117 LYS B C 1
ATOM 2903 O O . LYS B 1 117 ? -3.727 -2.271 8.922 1 89.75 117 LYS B O 1
ATOM 2908 N N . CYS B 1 118 ? -5.707 -3.199 8.312 1 92.56 118 CYS B N 1
ATOM 2909 C CA . CYS B 1 118 ? -5.98 -2.133 7.355 1 92.56 118 CYS B CA 1
ATOM 2910 C C . CYS B 1 118 ? -7.387 -1.578 7.543 1 92.56 118 CYS B C 1
ATOM 2912 O O . CYS B 1 118 ? -8.039 -1.181 6.574 1 92.56 118 CYS B O 1
ATOM 2914 N N . HIS B 1 119 ? -7.902 -1.655 8.711 1 92.38 119 HIS B N 1
ATOM 2915 C CA . HIS B 1 119 ? -9.219 -1.103 9.031 1 92.38 119 HIS B CA 1
ATOM 2916 C C . HIS B 1 119 ? -10.273 -1.595 8.047 1 92.38 119 HIS B C 1
ATOM 2918 O O . HIS B 1 119 ? -11.156 -0.833 7.645 1 92.38 119 HIS B O 1
ATOM 2924 N N . GLY B 1 120 ? -10.078 -2.74 7.551 1 94.12 120 GLY B N 1
ATOM 2925 C CA . GLY B 1 120 ? -11.117 -3.395 6.773 1 94.12 120 GLY B CA 1
ATOM 2926 C C . GLY B 1 120 ? -11.023 -3.109 5.289 1 94.12 120 GLY B C 1
ATOM 2927 O O . GLY B 1 120 ? -11.93 -3.455 4.523 1 94.12 120 GLY B O 1
ATOM 2928 N N . GLU B 1 121 ? -10.039 -2.467 4.867 1 96.88 121 GLU B N 1
ATOM 2929 C CA . GLU B 1 121 ? -9.828 -2.184 3.453 1 96.88 121 GLU B CA 1
ATOM 2930 C C . GLU B 1 121 ? -8.336 -2.182 3.104 1 96.88 121 GLU B C 1
ATOM 2932 O O . GLU B 1 121 ? -7.543 -1.51 3.764 1 96.88 121 GLU B O 1
ATOM 2937 N N . LEU B 1 122 ? -7.992 -2.98 2.152 1 97.81 122 LEU B N 1
ATOM 2938 C CA . LEU B 1 122 ? -6.637 -3.027 1.617 1 97.81 122 LEU B CA 1
ATOM 2939 C C . LEU B 1 122 ? -6.566 -2.344 0.257 1 97.81 122 LEU B C 1
ATOM 2941 O O . LEU B 1 122 ? -7.098 -2.857 -0.73 1 97.81 122 LEU B O 1
ATOM 2945 N N . ASN B 1 123 ? -5.867 -1.229 0.245 1 98.31 123 ASN B N 1
ATOM 2946 C CA . ASN B 1 123 ? -5.863 -0.394 -0.952 1 98.31 123 ASN B CA 1
ATOM 2947 C C . ASN B 1 123 ? -5.156 -1.083 -2.115 1 98.31 123 ASN B C 1
ATOM 2949 O O . ASN B 1 123 ? -4.168 -1.789 -1.913 1 98.31 123 ASN B O 1
ATOM 2953 N N . VAL B 1 124 ? -5.656 -0.802 -3.348 1 97.69 124 VAL B N 1
ATOM 2954 C CA . VAL B 1 124 ? -4.855 -1.13 -4.523 1 97.69 124 VAL B CA 1
ATOM 2955 C C . VAL B 1 124 ? -3.52 -0.395 -4.457 1 97.69 124 VAL B C 1
ATOM 2957 O O . VAL B 1 124 ? -3.475 0.8 -4.156 1 97.69 124 VAL B O 1
ATOM 2960 N N . GLY B 1 125 ? -2.436 -1.073 -4.711 1 97.81 125 GLY B N 1
ATOM 2961 C CA . GLY B 1 125 ? -1.094 -0.546 -4.52 1 97.81 125 GLY B CA 1
ATOM 2962 C C . GLY B 1 125 ? -0.425 -1.058 -3.26 1 97.81 125 GLY B C 1
ATOM 2963 O O . GLY B 1 125 ? 0.791 -0.925 -3.098 1 97.81 125 GLY B O 1
ATOM 2964 N N . ASP B 1 126 ? -1.209 -1.543 -2.387 1 98.31 126 ASP B N 1
ATOM 2965 C CA . ASP B 1 126 ? -0.743 -2.158 -1.148 1 98.31 126 ASP B CA 1
ATOM 2966 C C . ASP B 1 126 ? -0.923 -3.676 -1.188 1 98.31 126 ASP B C 1
ATOM 2968 O O . ASP B 1 126 ? -1.242 -4.242 -2.236 1 98.31 126 ASP B O 1
ATOM 2972 N N . GLY B 1 127 ? -0.6 -4.348 -0.132 1 98.19 127 GLY B N 1
ATOM 2973 C CA . GLY B 1 127 ? -0.729 -5.785 0.04 1 98.19 127 GLY B CA 1
ATOM 2974 C C . GLY B 1 127 ? -0.448 -6.246 1.458 1 98.19 127 GLY B C 1
ATOM 2975 O O . GLY B 1 127 ? -0.054 -5.445 2.309 1 98.19 127 GLY B O 1
ATOM 2976 N N . VAL B 1 128 ? -0.706 -7.512 1.679 1 96.56 128 VAL B N 1
ATOM 2977 C CA . VAL B 1 128 ? -0.47 -8.039 3.018 1 96.56 128 VAL B CA 1
ATOM 2978 C C . VAL B 1 128 ? 0.072 -9.461 2.926 1 96.56 128 VAL B C 1
ATOM 2980 O O . VAL B 1 128 ? -0.214 -10.18 1.965 1 96.56 128 VAL B O 1
ATOM 2983 N N . LEU B 1 129 ? 0.926 -9.828 3.875 1 95.31 129 LEU B N 1
ATOM 2984 C CA . LEU B 1 129 ? 1.323 -11.211 4.117 1 95.31 129 LEU B CA 1
ATOM 2985 C C . LEU B 1 129 ? 0.368 -11.883 5.094 1 95.31 129 LEU B C 1
ATOM 2987 O O . LEU B 1 129 ? 0.135 -11.375 6.195 1 95.31 129 LEU B O 1
ATOM 2991 N N . VAL B 1 130 ? -0.191 -12.906 4.617 1 95 130 VAL B N 1
ATOM 2992 C CA . VAL B 1 130 ? -1.032 -13.727 5.488 1 95 130 VAL B CA 1
ATOM 2993 C C . VAL B 1 130 ? -0.313 -15.023 5.832 1 95 130 VAL B C 1
ATOM 2995 O O . VAL B 1 130 ? -0.064 -15.859 4.953 1 95 130 VAL B O 1
ATOM 2998 N N . HIS B 1 131 ? 0.006 -15.195 7.07 1 90.94 131 HIS B N 1
ATOM 2999 C CA . HIS B 1 131 ? 0.737 -16.375 7.523 1 90.94 131 HIS B CA 1
ATOM 3000 C C . HIS B 1 131 ? -0.159 -17.609 7.535 1 90.94 131 HIS B C 1
ATOM 3002 O O . HIS B 1 131 ? -1.314 -17.531 7.961 1 90.94 131 HIS B O 1
ATOM 3008 N N . ARG B 1 132 ? 0.416 -18.641 7.023 1 87.62 132 ARG B N 1
ATOM 3009 C CA . ARG B 1 132 ? -0.258 -19.938 7.031 1 87.62 132 ARG B CA 1
ATOM 3010 C C . ARG B 1 132 ? 0.657 -21.016 7.578 1 87.62 132 ARG B C 1
ATOM 3012 O O . ARG B 1 132 ? 1.878 -20.953 7.43 1 87.62 132 ARG B O 1
ATOM 3019 N N . HIS B 1 133 ? -0.011 -21.938 8.289 1 82.12 133 HIS B N 1
ATOM 3020 C CA . HIS B 1 133 ? 0.66 -23.156 8.688 1 82.12 133 HIS B CA 1
ATOM 3021 C C . HIS B 1 133 ? 0.143 -24.359 7.898 1 82.12 133 HIS B C 1
ATOM 3023 O O . HIS B 1 133 ? -1.053 -24.656 7.93 1 82.12 133 HIS B O 1
ATOM 3029 N N . ILE B 1 134 ? 1.104 -24.922 7.27 1 75.88 134 ILE B N 1
ATOM 3030 C CA . ILE B 1 134 ? 0.729 -26.062 6.453 1 75.88 134 ILE B CA 1
ATOM 3031 C C . ILE B 1 134 ? 1.273 -27.344 7.086 1 75.88 134 ILE B C 1
ATOM 3033 O O . ILE B 1 134 ? 2.41 -27.375 7.566 1 75.88 134 ILE B O 1
ATOM 3037 N N . GLN B 1 135 ? 0.364 -28.297 7.238 1 71.12 135 GLN B N 1
ATOM 3038 C CA . GLN B 1 135 ? 0.772 -29.609 7.73 1 71.12 135 GLN B CA 1
ATOM 3039 C C . GLN B 1 135 ? 1.235 -30.5 6.59 1 71.12 135 GLN B C 1
ATOM 3041 O O . GLN B 1 135 ? 0.615 -30.531 5.523 1 71.12 135 GLN B O 1
ATOM 3046 N N . GLU B 1 136 ? 2.459 -30.984 6.82 1 66.75 136 GLU B N 1
ATOM 3047 C CA . GLU B 1 136 ? 2.979 -31.922 5.828 1 66.75 136 GLU B CA 1
ATOM 3048 C C . GLU B 1 136 ? 3.373 -33.25 6.469 1 66.75 136 GLU B C 1
ATOM 3050 O O . GLU B 1 136 ? 4.055 -33.25 7.496 1 66.75 136 GLU B O 1
ATOM 3055 N N . PRO B 1 137 ? 2.75 -34.281 5.957 1 66.56 137 PRO B N 1
ATOM 3056 C CA . PRO B 1 137 ? 3.178 -35.594 6.457 1 66.56 137 PRO B CA 1
ATOM 3057 C C . PRO B 1 137 ? 4.566 -36 5.957 1 66.56 137 PRO B C 1
ATOM 3059 O O . PRO B 1 137 ? 4.809 -36 4.75 1 66.56 137 PRO B O 1
ATOM 3062 N N . ILE B 1 138 ? 5.504 -36.031 6.883 1 66.31 138 ILE B N 1
ATOM 3063 C CA . ILE B 1 138 ? 6.82 -36.531 6.543 1 66.31 138 ILE B CA 1
ATOM 3064 C C . ILE B 1 138 ? 7.098 -37.812 7.34 1 66.31 138 ILE B C 1
ATOM 3066 O O . ILE B 1 138 ? 7.18 -37.781 8.57 1 66.31 138 ILE B O 1
ATOM 3070 N N . TYR B 1 139 ? 7.574 -38.812 6.609 1 65 139 TYR B N 1
ATOM 3071 C CA . TYR B 1 139 ? 8.008 -40.062 7.199 1 65 139 TYR B CA 1
ATOM 3072 C C . TYR B 1 139 ? 7.172 -40.406 8.43 1 65 139 TYR B C 1
ATOM 3074 O O . TYR B 1 139 ? 7.715 -40.75 9.484 1 65 139 TYR B O 1
ATOM 3082 N N . GLU B 1 140 ? 5.914 -40.188 8.445 1 68.62 140 GLU B N 1
ATOM 3083 C CA . GLU B 1 140 ? 4.945 -40.594 9.461 1 68.62 140 GLU B CA 1
ATOM 3084 C C . GLU B 1 140 ? 4.742 -39.5 10.5 1 68.62 140 GLU B C 1
ATOM 3086 O O . GLU B 1 140 ? 4.203 -39.75 11.578 1 68.62 140 GLU B O 1
ATOM 3091 N N . LYS B 1 141 ? 5.453 -38.562 10.32 1 73.38 141 LYS B N 1
ATOM 3092 C CA . LYS B 1 141 ? 5.246 -37.438 11.234 1 73.38 141 LYS B CA 1
ATOM 3093 C C . LYS B 1 141 ? 4.613 -36.25 10.523 1 73.38 141 LYS B C 1
ATOM 3095 O O . LYS B 1 141 ? 4.801 -36.094 9.32 1 73.38 141 LYS B O 1
ATOM 3100 N N . ILE B 1 142 ? 3.832 -35.625 11.219 1 73 142 ILE B N 1
ATOM 3101 C CA . ILE B 1 142 ? 3.262 -34.406 10.711 1 73 142 ILE B CA 1
ATOM 3102 C C . ILE B 1 142 ? 4.195 -33.219 11.031 1 73 142 ILE B C 1
ATOM 3104 O O . ILE B 1 142 ? 4.574 -33.031 12.188 1 73 142 ILE B O 1
ATOM 3108 N N . VAL B 1 143 ? 4.754 -32.75 9.961 1 71.31 143 VAL B N 1
ATOM 3109 C CA . VAL B 1 143 ? 5.598 -31.562 10.133 1 71.31 143 VAL B CA 1
ATOM 3110 C C . VAL B 1 143 ? 4.824 -30.312 9.719 1 71.31 143 VAL B C 1
ATOM 3112 O O . VAL B 1 143 ? 3.977 -30.359 8.828 1 71.31 143 VAL B O 1
ATOM 3115 N N . TYR B 1 144 ? 5.086 -29.266 10.523 1 78 144 TYR B N 1
ATOM 3116 C CA . TYR B 1 144 ? 4.465 -27.984 10.227 1 78 144 TYR B CA 1
ATOM 3117 C C . TYR B 1 144 ? 5.449 -27.047 9.523 1 78 144 TYR B C 1
ATOM 3119 O O . TYR B 1 144 ? 6.621 -26.984 9.898 1 78 144 TYR B O 1
ATOM 3127 N N . LYS B 1 145 ? 4.918 -26.625 8.438 1 84.62 145 LYS B N 1
ATOM 3128 C CA . LYS B 1 145 ? 5.73 -25.688 7.668 1 84.62 145 LYS B CA 1
ATOM 3129 C C . LYS B 1 145 ? 5.059 -24.328 7.582 1 84.62 145 LYS B C 1
ATOM 3131 O O . LYS B 1 145 ? 3.838 -24.234 7.457 1 84.62 145 LYS B O 1
ATOM 3136 N N . ASP B 1 146 ? 5.922 -23.266 7.648 1 89.81 146 ASP B N 1
ATOM 3137 C CA . ASP B 1 146 ? 5.434 -21.906 7.445 1 89.81 146 ASP B CA 1
ATOM 3138 C C . ASP B 1 146 ? 5.246 -21.609 5.957 1 89.81 146 ASP B C 1
ATOM 3140 O O . ASP B 1 146 ? 6.066 -22.016 5.129 1 89.81 146 ASP B O 1
ATOM 3144 N N . GLN B 1 147 ? 4.176 -21.109 5.691 1 94.62 147 GLN B N 1
ATOM 3145 C CA . GLN B 1 147 ? 3.879 -20.578 4.367 1 94.62 147 GLN B CA 1
ATOM 3146 C C . GLN B 1 147 ? 3.166 -19.234 4.461 1 94.62 147 GLN B C 1
ATOM 3148 O O . GLN B 1 147 ? 2.492 -18.953 5.453 1 94.62 147 GLN B O 1
ATOM 3153 N N . TYR B 1 148 ? 3.373 -18.391 3.455 1 96.31 148 TYR B N 1
ATOM 3154 C CA . TYR B 1 148 ? 2.721 -17.094 3.447 1 96.31 148 TYR B CA 1
ATOM 3155 C C . TYR B 1 148 ? 1.912 -16.891 2.17 1 96.31 148 TYR B C 1
ATOM 3157 O O . TYR B 1 148 ? 2.391 -17.188 1.072 1 96.31 148 TYR B O 1
ATOM 3165 N N . LEU B 1 149 ? 0.729 -16.484 2.373 1 96.94 149 LEU B N 1
ATOM 3166 C CA . LEU B 1 149 ? -0.015 -15.922 1.253 1 96.94 149 LEU B CA 1
ATOM 3167 C C . LEU B 1 149 ? 0.323 -14.445 1.067 1 96.94 149 LEU B C 1
ATOM 3169 O O . LEU B 1 149 ? 0.246 -13.664 2.018 1 96.94 149 LEU B O 1
ATOM 3173 N N . VAL B 1 150 ? 0.794 -14.125 -0.113 1 97.94 150 VAL B N 1
ATOM 3174 C CA . VAL B 1 150 ? 0.951 -12.734 -0.523 1 97.94 150 VAL B CA 1
ATOM 3175 C C . VAL B 1 150 ? -0.316 -12.258 -1.229 1 97.94 150 VAL B C 1
ATOM 3177 O O . VAL B 1 150 ? -0.565 -12.617 -2.383 1 97.94 150 VAL B O 1
ATOM 3180 N N . TYR B 1 151 ? -1.116 -11.492 -0.51 1 97.81 151 TYR B N 1
ATOM 3181 C CA . TYR B 1 151 ? -2.395 -11.023 -1.033 1 97.81 151 TYR B CA 1
ATOM 3182 C C . TYR B 1 151 ? -2.301 -9.57 -1.478 1 97.81 151 TYR B C 1
ATOM 3184 O O . TYR B 1 151 ? -2.025 -8.688 -0.667 1 97.81 151 TYR B O 1
ATOM 3192 N N . VAL B 1 152 ? -2.541 -9.328 -2.781 1 98 152 VAL B N 1
ATOM 3193 C CA . VAL B 1 152 ? -2.406 -7.992 -3.35 1 98 152 VAL B CA 1
ATOM 3194 C C . VAL B 1 152 ? -3.666 -7.633 -4.133 1 98 152 VAL B C 1
ATOM 3196 O O . VAL B 1 152 ? -3.979 -8.266 -5.141 1 98 152 VAL B O 1
ATOM 3199 N N . PRO B 1 153 ? -4.371 -6.582 -3.734 1 97.69 153 PRO B N 1
ATOM 3200 C CA . PRO B 1 153 ? -5.547 -6.164 -4.5 1 97.69 153 PRO B CA 1
ATOM 3201 C C . PRO B 1 153 ? -5.188 -5.59 -5.867 1 97.69 153 PRO B C 1
ATOM 3203 O O . PRO B 1 153 ? -4.258 -4.789 -5.98 1 97.69 153 PRO B O 1
ATOM 3206 N N . THR B 1 154 ? -5.891 -6.059 -6.879 1 97 154 THR B N 1
ATOM 3207 C CA . THR B 1 154 ? -5.754 -5.465 -8.203 1 97 154 THR B CA 1
ATOM 3208 C C . THR B 1 154 ? -6.949 -4.57 -8.523 1 97 154 THR B C 1
ATOM 3210 O O . THR B 1 154 ? -6.938 -3.842 -9.516 1 97 154 THR B O 1
ATOM 3213 N N . MET B 1 155 ? -7.918 -4.645 -7.691 1 94.94 155 MET B N 1
ATOM 3214 C CA . MET B 1 155 ? -9.125 -3.828 -7.801 1 94.94 155 MET B CA 1
ATOM 3215 C C . MET B 1 155 ? -9.781 -3.641 -6.438 1 94.94 155 MET B C 1
ATOM 3217 O O . MET B 1 155 ? -9.602 -4.461 -5.539 1 94.94 155 MET B O 1
ATOM 3221 N N . ARG B 1 156 ? -10.484 -2.529 -6.281 1 94.25 156 ARG B N 1
ATOM 3222 C CA . ARG B 1 156 ? -11.227 -2.332 -5.043 1 94.25 156 ARG B CA 1
ATOM 3223 C C . ARG B 1 156 ? -12.414 -3.289 -4.953 1 94.25 156 ARG B C 1
ATOM 3225 O O . ARG B 1 156 ? -12.555 -4.02 -3.973 1 94.25 156 ARG B O 1
ATOM 3232 N N . THR B 1 157 ? -13.25 -3.195 -5.961 1 91.12 157 THR B N 1
ATOM 3233 C CA . THR B 1 157 ? -14.32 -4.152 -6.223 1 91.12 157 THR B CA 1
ATOM 3234 C C . THR B 1 157 ? -14.18 -4.762 -7.613 1 91.12 157 THR B C 1
ATOM 3236 O O . THR B 1 157 ? -13.602 -4.141 -8.508 1 91.12 157 THR B O 1
ATOM 3239 N N . PRO B 1 158 ? -14.664 -5.973 -7.746 1 88.94 158 PRO B N 1
ATOM 3240 C CA . PRO B 1 158 ? -14.445 -6.652 -9.023 1 88.94 158 PRO B CA 1
ATOM 3241 C C . PRO B 1 158 ? -14.938 -5.836 -10.219 1 88.94 158 PRO B C 1
ATOM 3243 O O . PRO B 1 158 ? -16.094 -5.387 -10.234 1 88.94 158 PRO B O 1
ATOM 3246 N N . ARG B 1 159 ? -14.016 -5.629 -11.133 1 89.94 159 ARG B N 1
ATOM 3247 C CA . ARG B 1 159 ? -14.312 -4.906 -12.359 1 89.94 159 ARG B CA 1
ATOM 3248 C C . ARG B 1 159 ? -13.203 -5.09 -13.391 1 89.94 159 ARG B C 1
ATOM 3250 O O . ARG B 1 159 ? -12.094 -5.5 -13.039 1 89.94 159 ARG B O 1
ATOM 3257 N N . ARG B 1 160 ? -13.586 -4.781 -14.578 1 92.81 160 ARG B N 1
ATOM 3258 C CA . ARG B 1 160 ? -12.547 -4.727 -15.602 1 92.81 160 ARG B CA 1
ATOM 3259 C C . ARG B 1 160 ? -11.602 -3.553 -15.367 1 92.81 160 ARG B C 1
ATOM 3261 O O . ARG B 1 160 ? -12.039 -2.459 -15.008 1 92.81 160 ARG B O 1
ATOM 3268 N N . LEU B 1 161 ? -10.328 -3.789 -15.586 1 95.88 161 LEU B N 1
ATOM 3269 C CA . LEU B 1 161 ? -9.352 -2.713 -15.477 1 95.88 161 LEU B CA 1
ATOM 3270 C C . LEU B 1 161 ? -9.32 -1.864 -16.734 1 95.88 161 LEU B C 1
ATOM 3272 O O . LEU B 1 161 ? -9.594 -2.365 -17.828 1 95.88 161 LEU B O 1
ATOM 3276 N N . ALA B 1 162 ? -9 -0.637 -16.594 1 93.69 162 ALA B N 1
ATOM 3277 C CA . ALA B 1 162 ? -9 0.299 -17.703 1 93.69 162 ALA B CA 1
ATOM 3278 C C . ALA B 1 162 ? -7.848 0.002 -18.672 1 93.69 162 ALA B C 1
ATOM 3280 O O . ALA B 1 162 ? -6.793 -0.481 -18.25 1 93.69 162 ALA B O 1
ATOM 3281 N N . LYS B 1 163 ? -8.102 0.293 -19.938 1 94.25 163 LYS B N 1
ATOM 3282 C CA . LYS B 1 163 ? -6.984 0.302 -20.891 1 94.25 163 LYS B CA 1
ATOM 3283 C C . LYS B 1 163 ? -5.883 1.252 -20.422 1 94.25 163 LYS B C 1
ATOM 3285 O O . LYS B 1 163 ? -6.164 2.363 -19.969 1 94.25 163 LYS B O 1
ATOM 3290 N N . GLY B 1 164 ? -4.652 0.823 -20.547 1 96.12 164 GLY B N 1
ATOM 3291 C CA . GLY B 1 164 ? -3.541 1.643 -20.094 1 96.12 164 GLY B CA 1
ATOM 3292 C C . GLY B 1 164 ? -3.182 1.405 -18.641 1 96.12 164 GLY B C 1
ATOM 3293 O O . GLY B 1 164 ? -2.221 1.984 -18.125 1 96.12 164 GLY B O 1
ATOM 3294 N N . SER B 1 165 ? -3.875 0.521 -18.031 1 96.81 165 SER B N 1
ATOM 3295 C CA . SER B 1 165 ? -3.674 0.269 -16.594 1 96.81 165 SER B CA 1
ATOM 3296 C C . SER B 1 165 ? -2.285 -0.303 -16.328 1 96.81 165 SER B C 1
ATOM 3298 O O . SER B 1 165 ? -1.798 -1.146 -17.094 1 96.81 165 SER B O 1
ATOM 3300 N N . ASP B 1 166 ? -1.695 0.174 -15.219 1 97.69 166 ASP B N 1
ATOM 3301 C CA . ASP B 1 166 ? -0.42 -0.388 -14.789 1 97.69 166 ASP B CA 1
ATOM 3302 C C . ASP B 1 166 ? -0.598 -1.262 -13.547 1 97.69 166 ASP B C 1
ATOM 3304 O O . ASP B 1 166 ? 0.353 -1.482 -12.797 1 97.69 166 ASP B O 1
ATOM 3308 N N . VAL B 1 167 ? -1.765 -1.766 -13.32 1 97.75 167 VAL B N 1
ATOM 3309 C CA . VAL B 1 167 ? -2.121 -2.488 -12.102 1 97.75 167 VAL B CA 1
ATOM 3310 C C . VAL B 1 167 ? -1.314 -3.783 -12.016 1 97.75 167 VAL B C 1
ATOM 3312 O O . VAL B 1 167 ? -0.811 -4.137 -10.945 1 97.75 167 VAL B O 1
ATOM 3315 N N . PRO B 1 168 ? -1.087 -4.562 -13.109 1 98.38 168 PRO B N 1
ATOM 3316 C CA . PRO B 1 168 ? -0.249 -5.758 -12.984 1 98.38 168 PRO B CA 1
ATOM 3317 C C . PRO B 1 168 ? 1.164 -5.438 -12.5 1 98.38 168 PRO B C 1
ATOM 3319 O O . PRO B 1 168 ? 1.731 -6.188 -11.703 1 98.38 168 PRO B O 1
ATOM 3322 N N . TYR B 1 169 ? 1.698 -4.293 -12.945 1 98.69 169 TYR B N 1
ATOM 3323 C CA . TYR B 1 169 ? 3.008 -3.84 -12.492 1 98.69 169 TYR B CA 1
ATOM 3324 C C . TYR B 1 169 ? 2.992 -3.518 -11 1 98.69 169 TYR B C 1
ATOM 3326 O O . TYR B 1 169 ? 3.836 -4 -10.25 1 98.69 169 TYR B O 1
ATOM 3334 N N . LEU B 1 170 ? 2.014 -2.754 -10.609 1 98.38 170 LEU B N 1
ATOM 3335 C CA . LEU B 1 170 ? 1.924 -2.322 -9.227 1 98.38 170 LEU B CA 1
ATOM 3336 C C . LEU B 1 170 ? 1.73 -3.514 -8.297 1 98.38 170 LEU B C 1
ATOM 3338 O O . LEU B 1 170 ? 2.354 -3.588 -7.23 1 98.38 170 LEU B O 1
ATOM 3342 N N . ALA B 1 171 ? 0.87 -4.391 -8.711 1 98.38 171 ALA B N 1
ATOM 3343 C CA . ALA B 1 171 ? 0.591 -5.578 -7.906 1 98.38 171 ALA B CA 1
ATOM 3344 C C . ALA B 1 171 ? 1.83 -6.461 -7.785 1 98.38 171 ALA B C 1
ATOM 3346 O O . ALA B 1 171 ? 2.146 -6.949 -6.695 1 98.38 171 ALA B O 1
ATOM 3347 N N . THR B 1 172 ? 2.514 -6.664 -8.875 1 98.69 172 THR B N 1
ATOM 3348 C CA . THR B 1 172 ? 3.736 -7.461 -8.852 1 98.69 172 THR B CA 1
ATOM 3349 C C . THR B 1 172 ? 4.801 -6.789 -7.988 1 98.69 172 THR B C 1
ATOM 3351 O O . THR B 1 172 ? 5.445 -7.449 -7.172 1 98.69 172 THR B O 1
ATOM 3354 N N . HIS B 1 173 ? 4.945 -5.5 -8.18 1 98.12 173 HIS B N 1
ATOM 3355 C CA . HIS B 1 173 ? 5.922 -4.742 -7.41 1 98.12 173 HIS B CA 1
ATOM 3356 C C . HIS B 1 173 ? 5.68 -4.895 -5.91 1 98.12 173 HIS B C 1
ATOM 3358 O O . HIS B 1 173 ? 6.613 -5.172 -5.152 1 98.12 173 HIS B O 1
ATOM 3364 N N . LYS B 1 174 ? 4.469 -4.715 -5.504 1 98.38 174 LYS B N 1
ATOM 3365 C CA . LYS B 1 174 ? 4.137 -4.859 -4.09 1 98.38 174 LYS B CA 1
ATOM 3366 C C . LYS B 1 174 ? 4.352 -6.293 -3.613 1 98.38 174 LYS B C 1
ATOM 3368 O O . LYS B 1 174 ? 4.879 -6.52 -2.521 1 98.38 174 LYS B O 1
ATOM 3373 N N . ALA B 1 175 ? 3.938 -7.27 -4.441 1 98.44 175 ALA B N 1
ATOM 3374 C CA . ALA B 1 175 ? 4.141 -8.672 -4.078 1 98.44 175 ALA B CA 1
ATOM 3375 C C . ALA B 1 175 ? 5.621 -8.961 -3.83 1 98.44 175 ALA B C 1
ATOM 3377 O O . ALA B 1 175 ? 5.973 -9.602 -2.836 1 98.44 175 ALA B O 1
ATOM 3378 N N . LEU B 1 176 ? 6.457 -8.477 -4.715 1 97.81 176 LEU B N 1
ATOM 3379 C CA . LEU B 1 176 ? 7.891 -8.719 -4.586 1 97.81 176 LEU B CA 1
ATOM 3380 C C . LEU B 1 176 ? 8.445 -8.031 -3.34 1 97.81 176 LEU B C 1
ATOM 3382 O O . LEU B 1 176 ? 9.344 -8.562 -2.682 1 97.81 176 LEU B O 1
ATOM 3386 N N . SER B 1 177 ? 7.93 -6.883 -3.023 1 95.44 177 SER B N 1
ATOM 3387 C CA . SER B 1 177 ? 8.336 -6.195 -1.802 1 95.44 177 SER B CA 1
ATOM 3388 C C . SER B 1 177 ? 7.953 -6.996 -0.562 1 95.44 177 SER B C 1
ATOM 3390 O O . SER B 1 177 ? 8.719 -7.078 0.397 1 95.44 177 SER B O 1
ATOM 3392 N N . LEU B 1 178 ? 6.758 -7.562 -0.57 1 96.38 178 LEU B N 1
ATOM 3393 C CA . LEU B 1 178 ? 6.293 -8.367 0.552 1 96.38 178 LEU B CA 1
ATOM 3394 C C . LEU B 1 178 ? 7.105 -9.656 0.666 1 96.38 178 LEU B C 1
ATOM 3396 O O . LEU B 1 178 ? 7.398 -10.117 1.772 1 96.38 178 LEU B O 1
ATOM 3400 N N . ILE B 1 179 ? 7.422 -10.25 -0.47 1 96.69 179 ILE B N 1
ATOM 3401 C CA . ILE B 1 179 ? 8.273 -11.438 -0.471 1 96.69 179 ILE B CA 1
ATOM 3402 C C . ILE B 1 179 ? 9.625 -11.109 0.159 1 96.69 179 ILE B C 1
ATOM 3404 O O . ILE B 1 179 ? 10.117 -11.844 1.014 1 96.69 179 ILE B O 1
ATOM 3408 N N . ARG B 1 180 ? 10.148 -10 -0.217 1 93.81 180 ARG B N 1
ATOM 3409 C CA . ARG B 1 180 ? 11.414 -9.578 0.379 1 93.81 180 ARG B CA 1
ATOM 3410 C C . ARG B 1 180 ? 11.281 -9.422 1.89 1 93.81 180 ARG B C 1
ATOM 3412 O O . ARG B 1 180 ? 12.172 -9.82 2.641 1 93.81 180 ARG B O 1
ATOM 3419 N N . GLN B 1 181 ? 10.234 -8.828 2.287 1 90.75 181 GLN B N 1
ATOM 3420 C CA . GLN B 1 181 ? 9.984 -8.711 3.719 1 90.75 181 GLN B CA 1
ATOM 3421 C C . GLN B 1 181 ? 9.938 -10.078 4.387 1 90.75 181 GLN B C 1
ATOM 3423 O O . GLN B 1 181 ? 10.492 -10.258 5.473 1 90.75 181 GLN B O 1
ATOM 3428 N N . GLY B 1 182 ? 9.297 -11 3.738 1 90.62 182 GLY B N 1
ATOM 3429 C CA . GLY B 1 182 ? 9.25 -12.367 4.246 1 90.62 182 GLY B CA 1
ATOM 3430 C C . GLY B 1 182 ? 10.617 -13.016 4.34 1 90.62 182 GLY B C 1
ATOM 3431 O O . GLY B 1 182 ? 10.883 -13.781 5.266 1 90.62 182 GLY B O 1
ATOM 3432 N N . LEU B 1 183 ? 11.453 -12.648 3.453 1 91.81 183 LEU B N 1
ATOM 3433 C CA . LEU B 1 183 ? 12.797 -13.227 3.422 1 91.81 183 LEU B CA 1
ATOM 3434 C C . LEU B 1 183 ? 13.625 -12.742 4.609 1 91.81 183 LEU B C 1
ATOM 3436 O O . LEU B 1 183 ? 14.539 -13.438 5.051 1 91.81 183 LEU B O 1
ATOM 3440 N N . ILE B 1 184 ? 13.289 -11.594 5.078 1 85.88 184 ILE B N 1
ATOM 3441 C CA . ILE B 1 184 ? 13.984 -11.078 6.254 1 85.88 184 ILE B CA 1
ATOM 3442 C C . ILE B 1 184 ? 13.688 -11.977 7.457 1 85.88 184 ILE B C 1
ATOM 3444 O O . ILE B 1 184 ? 14.586 -12.297 8.234 1 85.88 184 ILE B O 1
ATOM 3448 N N . GLN B 1 185 ? 12.492 -12.422 7.543 1 85.19 185 GLN B N 1
ATOM 3449 C CA . GLN B 1 185 ? 12.07 -13.281 8.648 1 85.19 185 GLN B CA 1
ATOM 3450 C C . GLN B 1 185 ? 12.438 -14.742 8.375 1 85.19 185 GLN B C 1
ATOM 3452 O O . GLN B 1 185 ? 12.711 -15.5 9.305 1 85.19 185 GLN B O 1
ATOM 3457 N N . HIS B 1 186 ? 12.414 -15.109 7.117 1 91.56 186 HIS B N 1
ATOM 3458 C CA . HIS B 1 186 ? 12.727 -16.469 6.668 1 91.56 186 HIS B CA 1
ATOM 3459 C C . HIS B 1 186 ? 13.766 -16.453 5.551 1 91.56 186 HIS B C 1
ATOM 3461 O O . HIS B 1 186 ? 13.43 -16.641 4.383 1 91.56 186 HIS B O 1
ATOM 3467 N N . PRO B 1 187 ? 15.016 -16.391 5.902 1 91.06 187 PRO B N 1
ATOM 3468 C CA . PRO B 1 187 ? 16.078 -16.141 4.922 1 91.06 187 PRO B CA 1
ATOM 3469 C C . PRO B 1 187 ? 16.266 -17.312 3.953 1 91.06 187 PRO B C 1
ATOM 3471 O O . PRO B 1 187 ? 16.906 -17.156 2.916 1 91.06 187 PRO B O 1
ATOM 3474 N N . THR B 1 188 ? 15.75 -18.469 4.262 1 93.81 188 THR B N 1
ATOM 3475 C CA . THR B 1 188 ? 15.953 -19.625 3.4 1 93.81 188 THR B CA 1
ATOM 3476 C C . THR B 1 188 ? 14.812 -19.75 2.391 1 93.81 188 THR B C 1
ATOM 3478 O O . THR B 1 188 ? 14.898 -20.547 1.449 1 93.81 188 THR B O 1
ATOM 3481 N N . PHE B 1 189 ? 13.734 -19.016 2.588 1 96.19 189 PHE B N 1
ATOM 3482 C CA . PHE B 1 189 ? 12.602 -19.078 1.671 1 96.19 189 PHE B CA 1
ATOM 3483 C C . PHE B 1 189 ? 13.008 -18.594 0.281 1 96.19 189 PHE B C 1
ATOM 3485 O O . PHE B 1 189 ? 13.75 -17.625 0.145 1 96.19 189 PHE B O 1
ATOM 3492 N N . ARG B 1 190 ? 12.5 -19.359 -0.779 1 97.19 190 ARG B N 1
ATOM 3493 C CA . ARG B 1 190 ? 12.836 -18.938 -2.139 1 97.19 190 ARG B CA 1
ATOM 3494 C C . ARG B 1 190 ? 11.719 -19.297 -3.109 1 97.19 190 ARG B C 1
ATOM 3496 O O . ARG B 1 190 ? 11.648 -18.75 -4.211 1 97.19 190 ARG B O 1
ATOM 3503 N N . ASN B 1 191 ? 10.891 -20.219 -2.752 1 98.38 191 ASN B N 1
ATOM 3504 C CA . ASN B 1 191 ? 9.898 -20.75 -3.676 1 98.38 191 ASN B CA 1
ATOM 3505 C C . ASN B 1 191 ? 8.625 -19.922 -3.676 1 98.38 191 ASN B C 1
ATOM 3507 O O . ASN B 1 191 ? 7.965 -19.797 -2.643 1 98.38 191 ASN B O 1
ATOM 3511 N N . VAL B 1 192 ? 8.266 -19.391 -4.828 1 98.62 192 VAL B N 1
ATOM 3512 C CA . VAL B 1 192 ? 7.102 -18.531 -4.973 1 98.62 192 VAL B CA 1
ATOM 3513 C C . VAL B 1 192 ? 6.164 -19.109 -6.035 1 98.62 192 VAL B C 1
ATOM 3515 O O . VAL B 1 192 ? 6.562 -19.281 -7.191 1 98.62 192 VAL B O 1
ATOM 3518 N N . PHE B 1 193 ? 4.98 -19.438 -5.621 1 98.12 193 PHE B N 1
ATOM 3519 C CA . PHE B 1 193 ? 3.916 -19.844 -6.531 1 98.12 193 PHE B CA 1
ATOM 3520 C C . PHE B 1 193 ? 3.023 -18.656 -6.879 1 98.12 193 PHE B C 1
ATOM 3522 O O . PHE B 1 193 ? 2.535 -17.953 -5.984 1 98.12 193 PHE B O 1
ATOM 3529 N N . MET B 1 194 ? 2.822 -18.422 -8.203 1 96.06 194 MET B N 1
ATOM 3530 C CA . MET B 1 194 ? 1.996 -17.266 -8.5 1 96.06 194 MET B CA 1
ATOM 3531 C C . MET B 1 194 ? 1.285 -17.422 -9.844 1 96.06 194 MET B C 1
ATOM 3533 O O . MET B 1 194 ? 1.551 -18.375 -10.57 1 96.06 194 MET B O 1
ATOM 3537 N N . THR B 1 195 ? 0.321 -16.594 -10.086 1 93.75 195 THR B N 1
ATOM 3538 C CA . THR B 1 195 ? -0.364 -16.453 -11.367 1 93.75 195 THR B CA 1
ATOM 3539 C C . THR B 1 195 ? -0.098 -15.07 -11.961 1 93.75 195 THR B C 1
ATOM 3541 O O . THR B 1 195 ? 0.412 -14.18 -11.281 1 93.75 195 THR B O 1
ATOM 3544 N N . LEU B 1 196 ? -0.365 -15.023 -13.242 1 97.06 196 LEU B N 1
ATOM 3545 C CA . LEU B 1 196 ? -0.272 -13.719 -13.883 1 97.06 196 LEU B CA 1
ATOM 3546 C C . LEU B 1 196 ? -1.422 -12.82 -13.453 1 97.06 196 LEU B C 1
ATOM 3548 O O . LEU B 1 196 ? -2.59 -13.141 -13.68 1 97.06 196 LEU B O 1
ATOM 3552 N N . MET B 1 197 ? -1.119 -11.688 -12.906 1 96.12 197 MET B N 1
ATOM 3553 C CA . MET B 1 197 ? -2.15 -10.867 -12.273 1 96.12 197 MET B CA 1
ATOM 3554 C C . MET B 1 197 ? -2.732 -9.867 -13.266 1 96.12 197 MET B C 1
ATOM 3556 O O . MET B 1 197 ? -2.01 -9.328 -14.109 1 96.12 197 MET B O 1
ATOM 3560 N N . GLY B 1 198 ? -4.004 -9.602 -13.094 1 95.88 198 GLY B N 1
ATOM 3561 C CA . GLY B 1 198 ? -4.703 -8.602 -13.883 1 95.88 198 GLY B CA 1
ATOM 3562 C C . GLY B 1 198 ? -5.363 -9.18 -15.125 1 95.88 198 GLY B C 1
ATOM 3563 O O . GLY B 1 198 ? -6.168 -8.508 -15.773 1 95.88 198 GLY B O 1
ATOM 3564 N N . THR B 1 199 ? -5.172 -10.477 -15.414 1 95.19 199 THR B N 1
ATOM 3565 C CA . THR B 1 199 ? -5.59 -11 -16.703 1 95.19 199 THR B CA 1
ATOM 3566 C C . THR B 1 199 ? -6.922 -11.742 -16.578 1 95.19 199 THR B C 1
ATOM 3568 O O . THR B 1 199 ? -7.566 -12.039 -17.594 1 95.19 199 THR B O 1
ATOM 3571 N N . GLY B 1 200 ? -7.363 -12.078 -15.43 1 92 200 GLY B N 1
ATOM 3572 C CA . GLY B 1 200 ? -8.672 -12.695 -15.234 1 92 200 GLY B CA 1
ATOM 3573 C C . GLY B 1 200 ? -9.812 -11.703 -15.305 1 92 200 GLY B C 1
ATOM 3574 O O . GLY B 1 200 ? -10.148 -11.203 -16.391 1 92 200 GLY B O 1
ATOM 3575 N N . THR B 1 201 ? -10.32 -11.367 -14.164 1 90.75 201 THR B N 1
ATOM 3576 C CA . THR B 1 201 ? -11.391 -10.383 -14.078 1 90.75 201 THR B CA 1
ATOM 3577 C C . THR B 1 201 ? -10.938 -9.039 -14.648 1 90.75 201 THR B C 1
ATOM 3579 O O . THR B 1 201 ? -11.734 -8.312 -15.25 1 90.75 201 THR B O 1
ATOM 3582 N N . GLY B 1 202 ? -9.695 -8.734 -14.5 1 94.06 202 GLY B N 1
ATOM 3583 C CA . GLY B 1 202 ? -9.156 -7.453 -14.93 1 94.06 202 GLY B CA 1
ATOM 3584 C C . GLY B 1 202 ? -9.094 -7.316 -16.438 1 94.06 202 GLY B C 1
ATOM 3585 O O . GLY B 1 202 ? -9.102 -6.203 -16.969 1 94.06 202 GLY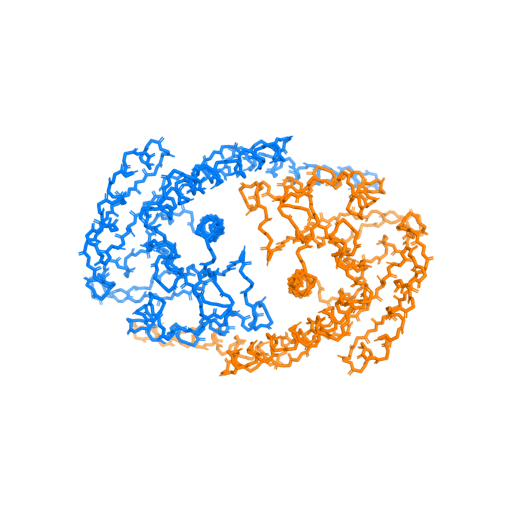 B O 1
ATOM 3586 N N . ASN B 1 203 ? -8.93 -8.438 -17.125 1 94.94 203 ASN B N 1
ATOM 3587 C CA . ASN B 1 203 ? -8.984 -8.508 -18.578 1 94.94 203 ASN B CA 1
ATOM 3588 C C . ASN B 1 203 ? -7.836 -7.73 -19.219 1 94.94 203 ASN B C 1
ATOM 3590 O O . ASN B 1 203 ? -8 -7.141 -20.281 1 94.94 203 ASN B O 1
ATOM 3594 N N . ILE B 1 204 ? -6.758 -7.574 -18.578 1 97.75 204 ILE B N 1
ATOM 3595 C CA . ILE B 1 204 ? -5.547 -7.035 -19.188 1 97.75 204 ILE B CA 1
ATOM 3596 C C . ILE B 1 204 ? -4.988 -8.031 -20.203 1 97.75 204 ILE B C 1
ATOM 3598 O O . ILE B 1 204 ? -4.934 -9.234 -19.938 1 97.75 204 ILE B O 1
ATOM 3602 N N . PRO B 1 205 ? -4.645 -7.543 -21.406 1 97.81 205 PRO B N 1
ATOM 3603 C CA . PRO B 1 205 ? -4.02 -8.469 -22.359 1 97.81 205 PRO B CA 1
ATOM 3604 C C . PRO B 1 205 ? -2.812 -9.195 -21.766 1 97.81 205 PRO B C 1
ATOM 3606 O O . PRO B 1 205 ? -1.996 -8.578 -21.078 1 97.81 205 PRO B O 1
ATOM 3609 N N . VAL B 1 206 ? -2.676 -10.477 -22.047 1 97.94 206 VAL B N 1
ATOM 3610 C CA . VAL B 1 206 ? -1.689 -11.352 -21.438 1 97.94 206 VAL B CA 1
ATOM 3611 C C . VAL B 1 206 ? -0.286 -10.797 -21.656 1 97.94 206 VAL B C 1
ATOM 3613 O O . VAL B 1 206 ? 0.511 -10.703 -20.719 1 97.94 206 VAL B O 1
ATOM 3616 N N . LYS B 1 207 ? 0.013 -10.391 -22.844 1 98.44 207 LYS B N 1
ATOM 3617 C CA . LYS B 1 207 ? 1.352 -9.898 -23.156 1 98.44 207 LYS B CA 1
ATOM 3618 C C . LYS B 1 207 ? 1.671 -8.633 -22.359 1 98.44 207 LYS B C 1
ATOM 3620 O O . LYS B 1 207 ? 2.801 -8.453 -21.906 1 98.44 207 LYS B O 1
ATOM 3625 N N . VAL B 1 208 ? 0.686 -7.75 -22.234 1 98.62 208 VAL B N 1
ATOM 3626 C CA . VAL B 1 208 ? 0.863 -6.539 -21.438 1 98.62 208 VAL B CA 1
ATOM 3627 C C . VAL B 1 208 ? 1.193 -6.914 -20 1 98.62 208 VAL B C 1
ATOM 3629 O O . VAL B 1 208 ? 2.137 -6.379 -19.406 1 98.62 208 VAL B O 1
ATOM 3632 N N . ALA B 1 209 ? 0.48 -7.824 -19.469 1 98.62 209 ALA B N 1
ATOM 3633 C CA . ALA B 1 209 ? 0.671 -8.242 -18.078 1 98.62 209 ALA B CA 1
ATOM 3634 C C . ALA B 1 209 ? 2.039 -8.891 -17.891 1 98.62 209 ALA B C 1
ATOM 3636 O O . ALA B 1 209 ? 2.709 -8.648 -16.875 1 98.62 209 ALA B O 1
ATOM 3637 N N . VAL B 1 210 ? 2.477 -9.688 -18.797 1 98.81 210 VAL B N 1
ATOM 3638 C CA . VAL B 1 210 ? 3.771 -10.352 -18.734 1 98.81 210 VAL B CA 1
ATOM 3639 C C . VAL B 1 210 ? 4.891 -9.312 -18.75 1 98.81 210 VAL B C 1
ATOM 3641 O O . VAL B 1 210 ? 5.832 -9.391 -17.953 1 98.81 210 VAL B O 1
ATOM 3644 N N . GLU B 1 211 ? 4.758 -8.359 -19.625 1 98.75 211 GLU B N 1
ATOM 3645 C CA . GLU B 1 211 ? 5.77 -7.309 -19.719 1 98.75 211 GLU B CA 1
ATOM 3646 C C . GLU B 1 211 ? 5.793 -6.457 -18.453 1 98.75 211 GLU B C 1
ATOM 3648 O O . GLU B 1 211 ? 6.855 -6.008 -18.016 1 98.75 211 GLU B O 1
ATOM 3653 N N . GLN B 1 212 ? 4.684 -6.215 -17.891 1 98.81 212 GLN B N 1
ATOM 3654 C CA . GLN B 1 212 ? 4.629 -5.461 -16.641 1 98.81 212 GLN B CA 1
ATOM 3655 C C . GLN B 1 212 ? 5.211 -6.266 -15.484 1 98.81 212 GLN B C 1
ATOM 3657 O O . GLN B 1 212 ? 5.855 -5.707 -14.594 1 98.81 212 GLN B O 1
ATOM 3662 N N . PHE B 1 213 ? 4.996 -7.613 -15.547 1 98.81 213 PHE B N 1
ATOM 3663 C CA . PHE B 1 213 ? 5.66 -8.477 -14.57 1 98.81 213 PHE B CA 1
ATOM 3664 C C . PHE B 1 213 ? 7.176 -8.344 -14.68 1 98.81 213 PHE B C 1
ATOM 3666 O O . PHE B 1 213 ? 7.859 -8.133 -13.672 1 98.81 213 PHE B O 1
ATOM 3673 N N . LEU B 1 214 ? 7.652 -8.438 -15.828 1 98.62 214 LEU B N 1
ATOM 3674 C CA . LEU B 1 214 ? 9.094 -8.367 -16.062 1 98.62 214 LEU B CA 1
ATOM 3675 C C . LEU B 1 214 ? 9.648 -7.02 -15.617 1 98.62 214 LEU B C 1
ATOM 3677 O O . LEU B 1 214 ? 10.734 -6.957 -15.031 1 98.62 214 LEU B O 1
ATOM 3681 N N . LEU B 1 215 ? 8.914 -6.008 -15.945 1 98.31 215 LEU B N 1
ATOM 3682 C CA . LEU B 1 215 ? 9.344 -4.668 -15.555 1 98.31 215 LEU B CA 1
ATOM 3683 C C . LEU B 1 215 ? 9.469 -4.555 -14.039 1 98.31 215 LEU B C 1
ATOM 3685 O O . LEU B 1 215 ? 10.461 -4.027 -13.531 1 98.31 215 LEU B O 1
ATOM 3689 N N . ALA B 1 216 ? 8.516 -5.039 -13.312 1 98.19 216 ALA B N 1
ATOM 3690 C CA . ALA B 1 216 ? 8.555 -5.016 -11.852 1 98.19 216 ALA B CA 1
ATOM 3691 C C . ALA B 1 216 ? 9.711 -5.859 -11.32 1 98.19 216 ALA B C 1
ATOM 3693 O O . ALA B 1 216 ? 10.398 -5.461 -10.375 1 98.19 216 ALA B O 1
ATOM 3694 N N . LEU B 1 217 ? 9.898 -7.047 -11.906 1 98.31 217 LEU B N 1
ATOM 3695 C CA . LEU B 1 217 ? 10.969 -7.93 -11.469 1 98.31 217 LEU B CA 1
ATOM 3696 C C . LEU B 1 217 ? 12.336 -7.285 -11.688 1 98.31 217 LEU B C 1
ATOM 3698 O O . LEU B 1 217 ? 13.211 -7.371 -10.828 1 98.31 217 LEU B O 1
ATOM 3702 N N . ARG B 1 218 ? 12.516 -6.613 -12.844 1 96.81 218 ARG B N 1
ATOM 3703 C CA . ARG B 1 218 ? 13.766 -5.902 -13.109 1 96.81 218 ARG B CA 1
ATOM 3704 C C . ARG B 1 218 ? 14.039 -4.852 -12.039 1 96.81 218 ARG B C 1
ATOM 3706 O O . ARG B 1 218 ? 15.164 -4.746 -11.539 1 96.81 218 ARG B O 1
ATOM 3713 N N . LYS B 1 219 ? 13.047 -4.16 -11.742 1 95.06 219 LYS B N 1
ATOM 3714 C CA . LYS B 1 219 ? 13.195 -3.117 -10.734 1 95.06 219 LYS B CA 1
ATOM 3715 C C . LYS B 1 219 ? 13.57 -3.715 -9.375 1 95.06 219 LYS B C 1
ATOM 3717 O O . LYS B 1 219 ? 14.445 -3.188 -8.688 1 95.06 219 LYS B O 1
ATOM 3722 N N . ALA B 1 220 ? 12.938 -4.785 -9.016 1 95.38 220 ALA B N 1
ATOM 3723 C CA . ALA B 1 220 ? 13.148 -5.402 -7.707 1 95.38 220 ALA B CA 1
ATOM 3724 C C . ALA B 1 220 ? 14.516 -6.078 -7.633 1 95.38 220 ALA B C 1
ATOM 3726 O O . ALA B 1 220 ? 15.031 -6.34 -6.543 1 95.38 220 ALA B O 1
ATOM 3727 N N . THR B 1 221 ? 15.062 -6.43 -8.75 1 94.88 221 THR B N 1
ATOM 3728 C CA . THR B 1 221 ? 16.312 -7.18 -8.797 1 94.88 221 THR B CA 1
ATOM 3729 C C . THR B 1 221 ? 17.5 -6.238 -8.914 1 94.88 221 THR B C 1
ATOM 3731 O O . THR B 1 221 ? 18.641 -6.621 -8.625 1 94.88 221 THR B O 1
ATOM 3734 N N . ARG B 1 222 ? 17.297 -5.02 -9.305 1 88.31 222 ARG B N 1
ATOM 3735 C CA . ARG B 1 222 ? 18.375 -4.062 -9.523 1 88.31 222 ARG B CA 1
ATOM 3736 C C . ARG B 1 222 ? 18.781 -3.398 -8.211 1 88.31 222 ARG B C 1
ATOM 3738 O O . ARG B 1 222 ? 17.969 -3.268 -7.297 1 88.31 222 ARG B O 1
ATOM 3745 N N . ILE B 1 223 ? 19.984 -3.027 -8.219 1 84 223 ILE B N 1
ATOM 3746 C CA . ILE B 1 223 ? 20.469 -2.217 -7.102 1 84 223 ILE B CA 1
ATOM 3747 C C . ILE B 1 223 ? 19.859 -0.819 -7.184 1 84 223 ILE B C 1
ATOM 3749 O O . ILE B 1 223 ? 19.953 -0.149 -8.211 1 84 223 ILE B O 1
ATOM 3753 N N . VAL B 1 224 ? 19.266 -0.452 -6.184 1 83.31 224 VAL B N 1
ATOM 3754 C CA . VAL B 1 224 ? 18.562 0.82 -6.152 1 83.31 224 VAL B CA 1
ATOM 3755 C C . VAL B 1 224 ? 19.531 1.956 -5.863 1 83.31 224 VAL B C 1
ATOM 3757 O O . VAL B 1 224 ? 20.328 1.872 -4.93 1 83.31 224 VAL B O 1
ATOM 3760 N N . ASN B 1 225 ? 19.578 2.887 -6.688 1 87.5 225 ASN B N 1
ATOM 3761 C CA . ASN B 1 225 ? 20.281 4.137 -6.434 1 87.5 225 ASN B CA 1
ATOM 3762 C C . ASN B 1 225 ? 19.344 5.207 -5.875 1 87.5 225 ASN B C 1
ATOM 3764 O O . ASN B 1 225 ? 18.547 5.781 -6.613 1 87.5 225 ASN B O 1
ATOM 3768 N N . VAL B 1 226 ? 19.531 5.523 -4.648 1 89.88 226 VAL B N 1
ATOM 3769 C CA . VAL B 1 226 ? 18.609 6.391 -3.918 1 89.88 226 VAL B CA 1
ATOM 3770 C C . VAL B 1 226 ? 18.562 7.766 -4.578 1 89.88 226 VAL B C 1
ATOM 3772 O O . VAL B 1 226 ? 17.5 8.391 -4.656 1 89.88 226 VAL B O 1
ATOM 3775 N N . LYS B 1 227 ? 19.656 8.219 -5.109 1 89.81 227 LYS B N 1
ATOM 3776 C CA . LYS B 1 227 ? 19.75 9.555 -5.695 1 89.81 227 LYS B CA 1
ATOM 3777 C C . LYS B 1 227 ? 19.031 9.617 -7.039 1 89.81 227 LYS B C 1
ATOM 3779 O O . LYS B 1 227 ? 18.781 10.703 -7.566 1 89.81 227 LYS B O 1
ATOM 3784 N N . LYS B 1 228 ? 18.656 8.453 -7.539 1 92.06 228 LYS B N 1
ATOM 3785 C CA . LYS B 1 228 ? 18.094 8.422 -8.891 1 92.06 228 LYS B CA 1
ATOM 3786 C C . LYS B 1 228 ? 16.688 7.848 -8.883 1 92.06 228 LYS B C 1
ATOM 3788 O O . LYS B 1 228 ? 16.172 7.449 -9.93 1 92.06 228 LYS B O 1
ATOM 3793 N N . LEU B 1 229 ? 16.062 7.824 -7.793 1 93.19 229 LEU B N 1
ATOM 3794 C CA . LEU B 1 229 ? 14.766 7.176 -7.703 1 93.19 229 LEU B CA 1
ATOM 3795 C C . LEU B 1 229 ? 13.75 7.855 -8.617 1 93.19 229 LEU B C 1
ATOM 3797 O O . LEU B 1 229 ? 13.008 7.184 -9.336 1 93.19 229 LEU B O 1
ATOM 3801 N N . PHE B 1 230 ? 13.797 9.125 -8.594 1 92.44 230 PHE B N 1
ATOM 3802 C CA . PHE B 1 230 ? 12.828 9.875 -9.383 1 92.44 230 PHE B CA 1
ATOM 3803 C C . PHE B 1 230 ? 13.07 9.68 -10.875 1 92.44 230 PHE B C 1
ATOM 3805 O O . PHE B 1 230 ? 12.125 9.453 -11.641 1 92.44 230 PHE B O 1
ATOM 3812 N N . ASP B 1 231 ? 14.258 9.75 -11.297 1 92.94 231 ASP B N 1
ATOM 3813 C CA . ASP B 1 231 ? 14.594 9.539 -12.695 1 92.94 231 ASP B CA 1
ATOM 3814 C C . ASP B 1 231 ? 14.273 8.117 -13.141 1 92.94 231 ASP B C 1
ATOM 3816 O O . ASP B 1 231 ? 13.719 7.906 -14.219 1 92.94 231 ASP B O 1
ATOM 3820 N N . ASP B 1 232 ? 14.648 7.176 -12.32 1 91.38 232 ASP B N 1
ATOM 3821 C CA . ASP B 1 232 ? 14.312 5.781 -12.594 1 91.38 232 ASP B CA 1
ATOM 3822 C C . ASP B 1 232 ? 12.805 5.602 -12.719 1 91.38 232 ASP B C 1
ATOM 3824 O O . ASP B 1 232 ? 12.336 4.809 -13.539 1 91.38 232 ASP B O 1
ATOM 3828 N N . GLY B 1 233 ? 12.086 6.348 -11.891 1 92.88 233 GLY B N 1
ATOM 3829 C CA . GLY B 1 233 ? 10.633 6.312 -11.953 1 92.88 233 GLY B CA 1
ATOM 3830 C C . GLY B 1 233 ? 10.078 6.82 -13.273 1 92.88 233 GLY B C 1
ATOM 3831 O O . GLY B 1 233 ? 9.133 6.25 -13.812 1 92.88 233 GLY B O 1
ATOM 3832 N N . LYS B 1 234 ? 10.633 7.855 -13.742 1 92.38 234 LYS B N 1
ATOM 3833 C CA . LYS B 1 234 ? 10.211 8.375 -15.039 1 92.38 234 LYS B CA 1
ATOM 3834 C C . LYS B 1 234 ? 10.43 7.348 -16.141 1 92.38 234 LYS B C 1
ATOM 3836 O O . LYS B 1 234 ? 9.609 7.215 -17.047 1 92.38 234 LYS B O 1
ATOM 3841 N N . ASP B 1 235 ? 11.547 6.703 -16.047 1 94.38 235 ASP B N 1
ATOM 3842 C CA . ASP B 1 235 ? 11.836 5.652 -17.031 1 94.38 235 ASP B CA 1
ATOM 3843 C C . ASP B 1 235 ? 10.773 4.555 -16.969 1 94.38 235 ASP B C 1
ATOM 3845 O O . ASP B 1 235 ? 10.328 4.059 -18 1 94.38 235 ASP B O 1
ATOM 3849 N N . VAL B 1 236 ? 10.398 4.199 -15.773 1 95.12 236 VAL B N 1
ATOM 3850 C CA . VAL B 1 236 ? 9.375 3.18 -15.586 1 95.12 236 VAL B CA 1
ATOM 3851 C C . VAL B 1 236 ? 8.055 3.65 -16.203 1 95.12 236 VAL B C 1
ATOM 3853 O O . VAL B 1 236 ? 7.387 2.891 -16.906 1 9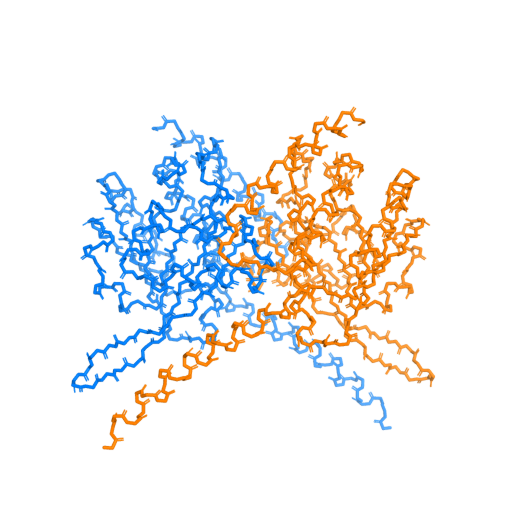5.12 236 VAL B O 1
ATOM 3856 N N . ASP B 1 237 ? 7.719 4.867 -15.953 1 94.94 237 ASP B N 1
ATOM 3857 C CA . ASP B 1 237 ? 6.504 5.43 -16.531 1 94.94 237 ASP B CA 1
ATOM 3858 C C . ASP B 1 237 ? 6.527 5.332 -18.062 1 94.94 237 ASP B C 1
ATOM 3860 O O . ASP B 1 237 ? 5.535 4.941 -18.672 1 94.94 237 ASP B O 1
ATOM 3864 N N . HIS B 1 238 ? 7.625 5.691 -18.641 1 96.62 238 HIS B N 1
ATOM 3865 C CA . HIS B 1 238 ? 7.773 5.633 -20.094 1 96.62 238 HIS B CA 1
ATOM 3866 C C . HIS B 1 238 ? 7.629 4.207 -20.609 1 96.62 238 HIS B C 1
ATOM 3868 O O . HIS B 1 238 ? 6.957 3.969 -21.609 1 96.62 238 HIS B O 1
ATOM 3874 N N . GLU B 1 239 ? 8.281 3.305 -19.938 1 97.62 239 GLU B N 1
ATOM 3875 C CA . GLU B 1 239 ? 8.219 1.906 -20.344 1 97.62 239 GLU B CA 1
ATOM 3876 C C . GLU B 1 239 ? 6.797 1.363 -20.25 1 97.62 239 GLU B C 1
ATOM 3878 O O . GLU B 1 239 ? 6.363 0.59 -21.109 1 97.62 239 GLU B O 1
ATOM 3883 N N . LEU B 1 240 ? 6.062 1.758 -19.234 1 97.81 240 LEU B N 1
ATOM 3884 C CA . LEU B 1 240 ? 4.688 1.305 -19.047 1 97.81 240 LEU B CA 1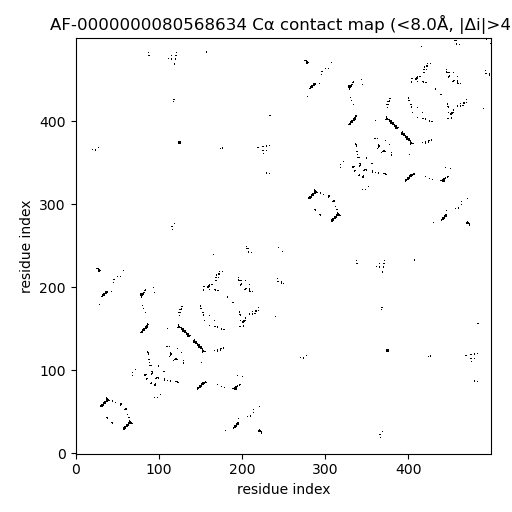
ATOM 3885 C C . LEU B 1 240 ? 3.807 1.793 -20.203 1 97.81 240 LEU B C 1
ATOM 3887 O O . LEU B 1 240 ? 2.971 1.042 -20.703 1 97.81 240 LEU B O 1
ATOM 3891 N N . VAL B 1 241 ? 3.994 3.01 -20.562 1 96.88 241 VAL B N 1
ATOM 3892 C CA . VAL B 1 241 ? 3.26 3.559 -21.703 1 96.88 241 VAL B CA 1
ATOM 3893 C C . VAL B 1 241 ? 3.625 2.791 -22.969 1 96.88 241 VAL B C 1
ATOM 3895 O O . VAL B 1 241 ? 2.746 2.416 -23.75 1 96.88 241 VAL B O 1
ATOM 3898 N N . ASN B 1 242 ? 4.895 2.51 -23.172 1 98 242 ASN B N 1
ATOM 3899 C CA . ASN B 1 242 ? 5.371 1.808 -24.344 1 98 242 ASN B CA 1
ATOM 3900 C C . ASN B 1 242 ? 4.828 0.383 -24.422 1 98 242 ASN B C 1
ATOM 3902 O O . ASN B 1 242 ? 4.535 -0.126 -25.5 1 98 242 ASN B O 1
ATOM 3906 N N . ILE B 1 243 ? 4.754 -0.275 -23.297 1 98.38 243 ILE B N 1
ATOM 3907 C CA . ILE B 1 243 ? 4.207 -1.627 -23.234 1 98.38 243 ILE B CA 1
ATOM 3908 C C . ILE B 1 243 ? 2.787 -1.638 -23.797 1 98.38 243 ILE B C 1
ATOM 3910 O O . ILE B 1 243 ? 2.438 -2.498 -24.609 1 98.38 243 ILE B O 1
ATOM 3914 N N . TRP B 1 244 ? 1.989 -0.696 -23.391 1 97.81 244 TRP B N 1
ATOM 3915 C CA . TRP B 1 244 ? 0.612 -0.639 -23.875 1 97.81 244 TRP B CA 1
ATOM 3916 C C . TRP B 1 244 ? 0.566 -0.276 -25.344 1 97.81 244 TRP B C 1
ATOM 3918 O O . TRP B 1 244 ? -0.272 -0.789 -26.094 1 97.81 244 TRP B O 1
ATOM 3928 N N . LYS B 1 245 ? 1.403 0.632 -25.75 1 97.38 245 LYS B N 1
ATOM 3929 C CA . LYS B 1 245 ? 1.456 1.006 -27.156 1 97.38 245 LYS B CA 1
ATOM 3930 C C . LYS B 1 245 ? 1.79 -0.198 -28.031 1 97.38 245 LYS B C 1
ATOM 3932 O O . LYS B 1 245 ? 1.216 -0.366 -29.109 1 97.38 245 LYS B O 1
ATOM 3937 N N . ARG B 1 246 ? 2.623 -1.016 -27.609 1 97.38 246 ARG B N 1
ATOM 3938 C CA . ARG B 1 246 ? 3.127 -2.133 -28.391 1 97.38 246 ARG B CA 1
ATOM 3939 C C . ARG B 1 246 ? 2.168 -3.318 -28.344 1 97.38 246 ARG B C 1
ATOM 3941 O O . ARG B 1 246 ? 1.962 -4 -29.344 1 97.38 246 ARG B O 1
ATOM 3948 N N . TYR B 1 247 ? 1.552 -3.557 -27.172 1 96.56 247 TYR B N 1
ATOM 3949 C CA . TYR B 1 247 ? 0.906 -4.852 -26.969 1 96.56 247 TYR B CA 1
ATOM 3950 C C . TYR B 1 247 ? -0.547 -4.676 -26.547 1 96.56 247 TYR B C 1
ATOM 3952 O O . TYR B 1 247 ? -1.259 -5.66 -26.328 1 96.56 247 TYR B O 1
ATOM 3960 N N . GLY B 1 248 ? -1.025 -3.428 -26.359 1 93.31 248 GLY B N 1
ATOM 3961 C CA . GLY B 1 248 ? -2.34 -3.166 -25.797 1 93.31 248 GLY B CA 1
ATOM 3962 C C . GLY B 1 248 ? -3.473 -3.449 -26.766 1 93.31 248 GLY B C 1
ATOM 3963 O O . GLY B 1 248 ? -4.633 -3.562 -26.359 1 93.31 248 GLY B O 1
ATOM 3964 N N . ASN B 1 249 ? -3.186 -3.514 -28.078 1 86.5 249 ASN B N 1
ATOM 3965 C CA . ASN B 1 249 ? -4.227 -3.699 -29.078 1 86.5 249 ASN B CA 1
ATOM 3966 C C . ASN B 1 249 ? -4.285 -5.145 -29.562 1 86.5 249 ASN B C 1
ATOM 3968 O O . ASN B 1 249 ? -4.98 -5.449 -30.531 1 86.5 249 ASN B O 1
ATOM 3972 N N . GLU B 1 250 ? -3.535 -6.016 -29 1 68.38 250 GLU B N 1
ATOM 3973 C CA . GLU B 1 250 ? -3.566 -7.414 -29.422 1 68.38 250 GLU B CA 1
ATOM 3974 C C . GLU B 1 250 ? -4.785 -8.133 -28.859 1 68.38 250 GLU B C 1
ATOM 3976 O O . GLU B 1 250 ? -5.297 -7.77 -27.797 1 68.38 250 GLU B O 1
#

pLDDT: mean 87.99, std 17.46, range [25.33, 98.81]

InterPro domains:
  IPR043472 Macro domain-like [G3DSA:3.40.220.10] (18-247)
  IPR043472 Macro domain-like [SSF52949] (42-229)

Organism: Pseudomonas phage PhiPA3 (NCBI:txid998086)

Solvent-accessible surface area (backbone atoms only — not comparable to full-atom values): 25944 Å² total; per-residue (Å²): 130,76,71,60,59,53,53,50,49,51,47,48,51,48,42,50,50,46,48,47,50,58,50,44,79,66,63,38,54,66,59,40,37,38,37,34,49,17,74,43,71,66,47,36,53,57,53,58,71,42,35,64,61,42,39,76,59,46,27,44,61,49,76,41,80,40,55,72,82,78,38,51,73,62,55,69,71,27,36,31,39,45,40,51,42,32,17,33,40,70,48,78,50,67,68,31,17,55,49,24,68,76,40,59,66,45,59,54,51,45,17,44,48,29,31,65,64,30,56,33,42,39,40,42,33,25,68,48,77,42,81,40,80,42,81,37,83,45,98,91,35,79,39,80,38,77,27,31,38,35,43,21,14,67,30,65,60,95,53,69,55,60,89,82,62,60,47,30,25,41,34,43,38,38,47,53,34,50,50,52,55,46,30,72,80,36,72,81,60,39,37,33,35,34,57,76,45,45,43,65,71,25,58,42,49,59,64,36,33,52,52,28,38,50,53,28,50,50,48,38,39,38,82,72,52,60,94,41,24,56,61,53,46,51,52,49,53,52,50,55,53,48,41,38,71,75,36,60,84,108,131,76,71,60,60,54,54,49,48,50,46,46,52,46,41,50,51,47,47,48,50,58,50,44,78,66,62,37,54,67,59,40,36,38,38,34,51,17,75,43,70,64,47,37,52,57,53,58,70,43,35,66,60,42,39,75,59,47,28,44,60,48,78,41,81,41,56,74,82,77,38,51,73,63,56,68,72,28,36,31,39,44,40,50,42,34,18,32,39,71,47,79,50,67,68,32,17,53,46,24,69,76,39,60,67,45,60,54,48,44,18,45,49,30,31,66,64,31,57,34,43,38,40,44,32,24,66,47,79,41,82,40,79,41,81,38,83,47,99,91,34,79,40,80,40,76,27,30,37,35,43,20,15,67,30,65,58,95,52,69,56,59,91,82,63,60,48,32,24,40,34,43,38,37,47,53,33,51,49,51,55,48,30,72,81,35,72,82,59,41,38,34,33,33,55,76,45,46,44,64,69,23,58,41,47,59,65,36,33,51,52,27,38,50,52,28,50,52,48,37,38,39,81,72,53,62,94,40,23,58,61,53,45,51,52,48,53,52,49,54,53,48,43,37,72,75,36,59,84,107